Protein AF-A0A8B7DKH8-F1 (afdb_monomer)

Mean predicted aligned error: 10.96 Å

pLDDT: mean 82.47, std 17.84, range [33.12, 98.62]

Solvent-accessible surface area (backbone atoms only — not comparable to full-atom values): 22336 Å² total; per-residue (Å²): 85,36,22,34,34,44,44,51,44,24,50,45,28,54,52,29,49,51,50,41,30,75,72,65,30,41,78,65,30,38,37,34,67,36,66,72,84,50,64,70,62,98,53,95,80,53,60,32,61,57,49,80,58,47,68,54,47,25,70,17,57,70,38,55,70,46,76,39,62,50,79,37,42,85,69,67,77,55,78,66,79,62,95,45,96,58,17,42,65,49,45,52,42,51,46,53,52,54,45,54,76,75,46,85,61,46,28,38,32,34,39,41,40,81,53,57,62,51,46,46,47,52,40,51,44,23,55,76,69,73,31,43,66,43,48,83,44,47,75,56,59,47,67,61,46,48,51,47,40,48,75,63,46,49,45,19,24,30,36,31,28,49,24,67,87,40,50,44,95,80,44,54,69,40,36,55,70,79,40,44,70,57,37,54,50,34,26,73,76,68,66,43,59,67,69,19,82,87,54,38,35,43,41,38,50,35,37,39,58,59,38,49,26,33,53,44,81,77,38,72,43,83,46,74,81,37,86,45,96,63,43,23,24,19,33,52,47,78,76,39,65,51,76,43,78,68,83,59,69,86,84,58,50,62,54,66,52,40,69,91,55,82,85,80,47,74,58,67,58,55,58,73,69,37,64,65,69,85,60,75,81,68,99,62,94,73,89,78,73,92,69,84,60,86,58,77,55,87,61,86,97,59,74,78,52,71,43,42,53,70,48,70,52,75,56,100,90,48,78,47,78,40,66,72,42,52,61,91,84,65,56,65,42,55,37,44,44,52,39,52,50,51,51,49,49,59,32,46,79,70,81,40,55,76,84,75,46,66,68,48,87,83,88,68,97,51,75,82,54,41,66,52,42,48,64,43,50,46,73,74,39,78,69,83,61,40,53,108

Foldseek 3Di:
DEEEQEDQLFLLSVVLVLVCLQQVYADAEYEYEEADPDLDDPALAHNSHPNVVVVCVCQFLVHYYFYDYQQAGCPPPDLADDDDPRHSLVSVLVRVVVVCVVDPGAAYGDRQADDSVNQNSRCVSCVVVNHHYRHPNYPPDQLVVLVLSVVQPQFKAWFKAFAFQDDQVPGGGDTSVRCNVSLVVCCVVPVHRSSCSVVRTTIGGQDGLSTQWGKAQDDWDKDWPAPDPGTTIIGIDGDDIDIGGPPDDPPDGSSNSCVVPCSPDVCVVVVVVPPVVVPPDDPDPPPDDDDFDQDFDDDDPDDTWGWTWRDWDDDPLDIDTDDTFTPPPDDPLVRLLVSVVVVQVVQVVVVHGQVSAQDDDDDDPRVVCVSSNVVNVCVRPVDDHHHD

Sequence (388 aa):
MRVVALISGGKDSCFNMMHCVAHGHEIVALAHLKSSLVDEMDSYMYQTVGHNVVELYSEALGVPLFQQSILGSAVCQSSIYKIDKHDEVEDMYQLLNMIQNSIDYDGVSSGAILSNYQRVRVENVCSRLNKQSLTFLWQKDQVELLQDMINNSVNAIIIKVAALGLEPKKHLGKNLFEMQDHLLKMKEAYQLNVCGEGGEYETMTLDCPLFLKRIVIDETKIIIHSDDAFAPVGYLSFKKMHLEDKGMDSNLSLFSRLKSIDLISQKDFKSKFCLKKLFKSSHKNDGNTFLHKRQNVLVNDLVAYDARCLEWKKNDNTFCISGLTCKNDGSLELNTHTTLSKFKMLLQENGLSLQDVFLIYLYVSDMGEFAKINSVYKTFFVSEPPAS

Nearest PDB structures (foldseek):
  2d13-assembly1_A  TM=9.316E-01  e=9.621E-19  Pyrococcus horikoshii
  2d13-assembly2_D  TM=9.332E-01  e=9.524E-18  Pyrococcus horikoshii
  2d13-assembly1_C  TM=9.433E-01  e=2.169E-17  Pyrococcus horikoshii
  3rjz-assembly1_A-2  TM=9.361E-01  e=1.205E-17  Pyrococcus furiosus DSM 3638
  2d13-assembly2_B  TM=9.311E-01  e=4.938E-17  Pyrococcus horikoshii

Structure (mmCIF, N/CA/C/O backbone):
data_AF-A0A8B7DKH8-F1
#
_entry.id   AF-A0A8B7DKH8-F1
#
loop_
_atom_site.group_PDB
_atom_site.id
_atom_site.type_symbol
_atom_site.label_atom_id
_atom_site.label_alt_id
_atom_site.label_comp_id
_atom_site.label_asym_id
_atom_site.label_entity_id
_atom_site.label_seq_id
_atom_site.pdbx_PDB_ins_code
_atom_site.Cartn_x
_atom_site.Cartn_y
_atom_site.Cartn_z
_atom_site.occupancy
_atom_site.B_iso_or_equiv
_atom_site.auth_seq_id
_atom_site.auth_comp_id
_atom_site.auth_asym_id
_atom_site.auth_atom_id
_atom_site.pdbx_PDB_model_num
ATOM 1 N N . MET A 1 1 ? -12.442 -10.728 9.924 1.00 88.88 1 MET A N 1
ATOM 2 C CA . MET A 1 1 ? -13.002 -9.633 9.108 1.00 88.88 1 MET A CA 1
ATOM 3 C C . MET A 1 1 ? -12.761 -9.935 7.646 1.00 88.88 1 MET A C 1
ATOM 5 O O . MET A 1 1 ? -11.676 -10.406 7.306 1.00 88.88 1 MET A O 1
ATOM 9 N N . ARG A 1 2 ? -13.761 -9.650 6.818 1.00 95.44 2 ARG A N 1
ATOM 10 C CA . ARG A 1 2 ? -13.683 -9.632 5.356 1.00 95.44 2 ARG A CA 1
ATOM 11 C C . ARG A 1 2 ? -13.149 -8.271 4.924 1.00 95.44 2 ARG A C 1
ATOM 13 O O . ARG A 1 2 ? -13.620 -7.246 5.408 1.00 95.44 2 ARG A O 1
ATOM 20 N N . VAL A 1 3 ? -12.138 -8.240 4.070 1.00 97.81 3 VAL A N 1
ATOM 21 C CA . VAL A 1 3 ? -11.367 -7.029 3.778 1.00 97.81 3 VAL A CA 1
ATOM 22 C C . VAL A 1 3 ? -11.275 -6.803 2.278 1.00 97.81 3 VAL A C 1
ATOM 24 O O . VAL A 1 3 ? -10.938 -7.708 1.517 1.00 97.81 3 VAL A O 1
ATOM 27 N N . VAL A 1 4 ? -11.548 -5.574 1.858 1.00 98.62 4 VAL A N 1
ATOM 28 C CA . VAL A 1 4 ? -11.243 -5.098 0.507 1.00 98.62 4 VAL A CA 1
ATOM 29 C C . VAL A 1 4 ? -9.831 -4.526 0.520 1.00 98.62 4 VAL A C 1
ATOM 31 O O . VAL A 1 4 ? -9.510 -3.687 1.357 1.00 98.62 4 VAL A O 1
ATOM 34 N N . ALA A 1 5 ? -8.962 -4.970 -0.381 1.00 98.19 5 ALA A N 1
ATOM 35 C CA . ALA A 1 5 ? -7.616 -4.422 -0.482 1.00 98.19 5 ALA A CA 1
ATOM 36 C C . ALA A 1 5 ? -7.573 -3.267 -1.481 1.00 98.19 5 ALA A C 1
ATOM 38 O O . ALA A 1 5 ? -7.781 -3.477 -2.674 1.00 98.19 5 ALA A O 1
ATOM 39 N N . LEU A 1 6 ? -7.270 -2.061 -0.999 1.00 97.31 6 LEU A N 1
ATOM 40 C CA . LEU A 1 6 ? -6.904 -0.939 -1.852 1.00 97.31 6 LEU A CA 1
ATOM 41 C C . LEU A 1 6 ? -5.485 -1.188 -2.379 1.00 97.31 6 LEU A C 1
ATOM 43 O O . LEU A 1 6 ? -4.528 -1.230 -1.598 1.00 97.31 6 LEU A O 1
ATOM 47 N N . ILE A 1 7 ? -5.351 -1.394 -3.686 1.00 95.25 7 ILE A N 1
ATOM 48 C CA . ILE A 1 7 ? -4.080 -1.760 -4.315 1.00 95.25 7 ILE A CA 1
ATOM 49 C C . ILE A 1 7 ? -3.639 -0.729 -5.344 1.00 95.25 7 ILE A C 1
ATOM 51 O O . ILE A 1 7 ? -4.463 -0.103 -6.001 1.00 95.25 7 ILE A O 1
ATOM 55 N N . SER A 1 8 ? -2.322 -0.603 -5.499 1.00 89.88 8 SER A N 1
ATOM 56 C CA . SER A 1 8 ? -1.674 0.200 -6.544 1.00 89.88 8 SER A CA 1
ATOM 57 C C . SER A 1 8 ? -0.804 -0.639 -7.491 1.00 89.88 8 SER A C 1
ATOM 59 O O . SER A 1 8 ? -0.262 -0.121 -8.458 1.00 89.88 8 SER A O 1
ATOM 61 N N . GLY A 1 9 ? -0.617 -1.928 -7.183 1.00 88.38 9 GLY A N 1
ATOM 62 C CA . GLY A 1 9 ? 0.409 -2.785 -7.790 1.00 88.38 9 GLY A CA 1
ATOM 63 C C . GLY A 1 9 ? 1.772 -2.711 -7.083 1.00 88.38 9 GLY A C 1
ATOM 64 O O . GLY A 1 9 ? 2.625 -3.576 -7.258 1.00 88.38 9 GLY A O 1
ATOM 65 N N . GLY A 1 10 ? 1.990 -1.722 -6.216 1.00 93.69 10 GLY A N 1
ATOM 66 C CA . GLY A 1 10 ? 3.249 -1.562 -5.490 1.00 93.69 10 GLY A CA 1
ATOM 67 C C . GLY A 1 10 ? 3.472 -2.571 -4.360 1.00 93.69 10 GLY A C 1
ATOM 68 O O . GLY A 1 10 ? 2.539 -3.224 -3.871 1.00 93.69 10 GLY A O 1
ATOM 69 N N . LYS A 1 11 ? 4.729 -2.642 -3.906 1.00 95.62 11 LYS A N 1
ATOM 70 C CA . LYS A 1 11 ? 5.200 -3.487 -2.795 1.00 95.62 11 LYS A CA 1
ATOM 71 C C . LYS A 1 11 ? 4.401 -3.276 -1.502 1.00 95.62 11 LYS A C 1
ATOM 73 O O . LYS A 1 11 ? 4.090 -4.243 -0.814 1.00 95.62 11 LYS A O 1
ATOM 78 N N . ASP A 1 12 ? 4.013 -2.036 -1.200 1.00 95.62 12 ASP A N 1
ATOM 79 C CA . ASP A 1 12 ? 3.422 -1.674 0.095 1.00 95.62 12 ASP A CA 1
ATOM 80 C C . ASP A 1 12 ? 1.989 -2.189 0.217 1.00 95.62 12 ASP A C 1
ATOM 82 O O . ASP A 1 12 ? 1.622 -2.814 1.212 1.00 95.62 12 ASP A O 1
ATOM 86 N N . SER A 1 13 ? 1.188 -2.015 -0.840 1.00 95.12 13 SER A N 1
ATOM 87 C CA . SER A 1 13 ? -0.171 -2.563 -0.888 1.00 95.12 13 SER A CA 1
ATOM 88 C C . SER A 1 13 ? -0.169 -4.094 -0.795 1.00 95.12 13 SER A C 1
ATOM 90 O O . SER A 1 13 ? -0.951 -4.666 -0.034 1.00 95.12 13 SER A O 1
ATOM 92 N N . CYS A 1 14 ? 0.770 -4.761 -1.478 1.00 95.88 14 CYS A N 1
ATOM 93 C CA . CYS A 1 14 ? 0.926 -6.215 -1.418 1.00 95.88 14 CYS A CA 1
ATOM 94 C C . CYS A 1 14 ? 1.352 -6.703 -0.034 1.00 95.88 14 CYS A C 1
ATOM 96 O O . CYS A 1 14 ? 0.779 -7.657 0.493 1.00 95.88 14 CYS A O 1
ATOM 98 N N . PHE A 1 15 ? 2.322 -6.035 0.584 1.00 96.75 15 PHE A N 1
ATOM 99 C CA . PHE A 1 15 ? 2.807 -6.429 1.898 1.00 96.75 15 PHE A CA 1
ATOM 100 C C . PHE A 1 15 ? 1.774 -6.159 3.003 1.00 96.75 15 PHE A C 1
ATOM 102 O O . PHE A 1 15 ? 1.618 -6.970 3.918 1.00 96.75 15 PHE A O 1
ATOM 109 N N . ASN A 1 16 ? 0.975 -5.092 2.890 1.00 96.44 16 ASN A N 1
ATOM 110 C CA . ASN A 1 16 ? -0.135 -4.862 3.815 1.00 96.44 16 ASN A CA 1
ATOM 111 C C . ASN A 1 16 ? -1.241 -5.924 3.678 1.00 96.44 16 ASN A C 1
ATOM 113 O O . ASN A 1 16 ? -1.793 -6.354 4.692 1.00 96.44 16 ASN A O 1
ATOM 117 N N . MET A 1 17 ? -1.528 -6.411 2.461 1.00 96.50 17 MET A N 1
ATOM 118 C CA . MET A 1 17 ? -2.421 -7.567 2.277 1.00 96.50 17 MET A CA 1
ATOM 119 C C . MET A 1 17 ? -1.876 -8.813 2.980 1.00 96.50 17 MET A C 1
ATOM 121 O O . MET A 1 17 ? -2.635 -9.517 3.645 1.00 96.50 17 MET A O 1
ATOM 125 N N . MET A 1 18 ? -0.567 -9.072 2.878 1.00 95.75 18 MET A N 1
ATOM 126 C CA . MET A 1 18 ? 0.067 -10.192 3.581 1.00 95.75 18 MET A CA 1
ATOM 127 C C . MET A 1 18 ? -0.111 -10.074 5.096 1.00 95.75 18 MET A C 1
ATOM 129 O O . MET A 1 18 ? -0.493 -11.049 5.739 1.00 95.75 18 MET A O 1
ATOM 133 N N . HIS A 1 19 ? 0.070 -8.877 5.661 1.00 93.00 19 HIS A N 1
ATOM 134 C CA . HIS A 1 19 ? -0.219 -8.623 7.072 1.00 93.00 19 HIS A CA 1
ATOM 135 C C . HIS A 1 19 ? -1.695 -8.840 7.420 1.00 93.00 19 HIS A C 1
ATOM 137 O O . HIS A 1 19 ? -1.982 -9.499 8.417 1.00 93.00 19 HIS A O 1
ATOM 143 N N . CYS A 1 20 ? -2.633 -8.357 6.600 1.00 93.25 20 CYS A N 1
ATOM 144 C CA . CYS A 1 20 ? -4.060 -8.586 6.833 1.00 93.25 20 CYS A CA 1
ATOM 145 C C . CYS A 1 20 ? -4.368 -10.083 6.944 1.00 93.25 20 CYS A C 1
ATOM 147 O O . CYS A 1 20 ? -4.996 -10.519 7.908 1.00 93.25 20 CYS A O 1
ATOM 149 N N . VAL A 1 21 ? -3.872 -10.876 5.992 1.00 93.12 21 VAL A N 1
ATOM 150 C CA . VAL A 1 21 ? -4.073 -12.327 5.980 1.00 93.12 21 VAL A CA 1
ATOM 151 C C . VAL A 1 21 ? -3.383 -12.997 7.168 1.00 93.12 21 VAL A C 1
ATOM 153 O O . VAL A 1 21 ? -3.997 -13.828 7.832 1.00 93.12 21 VAL A O 1
ATOM 156 N N . ALA A 1 22 ? -2.148 -12.610 7.499 1.00 87.50 22 ALA A N 1
ATOM 157 C CA . ALA A 1 22 ? -1.433 -13.140 8.662 1.00 87.50 22 ALA A CA 1
ATOM 158 C C . ALA A 1 22 ? -2.174 -12.865 9.985 1.00 87.50 22 ALA A C 1
ATOM 160 O O . ALA A 1 22 ? -2.179 -13.710 10.877 1.00 87.50 22 ALA A O 1
ATOM 161 N N . HIS A 1 23 ? -2.861 -11.723 10.091 1.00 83.62 23 HIS A N 1
ATOM 162 C CA . HIS A 1 23 ? -3.720 -11.363 11.224 1.00 83.62 23 HIS A CA 1
ATOM 163 C C . HIS A 1 23 ? -5.124 -12.003 11.176 1.00 83.62 23 HIS A C 1
ATOM 165 O O . HIS A 1 23 ? -6.006 -11.630 11.950 1.00 83.62 23 HIS A O 1
ATOM 171 N N . GLY A 1 24 ? -5.345 -12.986 10.297 1.00 83.88 24 GLY A N 1
ATOM 172 C CA . GLY A 1 24 ? -6.595 -13.742 10.213 1.00 83.88 24 GLY A CA 1
ATOM 173 C C . GLY A 1 24 ? -7.724 -13.007 9.488 1.00 83.88 24 GLY A C 1
ATOM 174 O O . GLY A 1 24 ? -8.893 -13.368 9.639 1.00 83.88 24 GLY A O 1
ATOM 175 N N . HIS A 1 25 ? -7.416 -11.957 8.726 1.00 89.25 25 HIS A N 1
ATOM 176 C CA . HIS A 1 25 ? -8.385 -11.322 7.838 1.00 89.25 25 HIS A CA 1
ATOM 177 C C . HIS A 1 25 ? -8.446 -12.035 6.486 1.00 89.25 25 HIS A C 1
ATOM 179 O O . HIS A 1 25 ? -7.469 -12.610 6.011 1.00 89.25 25 HIS A O 1
ATOM 185 N N . GLU A 1 26 ? -9.605 -11.977 5.844 1.00 94.38 26 GLU A N 1
ATOM 186 C CA . GLU A 1 26 ? -9.823 -12.559 4.524 1.00 94.38 26 GLU A CA 1
ATOM 187 C C . GLU A 1 26 ? -9.900 -11.439 3.489 1.00 94.38 26 GLU A C 1
ATOM 189 O O . GLU A 1 26 ? -10.764 -10.571 3.597 1.00 94.38 26 GLU A O 1
ATOM 194 N N . ILE A 1 27 ? -9.019 -11.446 2.485 1.00 97.81 27 ILE A N 1
ATOM 195 C CA . ILE A 1 27 ? -9.140 -10.518 1.355 1.00 97.81 27 ILE A CA 1
ATOM 196 C C . ILE A 1 27 ? -10.231 -11.041 0.421 1.00 97.81 27 ILE A C 1
ATOM 198 O O . ILE A 1 27 ? -10.081 -12.117 -0.152 1.00 97.81 27 ILE A O 1
ATOM 202 N N . VAL A 1 28 ? -11.319 -10.285 0.273 1.00 97.75 28 VAL A N 1
ATOM 203 C CA . VAL A 1 28 ? -12.503 -10.702 -0.502 1.00 97.75 28 VAL A CA 1
ATOM 204 C C . VAL A 1 28 ? -12.614 -10.018 -1.860 1.00 97.75 28 VAL A C 1
ATOM 206 O O . VAL A 1 28 ? -13.314 -10.518 -2.735 1.00 97.75 28 VAL A O 1
ATOM 209 N N . ALA A 1 29 ? -11.938 -8.884 -2.040 1.00 98.25 29 ALA A N 1
ATOM 210 C CA . ALA A 1 29 ? -11.871 -8.160 -3.303 1.00 98.25 29 ALA A CA 1
ATOM 211 C C . ALA A 1 29 ? -10.670 -7.208 -3.328 1.00 98.25 29 ALA A C 1
ATOM 213 O O . ALA A 1 29 ? -10.162 -6.792 -2.283 1.00 98.25 29 ALA A O 1
ATOM 214 N N . LEU A 1 30 ? -10.258 -6.833 -4.534 1.00 98.31 30 LEU A N 1
ATOM 215 C CA . LEU A 1 30 ? -9.281 -5.786 -4.805 1.00 98.31 30 LEU A CA 1
ATOM 216 C C . LEU A 1 30 ? -10.016 -4.535 -5.287 1.00 98.31 30 LEU A C 1
ATOM 218 O O . LEU A 1 30 ? -10.940 -4.626 -6.093 1.00 98.31 30 LEU A O 1
ATOM 222 N N . ALA A 1 31 ? -9.582 -3.375 -4.818 1.00 97.75 31 ALA A N 1
ATOM 223 C CA . ALA A 1 31 ? -10.058 -2.069 -5.240 1.00 97.75 31 ALA A CA 1
ATOM 224 C C . ALA A 1 31 ? -8.878 -1.280 -5.806 1.00 97.75 31 ALA A C 1
ATOM 226 O O . ALA A 1 31 ? -7.859 -1.119 -5.135 1.00 97.75 31 ALA A O 1
ATOM 227 N N . HIS A 1 32 ? -9.014 -0.787 -7.031 1.00 95.62 32 HIS A N 1
ATOM 228 C CA . HIS A 1 32 ? -7.970 -0.015 -7.694 1.00 95.62 32 HIS A CA 1
ATOM 229 C C . HIS A 1 32 ? -8.554 1.218 -8.382 1.00 95.62 32 HIS A C 1
ATOM 231 O O . HIS A 1 32 ? -9.525 1.134 -9.137 1.00 95.62 32 HIS A O 1
ATOM 237 N N . LEU A 1 33 ? -7.935 2.366 -8.128 1.00 91.75 33 LEU A N 1
ATOM 238 C CA . LEU A 1 33 ? -8.248 3.622 -8.793 1.00 91.75 33 LEU A CA 1
ATOM 239 C C . LEU A 1 33 ? -7.237 3.843 -9.909 1.00 91.75 33 LEU A C 1
ATOM 241 O O . LEU A 1 33 ? -6.041 3.926 -9.649 1.00 91.75 33 LEU A O 1
ATOM 245 N N . LYS A 1 34 ? -7.719 3.908 -11.151 1.00 86.44 34 LYS A N 1
ATOM 246 C CA . LYS A 1 34 ? -6.868 4.055 -12.334 1.00 86.44 34 LYS A CA 1
ATOM 247 C C . LYS A 1 34 ? -6.883 5.482 -12.863 1.00 86.44 34 LYS A C 1
ATOM 249 O O . LYS A 1 34 ? -7.932 6.123 -12.903 1.00 86.44 34 LYS A O 1
ATOM 254 N N . SER A 1 35 ? -5.737 5.956 -13.338 1.00 78.25 35 SER A N 1
ATOM 255 C CA . SER A 1 35 ? -5.672 7.190 -14.127 1.00 78.25 35 SER A CA 1
ATOM 256 C C . SER A 1 35 ? -6.447 7.005 -15.436 1.00 78.25 35 SER A C 1
ATOM 258 O O . SER A 1 35 ? -6.312 5.981 -16.105 1.00 78.25 35 SER A O 1
ATOM 260 N N . SER A 1 36 ? -7.296 7.969 -15.794 1.00 65.50 36 SER A N 1
ATOM 261 C CA . SER A 1 36 ? -8.184 7.880 -16.962 1.00 65.50 36 SER A CA 1
ATOM 262 C C . SER A 1 36 ? -7.567 8.384 -18.270 1.00 65.50 36 SER A C 1
ATOM 264 O O . SER A 1 36 ? -8.129 8.117 -19.332 1.00 65.50 36 SER A O 1
ATOM 266 N N . LEU A 1 37 ? -6.451 9.123 -18.213 1.00 55.56 37 LEU A N 1
ATOM 267 C CA . LEU A 1 37 ? -6.012 9.969 -19.333 1.00 55.56 37 LEU A CA 1
ATOM 268 C C . LEU A 1 37 ? -4.521 9.860 -19.695 1.00 55.56 37 LEU A C 1
ATOM 270 O O . LEU A 1 37 ? -4.176 10.117 -20.847 1.00 55.56 37 LEU A O 1
ATOM 274 N N . VAL A 1 38 ? -3.635 9.495 -18.759 1.00 58.97 38 VAL A N 1
ATOM 275 C CA . VAL A 1 38 ? -2.174 9.473 -18.978 1.00 58.97 38 VAL A CA 1
ATOM 276 C C . VAL A 1 38 ? -1.510 8.435 -18.060 1.00 58.97 38 VAL A C 1
ATOM 278 O O . VAL A 1 38 ? -1.955 8.264 -16.922 1.00 58.97 38 VAL A O 1
ATOM 281 N N . ASP A 1 39 ? -0.436 7.782 -18.532 1.00 54.94 39 ASP A N 1
ATOM 282 C CA . ASP A 1 39 ? 0.402 6.844 -17.750 1.00 54.94 39 ASP A CA 1
ATOM 283 C C . ASP A 1 39 ? 1.035 7.499 -16.506 1.00 54.94 39 ASP A C 1
ATOM 285 O O . ASP A 1 39 ? 1.414 6.803 -15.567 1.00 54.94 39 ASP A O 1
ATOM 289 N N . GLU A 1 40 ? 1.146 8.829 -16.490 1.00 59.22 40 GLU A N 1
ATOM 290 C CA . GLU A 1 40 ? 1.727 9.601 -15.397 1.00 59.22 40 GLU A CA 1
ATOM 291 C C . GLU A 1 40 ? 0.888 10.855 -15.137 1.00 59.22 40 GLU A C 1
ATOM 293 O O . GLU A 1 40 ? 0.658 11.668 -16.034 1.00 59.22 40 GLU A O 1
ATOM 298 N N . MET A 1 41 ? 0.416 10.989 -13.902 1.00 63.03 41 MET A N 1
ATOM 299 C CA . MET A 1 41 ? -0.320 12.147 -13.404 1.00 63.03 41 MET A CA 1
ATOM 300 C C . MET A 1 41 ? 0.202 12.479 -12.006 1.00 63.03 41 MET A C 1
ATOM 302 O O . MET A 1 41 ? 0.518 11.571 -11.234 1.00 63.03 41 MET A O 1
ATOM 306 N N . ASP A 1 42 ? 0.260 13.769 -11.681 1.00 61.75 42 ASP A N 1
ATOM 307 C CA . ASP A 1 42 ? 0.618 14.248 -10.347 1.00 61.75 42 ASP A CA 1
ATOM 308 C C . ASP A 1 42 ? -0.536 13.974 -9.366 1.00 61.75 42 ASP A C 1
ATOM 310 O O . ASP A 1 42 ? -1.429 14.801 -9.178 1.00 61.75 42 ASP A O 1
ATOM 314 N N . SER A 1 43 ? -0.541 12.784 -8.759 1.00 63.81 43 SER A N 1
ATOM 315 C CA . SER A 1 43 ? -1.423 12.426 -7.641 1.00 63.81 43 SER A CA 1
ATOM 316 C C . SER A 1 43 ? -0.594 12.215 -6.379 1.00 63.81 43 SER A C 1
ATOM 318 O O . SER A 1 43 ? 0.425 11.527 -6.395 1.00 63.81 43 SER A O 1
ATOM 320 N N . TYR A 1 44 ? -1.053 12.782 -5.261 1.00 67.62 44 TYR A N 1
ATOM 321 C CA . TYR A 1 44 ? -0.458 12.529 -3.945 1.00 67.62 44 TYR A CA 1
ATOM 322 C C . TYR A 1 44 ? -0.929 11.192 -3.344 1.00 67.62 44 TYR A C 1
ATOM 324 O O . TYR A 1 44 ? -0.318 10.679 -2.399 1.00 67.62 44 TYR A O 1
ATOM 332 N N . MET A 1 45 ? -2.030 10.635 -3.861 1.00 68.56 45 MET A N 1
ATOM 333 C CA . MET A 1 45 ? -2.660 9.422 -3.340 1.00 68.56 45 MET A CA 1
ATOM 334 C C . MET A 1 45 ? -2.291 8.162 -4.113 1.00 68.56 45 MET A C 1
ATOM 336 O O . MET A 1 45 ? -2.114 7.113 -3.492 1.00 68.56 45 MET A O 1
ATOM 340 N N . TYR A 1 46 ? -2.225 8.235 -5.443 1.00 76.56 46 TYR A N 1
ATOM 341 C CA . TYR A 1 46 ? -2.276 7.042 -6.284 1.00 76.56 46 TYR A CA 1
ATOM 342 C C . TYR A 1 46 ? -1.047 6.891 -7.172 1.00 76.56 46 TYR A C 1
ATOM 344 O O . TYR A 1 46 ? -0.590 7.832 -7.816 1.00 76.56 46 TYR A O 1
ATOM 352 N N . GLN A 1 47 ? -0.563 5.653 -7.253 1.00 79.69 47 GLN A N 1
ATOM 353 C CA . GLN A 1 47 ? 0.426 5.250 -8.242 1.00 79.69 47 GLN A CA 1
ATOM 354 C C . GLN A 1 47 ? -0.217 5.277 -9.630 1.00 79.69 47 GLN A C 1
ATOM 356 O O . GLN A 1 47 ? -1.255 4.653 -9.846 1.00 79.69 47 GLN A O 1
ATOM 361 N N . THR A 1 48 ? 0.394 5.984 -10.574 1.00 74.56 48 THR A N 1
ATOM 362 C CA . THR A 1 48 ? -0.156 6.131 -11.932 1.00 74.56 48 THR A CA 1
ATOM 363 C C . THR A 1 48 ? 0.579 5.250 -12.942 1.00 74.56 48 THR A C 1
ATOM 365 O O . THR A 1 48 ? -0.041 4.696 -13.859 1.00 74.56 48 THR A O 1
ATOM 368 N N . VAL A 1 49 ? 1.870 4.998 -12.705 1.00 80.38 49 VAL A N 1
ATOM 369 C CA . VAL A 1 49 ? 2.700 4.130 -13.541 1.00 80.38 49 VAL A CA 1
ATOM 370 C C . VAL A 1 49 ? 2.400 2.657 -13.258 1.00 80.38 49 VAL A C 1
ATOM 372 O O . VAL A 1 49 ? 2.327 2.207 -12.114 1.00 80.38 49 VAL A O 1
ATOM 375 N N . GLY A 1 50 ? 2.275 1.868 -14.32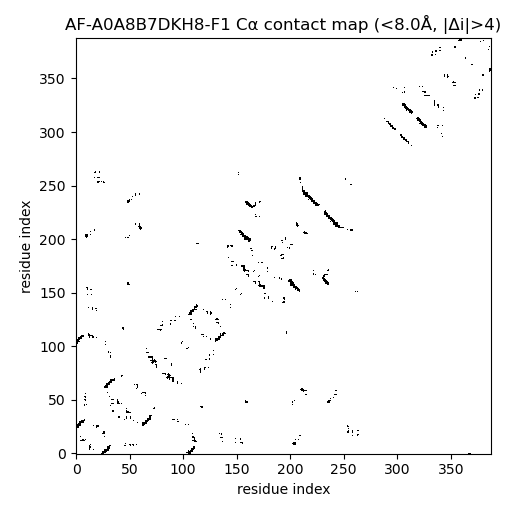9 1.00 75.75 50 GLY A N 1
ATOM 376 C CA . GLY A 1 50 ? 2.086 0.419 -14.234 1.00 75.75 50 GLY A CA 1
ATOM 377 C C . GLY A 1 50 ? 0.652 -0.019 -13.919 1.00 75.75 50 GLY A C 1
ATOM 378 O O . GLY A 1 50 ? 0.428 -1.198 -13.662 1.00 75.75 50 GLY A O 1
ATOM 379 N N . HIS A 1 51 ? -0.334 0.878 -13.995 1.00 75.69 51 HIS A N 1
ATOM 380 C CA . HIS A 1 51 ? -1.741 0.567 -13.710 1.00 75.69 51 HIS A CA 1
ATOM 381 C C . HIS A 1 51 ? -2.302 -0.604 -14.545 1.00 75.69 51 HIS A C 1
ATOM 383 O O . HIS A 1 51 ? -3.132 -1.365 -14.052 1.00 75.69 51 HIS A O 1
ATOM 389 N N . ASN A 1 52 ? -1.803 -0.809 -15.772 1.00 77.31 52 ASN A N 1
ATOM 390 C CA . ASN A 1 52 ? -2.199 -1.922 -16.649 1.00 77.31 52 ASN A CA 1
ATOM 391 C C . ASN A 1 52 ? -1.864 -3.307 -16.069 1.00 77.31 52 ASN A C 1
ATOM 393 O O . ASN A 1 52 ? -2.512 -4.294 -16.401 1.00 77.31 52 ASN A O 1
ATOM 397 N N . VAL A 1 53 ? -0.857 -3.402 -15.196 1.00 83.88 53 VAL A N 1
ATOM 398 C CA . VAL A 1 53 ? -0.452 -4.677 -14.582 1.00 83.88 53 VAL A CA 1
ATOM 399 C C . VAL A 1 53 ? -1.466 -5.137 -13.532 1.00 83.88 53 VAL A C 1
ATOM 401 O O . VAL A 1 53 ? -1.625 -6.334 -13.301 1.00 83.88 53 VAL A O 1
ATOM 404 N N . VAL A 1 54 ? -2.184 -4.196 -12.912 1.00 87.88 54 VAL A N 1
ATOM 405 C CA . VAL A 1 54 ? -3.109 -4.474 -11.806 1.00 87.88 54 VAL A CA 1
ATOM 406 C C . VAL A 1 54 ? -4.269 -5.373 -12.243 1.00 87.88 54 VAL A C 1
ATOM 408 O O . VAL A 1 54 ? -4.796 -6.129 -11.432 1.00 87.88 54 VAL A O 1
ATOM 411 N N . GLU A 1 55 ? -4.635 -5.372 -13.525 1.00 90.31 55 GLU A N 1
ATOM 412 C CA . GLU A 1 55 ? -5.658 -6.279 -14.062 1.00 90.31 55 GLU A CA 1
ATOM 413 C C . GLU A 1 55 ? -5.280 -7.759 -13.876 1.00 90.31 55 GLU A C 1
ATOM 415 O O . GLU A 1 55 ? -6.136 -8.584 -13.556 1.00 90.31 55 GLU A O 1
ATOM 420 N N . LEU A 1 56 ? -3.984 -8.085 -13.954 1.00 95.31 56 LEU A N 1
ATOM 421 C CA . LEU A 1 56 ? -3.479 -9.445 -13.749 1.00 95.31 56 LEU A CA 1
ATOM 422 C C . LEU A 1 56 ? -3.534 -9.886 -12.279 1.00 95.31 56 LEU A C 1
ATOM 424 O O . LEU A 1 56 ? -3.496 -11.084 -11.999 1.00 95.31 56 LEU A O 1
ATOM 428 N N . TYR A 1 57 ? -3.658 -8.955 -11.324 1.00 95.75 57 TYR A N 1
ATOM 429 C CA . TYR A 1 57 ? -3.664 -9.288 -9.895 1.00 95.75 57 TYR A CA 1
ATOM 430 C C . TYR A 1 57 ? -4.910 -10.074 -9.495 1.00 95.75 57 TYR A C 1
ATOM 432 O O . TYR A 1 57 ? -4.835 -10.923 -8.610 1.00 95.75 57 TYR A O 1
ATOM 440 N N . SER A 1 58 ? -6.050 -9.818 -10.147 1.00 95.00 58 SER A N 1
ATOM 441 C CA . SER A 1 58 ? -7.292 -10.542 -9.863 1.00 95.00 58 SER A CA 1
ATOM 442 C C . SER A 1 58 ? -7.109 -12.043 -10.071 1.00 95.00 58 SER A C 1
ATOM 444 O O . SER A 1 58 ? -7.422 -12.840 -9.186 1.00 95.00 58 SER A O 1
ATOM 446 N N . GLU A 1 59 ? -6.528 -12.420 -11.211 1.00 94.94 59 GLU A N 1
ATOM 447 C CA . GLU A 1 59 ? -6.249 -13.811 -11.553 1.00 94.94 59 GLU A CA 1
ATOM 448 C C . GLU A 1 59 ? -5.054 -14.364 -10.761 1.00 94.94 59 GLU A C 1
ATOM 450 O O . GLU A 1 59 ? -5.105 -15.501 -10.294 1.00 94.94 59 GLU A O 1
ATOM 455 N N . ALA A 1 60 ? -4.012 -13.556 -10.537 1.00 96.19 60 ALA A N 1
ATOM 456 C CA . ALA A 1 60 ? -2.853 -13.960 -9.746 1.00 96.19 60 ALA A CA 1
ATOM 457 C C . ALA A 1 60 ? -3.224 -14.302 -8.296 1.00 96.19 60 ALA A C 1
ATOM 459 O O . ALA A 1 60 ? -2.757 -15.313 -7.774 1.00 96.19 60 ALA A O 1
ATOM 460 N N . LEU A 1 61 ? -4.069 -13.505 -7.632 1.00 95.06 61 LEU A N 1
ATOM 461 C CA . LEU A 1 61 ? -4.536 -13.796 -6.272 1.00 95.06 61 LEU A CA 1
ATOM 462 C C . LEU A 1 61 ? -5.730 -14.763 -6.239 1.00 95.06 61 LEU A C 1
ATOM 464 O O . LEU A 1 61 ? -5.871 -15.510 -5.267 1.00 95.06 61 LEU A O 1
ATOM 468 N N . GLY A 1 62 ? -6.584 -14.759 -7.262 1.00 94.25 62 GLY A N 1
ATOM 469 C CA . GLY A 1 62 ? -7.857 -15.482 -7.263 1.00 94.25 62 GLY A CA 1
ATOM 470 C C . GLY A 1 62 ? -8.965 -14.764 -6.485 1.00 94.25 62 GLY A C 1
ATOM 471 O O . GLY A 1 62 ? -9.768 -15.417 -5.823 1.00 94.25 62 GLY A O 1
ATOM 472 N N . VAL A 1 63 ? -9.000 -13.428 -6.533 1.00 95.50 63 VAL A N 1
ATOM 473 C CA . VAL A 1 63 ? -10.047 -12.587 -5.917 1.00 95.50 63 VAL A CA 1
ATOM 474 C C . VAL A 1 63 ? -10.558 -11.551 -6.927 1.00 95.50 63 VAL A C 1
ATOM 476 O O . VAL A 1 63 ? -9.784 -11.116 -7.784 1.00 95.50 63 VAL A O 1
ATOM 479 N N . PRO A 1 64 ? -11.836 -11.134 -6.867 1.00 97.00 64 PRO A N 1
ATOM 480 C CA . PRO A 1 64 ? -12.391 -10.180 -7.825 1.00 97.00 64 PRO A CA 1
ATOM 481 C C . PRO A 1 64 ? -11.722 -8.807 -7.712 1.00 97.00 64 PRO A C 1
ATOM 483 O O . PRO A 1 64 ? -11.434 -8.333 -6.612 1.00 97.00 64 PRO A O 1
ATOM 486 N N . LEU A 1 65 ? -11.517 -8.155 -8.854 1.00 97.19 65 LEU A N 1
ATOM 487 C CA . LEU A 1 65 ? -10.998 -6.794 -8.954 1.00 97.19 65 LEU A CA 1
ATOM 488 C C . LEU A 1 65 ? -12.108 -5.824 -9.360 1.00 97.19 65 LEU A C 1
ATOM 490 O O . LEU A 1 65 ? -12.790 -6.023 -10.362 1.00 97.19 65 LEU A O 1
ATOM 494 N N . PHE A 1 66 ? -12.231 -4.740 -8.602 1.00 97.38 66 PHE A N 1
ATOM 495 C CA . PHE A 1 66 ? -13.087 -3.602 -8.897 1.00 97.38 66 PHE A CA 1
ATOM 496 C C . PHE A 1 66 ? -12.212 -2.400 -9.218 1.00 97.38 66 PHE A C 1
ATOM 498 O O . PHE A 1 66 ? -11.264 -2.085 -8.491 1.00 97.38 66 PHE A O 1
ATOM 505 N N . GLN A 1 67 ? -12.541 -1.724 -10.313 1.00 94.12 67 GLN A N 1
ATOM 506 C CA . GLN A 1 67 ? -11.792 -0.573 -10.783 1.00 94.12 67 GLN A CA 1
ATOM 507 C C . GLN A 1 67 ? -12.700 0.617 -11.028 1.00 94.12 67 GLN A C 1
ATOM 509 O O . GLN A 1 67 ? -13.787 0.482 -11.588 1.00 94.12 67 GLN A O 1
ATOM 514 N N . GLN A 1 68 ? -12.195 1.791 -10.673 1.00 92.56 68 GLN A N 1
ATOM 515 C CA . GLN A 1 68 ? -12.812 3.065 -10.999 1.00 92.56 68 GLN A CA 1
ATOM 516 C C . GLN A 1 68 ? -11.748 4.029 -11.516 1.00 92.56 68 GLN A C 1
ATOM 518 O O . GLN A 1 68 ? -10.603 4.011 -11.072 1.00 92.56 68 GLN A O 1
ATOM 523 N N . SER A 1 69 ? -12.115 4.842 -12.500 1.00 90.94 69 SER A N 1
ATOM 524 C CA . SER A 1 69 ? -11.254 5.914 -12.986 1.00 90.94 69 SER A CA 1
ATOM 525 C C . SER A 1 69 ? -11.205 7.062 -11.981 1.00 90.94 69 SER A C 1
ATOM 527 O O . SER A 1 69 ? -12.245 7.441 -11.447 1.00 90.94 69 SER A O 1
ATOM 529 N N . ILE A 1 70 ? -10.025 7.643 -11.786 1.00 89.12 70 ILE A N 1
ATOM 530 C CA . ILE A 1 70 ? -9.855 8.908 -11.070 1.00 89.12 70 ILE A CA 1
ATOM 531 C C . ILE A 1 70 ? -10.362 10.026 -11.988 1.00 89.12 70 ILE A C 1
ATOM 533 O O . ILE A 1 70 ? -9.934 10.134 -13.145 1.00 89.12 70 ILE A O 1
ATOM 537 N N . LEU A 1 71 ? -11.317 10.804 -11.484 1.00 89.56 71 LEU A N 1
ATOM 538 C CA . LEU A 1 71 ? -11.943 11.943 -12.157 1.00 89.56 71 LEU A CA 1
ATOM 539 C C . LEU A 1 71 ? -11.680 13.249 -11.401 1.00 89.56 71 LEU A C 1
ATOM 541 O O . LEU A 1 71 ? -11.602 14.309 -12.024 1.00 89.56 71 LEU A O 1
ATOM 545 N N . GLY A 1 72 ? -11.576 13.175 -10.074 1.00 86.69 72 GLY A N 1
ATOM 546 C CA . GLY A 1 72 ? -11.190 14.286 -9.218 1.00 86.69 72 GLY A CA 1
ATOM 547 C C . GLY A 1 72 ? -9.692 14.589 -9.268 1.00 86.69 72 GLY A C 1
ATOM 548 O O . GLY A 1 72 ? -8.904 13.894 -9.909 1.00 86.69 72 GLY A O 1
ATOM 549 N N . SER A 1 73 ? -9.293 15.646 -8.569 1.00 85.94 73 SER A N 1
ATOM 550 C CA . SER A 1 73 ? -7.891 16.028 -8.366 1.00 85.94 73 SER A CA 1
ATOM 551 C C . SER A 1 73 ? -7.586 16.208 -6.877 1.00 85.94 73 SER A C 1
ATOM 553 O O . SER A 1 73 ? -8.483 16.141 -6.041 1.00 85.94 73 SER A O 1
ATOM 555 N N . ALA A 1 74 ? -6.324 16.421 -6.502 1.00 86.50 74 ALA A N 1
ATOM 556 C CA . ALA A 1 74 ? -5.948 16.656 -5.106 1.00 86.50 74 ALA A CA 1
ATOM 557 C C . ALA A 1 74 ? -6.326 18.082 -4.642 1.00 86.50 74 ALA A C 1
ATOM 559 O O . ALA A 1 74 ? -5.461 18.955 -4.503 1.00 86.50 74 ALA A O 1
ATOM 560 N N . VAL A 1 75 ? -7.624 18.323 -4.424 1.00 88.00 75 VAL A N 1
ATOM 561 C CA . VAL A 1 75 ? -8.208 19.625 -4.049 1.00 88.00 75 VAL A CA 1
ATOM 562 C C . VAL A 1 75 ? -7.953 19.929 -2.573 1.00 88.00 75 VAL A C 1
ATOM 564 O O . VAL A 1 75 ? -7.399 20.970 -2.214 1.00 88.00 75 VAL A O 1
ATOM 567 N N . CYS A 1 76 ? -8.334 19.015 -1.687 1.00 87.56 76 CYS A N 1
ATOM 568 C CA . CYS A 1 76 ? -8.080 19.113 -0.266 1.00 87.56 76 CYS A CA 1
ATOM 569 C C . CYS A 1 76 ? -6.648 18.658 0.005 1.00 87.56 76 CYS A C 1
ATOM 571 O O . CYS A 1 76 ? -6.350 17.464 -0.002 1.00 87.56 76 CYS A O 1
ATOM 573 N N . GLN A 1 77 ? -5.753 19.605 0.292 1.00 86.06 77 GLN A N 1
ATOM 574 C CA . GLN A 1 77 ? -4.354 19.303 0.613 1.00 86.06 77 GLN A CA 1
ATOM 575 C C . GLN A 1 77 ? -4.017 19.394 2.109 1.00 86.06 77 GLN A C 1
ATOM 57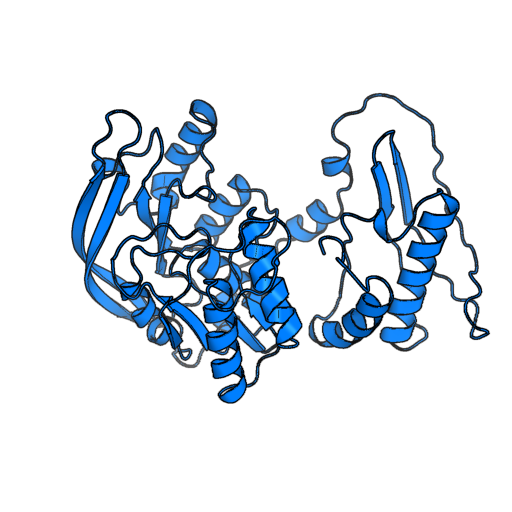7 O O . GLN A 1 77 ? -2.890 19.126 2.521 1.00 86.06 77 GLN A O 1
ATOM 582 N N . SER A 1 78 ? -4.995 19.745 2.949 1.00 85.88 78 SER A N 1
ATOM 583 C CA . SER A 1 78 ? -4.798 19.841 4.394 1.00 85.88 78 SER A CA 1
ATOM 584 C C . SER A 1 78 ? -4.550 18.478 5.048 1.00 85.88 78 SER A C 1
ATOM 586 O O . SER A 1 78 ? -4.897 17.421 4.508 1.00 85.88 78 SER A O 1
ATOM 588 N N . SER A 1 79 ? -3.966 18.520 6.250 1.00 78.44 79 SER A N 1
ATOM 589 C CA . SER A 1 79 ? -3.749 17.350 7.113 1.00 78.44 79 SER A CA 1
ATOM 590 C C . SER A 1 7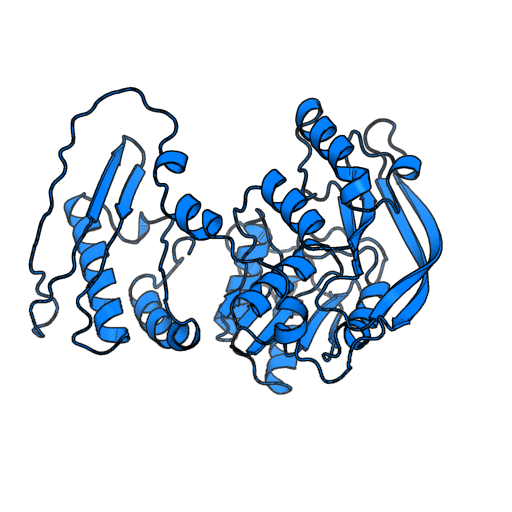9 ? -5.052 16.633 7.466 1.00 78.44 79 SER A C 1
ATOM 592 O O . SER A 1 79 ? -5.080 15.410 7.552 1.00 78.44 79 SER A O 1
ATOM 594 N N . ILE A 1 80 ? -6.130 17.398 7.632 1.00 82.12 80 ILE A N 1
ATOM 595 C CA . ILE A 1 80 ? -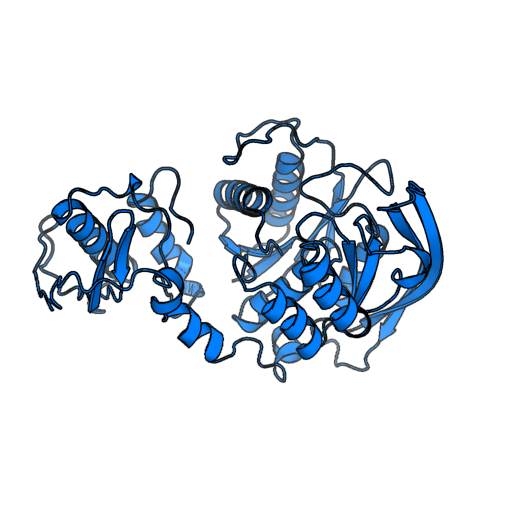7.485 16.898 7.846 1.00 82.12 80 ILE A CA 1
ATOM 596 C C . ILE A 1 80 ? -8.213 16.938 6.511 1.00 82.12 80 ILE A C 1
ATOM 598 O O . ILE A 1 80 ? -8.244 17.981 5.851 1.00 82.12 80 ILE A O 1
ATOM 602 N N . TYR A 1 81 ? -8.807 15.814 6.124 1.00 88.19 81 TYR A N 1
ATOM 603 C CA . TYR A 1 81 ? -9.601 15.749 4.909 1.00 88.19 81 TYR A CA 1
ATOM 604 C C . TYR A 1 81 ? -10.960 16.433 5.101 1.00 88.19 81 TYR A C 1
ATOM 606 O O . TYR A 1 81 ? -11.665 16.182 6.081 1.00 88.19 81 TYR A O 1
ATOM 614 N N . LYS A 1 82 ? -11.334 17.284 4.144 1.00 89.75 82 LYS A N 1
ATOM 615 C CA . LYS A 1 82 ? -12.663 17.888 4.032 1.00 89.75 82 LYS A CA 1
ATOM 616 C C . LYS A 1 82 ? -13.278 17.427 2.722 1.00 89.75 82 LYS A C 1
ATOM 618 O O . LYS A 1 82 ? -12.621 17.499 1.691 1.00 89.75 82 LYS A O 1
ATOM 623 N N . ILE A 1 83 ? -14.529 16.983 2.798 1.00 93.06 83 ILE A N 1
ATOM 624 C CA . ILE A 1 83 ? -15.267 16.466 1.646 1.00 93.06 83 ILE A CA 1
ATOM 625 C C . ILE A 1 83 ? -15.365 17.557 0.583 1.00 93.06 83 ILE A C 1
ATOM 627 O O . ILE A 1 83 ? -15.899 18.637 0.848 1.00 93.06 83 ILE A O 1
ATOM 631 N N . ASP A 1 84 ? -14.901 17.235 -0.619 1.00 92.81 84 ASP A N 1
ATOM 632 C CA . ASP A 1 84 ? -15.098 18.035 -1.818 1.00 92.81 84 ASP A CA 1
ATOM 633 C C . ASP A 1 84 ? -15.403 17.097 -2.987 1.00 92.81 84 ASP A C 1
ATOM 635 O O . ASP A 1 84 ? -14.659 16.165 -3.267 1.00 92.81 84 ASP A O 1
ATOM 639 N N . LYS A 1 85 ? -16.518 17.342 -3.679 1.00 91.56 85 LYS A N 1
ATOM 640 C CA . LYS A 1 85 ? -17.006 16.504 -4.786 1.00 91.56 85 LYS A CA 1
ATOM 641 C C . LYS A 1 85 ? -16.063 16.445 -5.994 1.00 91.56 85 LYS A C 1
ATOM 643 O O . LYS A 1 85 ? -16.285 15.627 -6.880 1.00 91.56 85 LYS A O 1
ATOM 648 N N . HIS A 1 86 ? -15.097 17.355 -6.076 1.00 91.44 86 HIS A N 1
ATOM 649 C CA . HIS A 1 86 ? -14.088 17.399 -7.129 1.00 91.44 86 HIS A CA 1
ATOM 650 C C . HIS A 1 86 ? -12.766 16.754 -6.703 1.00 91.44 86 HIS A C 1
ATOM 652 O O . HIS A 1 86 ? -11.819 16.752 -7.487 1.00 91.44 86 HIS A O 1
ATOM 658 N N . ASP A 1 87 ? -12.686 16.234 -5.477 1.00 92.75 87 ASP A N 1
ATOM 659 C CA . ASP A 1 87 ? -11.472 15.648 -4.934 1.00 92.75 87 ASP A CA 1
ATOM 660 C C . ASP A 1 87 ? -11.341 14.154 -5.265 1.00 92.75 87 ASP A C 1
ATOM 662 O O . ASP A 1 87 ? -12.317 13.402 -5.214 1.00 92.75 87 ASP A O 1
ATOM 666 N N . GLU A 1 88 ? -10.119 13.712 -5.560 1.00 91.19 88 GLU A N 1
ATOM 667 C CA . GLU A 1 88 ? -9.784 12.320 -5.904 1.00 91.19 88 GLU A CA 1
ATOM 668 C C . GLU A 1 88 ? -10.114 11.298 -4.790 1.00 91.19 88 GLU A C 1
ATOM 670 O O . GLU A 1 88 ? -10.189 10.088 -5.024 1.00 91.19 88 GLU A O 1
ATOM 675 N N . VAL A 1 89 ? -10.332 11.757 -3.555 1.00 94.50 89 VAL A N 1
ATOM 676 C CA . VAL A 1 89 ? -10.784 10.923 -2.431 1.00 94.50 89 VAL A CA 1
ATOM 677 C C . VAL A 1 89 ? -12.260 10.532 -2.561 1.00 94.50 89 VAL A C 1
ATOM 679 O O . VAL A 1 89 ? -12.654 9.462 -2.090 1.00 94.50 89 VAL A O 1
ATOM 682 N N . GLU A 1 90 ? -13.091 11.331 -3.234 1.00 95.75 90 GLU A N 1
ATOM 683 C CA . GLU A 1 90 ? -14.495 10.964 -3.454 1.00 95.75 90 GLU A CA 1
ATOM 684 C C . GLU A 1 90 ? -14.644 9.868 -4.517 1.00 95.75 90 GLU A C 1
ATOM 686 O O . GLU A 1 90 ? -15.572 9.063 -4.428 1.00 95.75 90 GLU A O 1
ATOM 691 N N . ASP A 1 91 ? -13.699 9.748 -5.453 1.00 95.19 91 ASP A N 1
ATOM 692 C CA . ASP A 1 91 ? -13.642 8.603 -6.373 1.00 95.19 91 ASP A CA 1
ATOM 693 C C . ASP A 1 91 ? -13.373 7.295 -5.607 1.00 95.19 91 ASP A C 1
ATOM 695 O O . ASP A 1 91 ? -13.991 6.264 -5.882 1.00 95.19 91 ASP A O 1
ATOM 699 N N . MET A 1 92 ? -12.523 7.340 -4.571 1.00 96.69 92 MET A N 1
ATOM 700 C CA . MET A 1 92 ? -12.316 6.212 -3.654 1.00 96.69 92 MET A CA 1
ATOM 701 C C . MET A 1 92 ? -13.576 5.872 -2.863 1.00 96.69 92 MET A C 1
ATOM 703 O O . MET A 1 92 ? -13.908 4.693 -2.719 1.00 96.69 92 MET A O 1
ATOM 707 N N . TYR A 1 93 ? -14.293 6.882 -2.363 1.00 97.56 93 TYR A N 1
ATOM 708 C CA . TYR A 1 93 ? -15.569 6.666 -1.683 1.00 97.56 93 TYR A CA 1
ATOM 709 C C . TYR A 1 93 ? -16.573 5.961 -2.599 1.00 97.56 93 TYR A C 1
ATOM 711 O O . TYR A 1 93 ? -17.200 4.985 -2.186 1.00 97.56 93 TYR A O 1
ATOM 719 N N . GLN A 1 94 ? -16.699 6.412 -3.848 1.00 97.50 94 GLN A N 1
ATOM 720 C CA . GLN A 1 94 ? -17.600 5.809 -4.828 1.00 97.50 94 GLN A CA 1
ATOM 721 C C . GLN A 1 94 ? -17.230 4.355 -5.139 1.00 97.50 94 GLN A C 1
ATOM 723 O O . GLN A 1 94 ? -18.115 3.497 -5.111 1.00 97.50 94 GLN A O 1
ATOM 728 N N . LEU A 1 95 ? -15.943 4.066 -5.352 1.00 97.88 95 LEU A N 1
ATOM 729 C CA . LEU A 1 95 ? -15.460 2.712 -5.625 1.00 97.88 95 LEU A CA 1
ATOM 730 C C . LEU A 1 95 ? -15.770 1.768 -4.460 1.00 97.88 95 LEU A C 1
ATOM 732 O O . LEU A 1 95 ? -16.358 0.705 -4.652 1.00 97.88 95 LEU A O 1
ATOM 736 N N . LEU A 1 96 ? -15.422 2.163 -3.236 1.00 98.38 96 LEU A N 1
ATOM 737 C CA . LEU A 1 96 ? -15.660 1.342 -2.050 1.00 98.38 96 LEU A CA 1
ATOM 738 C C . LEU A 1 96 ? -17.161 1.165 -1.769 1.00 98.38 96 LEU A C 1
ATOM 740 O O . LEU A 1 96 ? -17.596 0.062 -1.439 1.00 98.38 96 LEU A O 1
ATOM 744 N N . ASN A 1 97 ? -17.977 2.199 -1.987 1.00 97.94 97 ASN A N 1
ATOM 745 C CA . ASN A 1 97 ? -19.433 2.099 -1.880 1.00 97.94 97 ASN A CA 1
ATOM 746 C C . ASN A 1 97 ? -20.030 1.147 -2.934 1.00 97.94 97 ASN A C 1
ATOM 748 O O . ASN A 1 97 ? -20.929 0.365 -2.634 1.00 97.94 97 ASN A O 1
ATOM 752 N N . MET A 1 98 ? -19.521 1.168 -4.170 1.00 97.81 98 MET A N 1
ATOM 753 C CA . MET A 1 98 ? -19.925 0.230 -5.224 1.00 97.81 98 MET A CA 1
ATOM 754 C C . MET A 1 98 ? -19.609 -1.219 -4.834 1.00 97.81 98 MET A C 1
ATOM 756 O O . MET A 1 98 ? -20.459 -2.101 -4.986 1.00 97.81 98 MET A O 1
ATOM 760 N N . ILE A 1 99 ? -18.414 -1.455 -4.287 1.00 98.06 99 ILE A N 1
ATOM 761 C CA . ILE A 1 99 ? -18.012 -2.774 -3.791 1.00 98.06 99 ILE A CA 1
ATOM 762 C C . ILE A 1 99 ? -18.930 -3.204 -2.651 1.00 98.06 99 ILE A C 1
ATOM 764 O O . ILE A 1 99 ? -19.405 -4.332 -2.672 1.00 98.06 99 ILE A O 1
ATOM 768 N N . GLN A 1 100 ? -19.258 -2.308 -1.717 1.00 96.31 100 GLN A N 1
ATOM 769 C CA . GLN A 1 100 ? -20.149 -2.599 -0.588 1.00 96.31 100 GLN A CA 1
ATOM 770 C C . GLN A 1 100 ? -21.545 -3.049 -1.034 1.00 96.31 100 GLN A C 1
ATOM 772 O O . GLN A 1 100 ? -22.149 -3.906 -0.394 1.00 96.31 100 GLN A O 1
ATOM 777 N N . ASN A 1 101 ? -22.048 -2.502 -2.143 1.00 95.88 101 ASN A N 1
ATOM 778 C CA . ASN A 1 101 ? -23.326 -2.914 -2.727 1.00 95.88 101 ASN A CA 1
ATOM 779 C C . ASN A 1 101 ? -23.255 -4.274 -3.448 1.00 95.88 101 ASN A C 1
ATOM 781 O O . ASN A 1 101 ? -24.295 -4.845 -3.767 1.00 95.88 101 ASN A O 1
ATOM 785 N N . SER A 1 102 ? -22.050 -4.785 -3.712 1.00 96.12 102 SER A N 1
ATOM 786 C CA . SER A 1 102 ? -21.810 -6.029 -4.456 1.00 96.12 102 SER A CA 1
ATOM 787 C C . SER A 1 102 ? -21.338 -7.177 -3.557 1.00 96.12 102 SER A C 1
ATOM 789 O O . SER A 1 102 ? -21.708 -8.330 -3.769 1.00 96.12 102 SER A O 1
ATOM 791 N N . ILE A 1 103 ? -20.497 -6.878 -2.565 1.00 96.06 103 ILE A N 1
ATOM 792 C CA . ILE A 1 103 ? -19.847 -7.831 -1.667 1.00 96.06 103 ILE A CA 1
ATOM 793 C C . ILE A 1 103 ? -19.817 -7.219 -0.269 1.00 96.06 103 ILE A C 1
ATOM 795 O O . ILE A 1 103 ? -19.380 -6.086 -0.079 1.00 96.06 103 ILE A O 1
ATOM 799 N N . ASP A 1 104 ? -20.239 -7.993 0.726 1.00 95.12 104 ASP A N 1
ATOM 800 C CA . ASP A 1 104 ? -20.123 -7.585 2.122 1.00 95.12 104 ASP A CA 1
ATOM 801 C C . ASP A 1 104 ? -18.668 -7.678 2.623 1.00 95.12 104 ASP A C 1
ATOM 803 O O . ASP A 1 104 ? -17.960 -8.656 2.362 1.00 95.12 104 ASP A O 1
ATOM 807 N N . TYR A 1 105 ? -18.221 -6.641 3.328 1.00 97.69 105 TYR A N 1
ATOM 808 C CA . TYR A 1 105 ? -16.872 -6.530 3.879 1.00 97.69 105 TYR A CA 1
ATOM 809 C C . TYR A 1 105 ? -16.854 -5.624 5.113 1.00 97.69 105 TYR A C 1
ATOM 811 O O . TYR A 1 105 ? -17.669 -4.714 5.235 1.00 97.69 105 TYR A O 1
ATOM 819 N N . ASP A 1 106 ? -15.896 -5.825 6.009 1.00 93.25 106 ASP A N 1
ATOM 820 C CA . ASP A 1 106 ? -15.796 -5.121 7.293 1.00 93.25 106 ASP A CA 1
ATOM 821 C C . ASP A 1 106 ? -14.715 -4.032 7.286 1.00 93.25 106 ASP A C 1
ATOM 823 O O . ASP A 1 106 ? -14.793 -3.062 8.042 1.00 93.25 106 ASP A O 1
ATOM 827 N N . GLY A 1 107 ? -13.689 -4.180 6.442 1.00 95.75 107 GLY A N 1
ATOM 828 C CA . GLY A 1 107 ? -12.538 -3.280 6.440 1.00 95.75 107 GLY A CA 1
ATOM 829 C C . GLY A 1 107 ? -11.851 -3.104 5.093 1.00 95.75 107 GLY A C 1
ATOM 830 O O . GLY A 1 107 ? -12.099 -3.835 4.137 1.00 95.75 107 GLY A O 1
ATOM 831 N N . VAL A 1 108 ? -10.970 -2.113 5.034 1.00 98.19 108 VAL A N 1
ATOM 832 C CA . VAL A 1 108 ? -10.183 -1.742 3.862 1.00 98.19 108 VAL A CA 1
ATOM 833 C C . VAL A 1 108 ? -8.706 -1.806 4.224 1.00 98.19 108 VAL A C 1
ATOM 835 O O . VAL A 1 108 ? -8.262 -1.146 5.159 1.00 98.19 108 VAL A O 1
ATOM 838 N N . SER A 1 109 ? -7.943 -2.600 3.482 1.00 97.62 109 SER A N 1
ATOM 839 C CA . SER A 1 109 ? -6.485 -2.670 3.588 1.00 97.62 109 SER A CA 1
ATOM 840 C C . SER A 1 109 ? -5.848 -1.581 2.733 1.00 97.62 109 SER A C 1
ATOM 842 O O . SER A 1 109 ? -6.168 -1.496 1.550 1.00 97.62 109 SER A O 1
ATOM 844 N N . SER A 1 110 ? -4.907 -0.810 3.281 1.00 95.88 110 SER A N 1
ATOM 845 C CA . SER A 1 110 ? -4.104 0.150 2.510 1.00 95.88 110 SER A CA 1
ATOM 846 C C . SER A 1 110 ? -2.632 0.144 2.936 1.00 95.88 110 SER A C 1
ATOM 848 O O . SER A 1 110 ? -2.290 -0.071 4.097 1.00 95.88 110 SER A O 1
ATOM 850 N N . GLY A 1 111 ? -1.741 0.346 1.964 1.00 92.81 111 GLY A N 1
ATOM 851 C CA . GLY A 1 111 ? -0.289 0.225 2.132 1.00 92.81 111 GLY A CA 1
ATOM 852 C C . GLY A 1 111 ? 0.429 1.479 2.639 1.00 92.81 111 GLY A C 1
ATOM 853 O O . GLY A 1 111 ? 1.617 1.604 2.383 1.00 92.81 111 GLY A O 1
ATOM 854 N N . ALA A 1 112 ? -0.252 2.420 3.301 1.00 89.00 112 ALA A N 1
ATOM 855 C CA . ALA A 1 112 ? 0.382 3.661 3.761 1.00 89.00 112 ALA A CA 1
ATOM 856 C C . ALA A 1 112 ? 1.436 3.388 4.856 1.00 89.00 112 ALA A C 1
ATOM 858 O O . ALA A 1 112 ? 1.135 2.694 5.834 1.00 89.00 112 ALA A O 1
ATOM 859 N N . ILE A 1 113 ? 2.643 3.962 4.727 1.00 84.88 113 ILE A N 1
ATOM 860 C CA . ILE A 1 113 ? 3.748 3.752 5.684 1.00 84.88 113 ILE A CA 1
ATOM 861 C C . ILE A 1 113 ? 3.970 4.975 6.585 1.00 84.88 113 ILE A C 1
ATOM 863 O O . ILE A 1 113 ? 3.899 4.833 7.804 1.00 84.88 113 ILE A O 1
ATOM 867 N N . LEU A 1 114 ? 4.242 6.168 6.035 1.00 83.50 114 LEU A N 1
ATOM 868 C CA . LEU A 1 114 ? 4.478 7.397 6.829 1.00 83.50 114 LEU A CA 1
ATOM 869 C C . LEU A 1 114 ? 3.618 8.599 6.413 1.00 83.50 114 LEU A C 1
ATOM 871 O O . LEU A 1 114 ? 3.524 9.576 7.159 1.00 83.50 114 LEU A O 1
ATOM 875 N N . SER A 1 115 ? 2.959 8.547 5.260 1.00 85.19 115 SER A N 1
ATOM 876 C CA . SER A 1 115 ? 2.076 9.589 4.757 1.00 85.19 115 SER A CA 1
ATOM 877 C C . SER A 1 115 ? 0.768 9.673 5.548 1.00 85.19 115 SER A C 1
ATOM 879 O O . SER A 1 115 ? -0.194 8.931 5.325 1.00 85.19 115 SER A O 1
ATOM 881 N N . ASN A 1 116 ? 0.701 10.643 6.466 1.00 84.56 116 ASN A N 1
ATOM 882 C CA . ASN A 1 116 ? -0.542 10.962 7.178 1.00 84.56 116 ASN A CA 1
ATOM 883 C C . ASN A 1 116 ? -1.627 11.395 6.191 1.00 84.56 116 ASN A C 1
ATOM 885 O O . ASN A 1 116 ? -2.804 11.123 6.410 1.00 84.56 116 ASN A O 1
ATOM 889 N N . TYR A 1 117 ? -1.216 12.039 5.096 1.00 85.94 117 TYR A N 1
ATOM 890 C CA . TYR A 1 117 ? -2.094 12.469 4.022 1.00 85.94 117 TYR A CA 1
ATOM 891 C C . TYR A 1 117 ? -2.916 11.296 3.472 1.00 85.94 117 TYR A C 1
ATOM 893 O O . TYR A 1 117 ? -4.146 11.380 3.440 1.00 85.94 117 TYR A O 1
ATOM 901 N N . GLN A 1 118 ? -2.245 10.198 3.113 1.00 88.56 118 GLN A N 1
ATOM 902 C CA . GLN A 1 118 ? -2.884 9.002 2.565 1.00 88.56 118 GLN A CA 1
ATOM 903 C C . GLN A 1 118 ? -3.735 8.286 3.614 1.00 88.56 118 GLN A C 1
ATOM 905 O O . GLN A 1 118 ? -4.911 8.005 3.373 1.00 88.56 118 GLN A O 1
ATOM 910 N N . ARG A 1 119 ? -3.174 8.053 4.808 1.00 89.38 119 ARG A N 1
ATOM 911 C CA . ARG A 1 119 ? -3.868 7.342 5.889 1.00 89.38 119 ARG A CA 1
ATOM 912 C C . ARG A 1 119 ? -5.182 8.025 6.279 1.00 89.38 119 ARG A C 1
ATOM 914 O O . ARG A 1 119 ? -6.220 7.370 6.296 1.00 89.38 119 ARG A O 1
ATOM 921 N N . VAL A 1 120 ? -5.155 9.336 6.536 1.00 88.12 120 VAL A N 1
ATOM 922 C CA . VAL A 1 120 ? -6.335 10.093 6.995 1.00 88.12 120 VAL A CA 1
ATOM 923 C C . VAL A 1 120 ? -7.454 10.090 5.950 1.00 88.12 120 VAL A C 1
ATOM 925 O O . VAL A 1 120 ? -8.629 10.039 6.308 1.00 88.12 120 VAL A O 1
ATOM 928 N N . ARG A 1 121 ? -7.121 10.109 4.654 1.00 93.81 121 ARG A N 1
ATOM 929 C CA . ARG A 1 121 ? -8.114 10.057 3.565 1.00 93.81 121 ARG A CA 1
ATOM 930 C C . ARG A 1 121 ? -8.793 8.697 3.474 1.00 93.81 121 ARG A C 1
ATOM 932 O O . ARG A 1 121 ? -10.019 8.636 3.388 1.00 93.81 121 ARG A O 1
ATOM 939 N N . VAL A 1 122 ? -8.018 7.615 3.573 1.00 94.94 122 VAL A N 1
ATOM 940 C CA . VAL A 1 122 ? -8.573 6.253 3.631 1.00 94.94 122 VAL A CA 1
ATOM 941 C C . VAL A 1 122 ? -9.443 6.081 4.877 1.00 94.94 122 VAL A C 1
ATOM 943 O O . VAL A 1 122 ? -10.569 5.598 4.771 1.00 94.94 122 VAL A O 1
ATOM 946 N N . GLU A 1 123 ? -8.979 6.531 6.045 1.00 92.06 123 GLU A N 1
ATOM 947 C CA . GLU A 1 123 ? -9.745 6.487 7.298 1.00 92.06 123 GLU A CA 1
ATOM 948 C C . GLU A 1 123 ? -11.047 7.290 7.222 1.00 92.06 123 GLU A C 1
ATOM 950 O O . GLU A 1 123 ? -12.083 6.818 7.691 1.00 92.06 123 GLU A O 1
ATOM 955 N N . ASN A 1 124 ? -11.025 8.473 6.599 1.00 93.81 124 ASN A N 1
ATOM 956 C CA . ASN A 1 124 ? -12.219 9.294 6.416 1.00 93.81 124 ASN A CA 1
ATOM 957 C C . ASN A 1 124 ? -13.287 8.558 5.596 1.00 93.81 124 ASN A C 1
ATOM 959 O O . ASN A 1 124 ? -14.440 8.458 6.025 1.00 93.81 124 ASN A O 1
ATOM 963 N N . VAL A 1 125 ? -12.896 7.998 4.450 1.00 96.38 125 VAL A N 1
ATOM 964 C CA . VAL A 1 125 ? -13.802 7.233 3.586 1.00 96.38 125 VAL A CA 1
ATOM 965 C C . VAL A 1 125 ? -14.314 5.980 4.295 1.00 96.38 125 VAL A C 1
ATOM 967 O O . VAL A 1 125 ? -15.520 5.731 4.296 1.00 96.38 125 VAL A O 1
ATOM 970 N N . CYS A 1 126 ? -13.433 5.233 4.967 1.00 95.19 126 CYS A N 1
ATOM 971 C CA . CYS A 1 126 ? -13.817 4.058 5.749 1.00 95.19 126 CYS A CA 1
ATOM 972 C C . CYS A 1 126 ? -14.837 4.413 6.836 1.00 95.19 126 CYS A C 1
ATOM 974 O O . CYS A 1 126 ? -15.864 3.750 6.951 1.00 95.19 126 CYS A O 1
ATOM 976 N N . SER A 1 127 ? -14.609 5.497 7.582 1.00 90.56 127 SER A N 1
ATOM 977 C CA . SER A 1 127 ? -15.521 5.964 8.629 1.00 90.56 127 SER A CA 1
ATOM 978 C C . SER A 1 127 ? -16.920 6.263 8.079 1.00 90.56 127 SER A C 1
ATOM 980 O O . SER A 1 127 ? -17.915 5.797 8.635 1.00 90.56 127 SER A O 1
ATOM 982 N N . ARG A 1 128 ? -17.004 6.955 6.933 1.00 94.06 128 ARG A N 1
ATOM 983 C CA . ARG A 1 128 ? -18.276 7.271 6.255 1.00 94.06 128 ARG A CA 1
ATOM 984 C C . ARG A 1 128 ? -19.016 6.034 5.744 1.00 94.06 128 ARG A C 1
ATOM 986 O O . ARG A 1 128 ? -20.241 6.049 5.692 1.00 94.06 128 ARG A O 1
ATOM 993 N N . LEU A 1 129 ? -18.289 4.983 5.368 1.00 95.31 129 LEU A N 1
ATOM 994 C CA . LEU A 1 129 ? -18.847 3.700 4.922 1.00 95.31 129 LEU A CA 1
ATOM 995 C C . LEU A 1 129 ? -19.049 2.699 6.072 1.00 95.31 129 LEU A C 1
ATOM 997 O O . LEU A 1 129 ? -19.462 1.563 5.840 1.00 95.31 129 LEU A O 1
ATOM 1001 N N . ASN A 1 130 ? -18.774 3.110 7.315 1.00 91.31 130 ASN A N 1
ATOM 1002 C CA . ASN A 1 130 ? -18.775 2.247 8.494 1.00 91.31 130 ASN A CA 1
ATOM 1003 C C . ASN A 1 130 ? -17.890 0.994 8.319 1.00 91.31 130 ASN A C 1
ATOM 1005 O O . ASN A 1 130 ? -18.291 -0.124 8.641 1.00 91.31 130 ASN A O 1
ATOM 1009 N N . LYS A 1 131 ? -16.685 1.195 7.781 1.00 93.62 131 LYS A N 1
ATOM 1010 C CA . LYS A 1 131 ? -15.642 0.183 7.579 1.00 93.62 131 LYS A CA 1
ATOM 1011 C C . LYS A 1 131 ? -14.423 0.499 8.432 1.00 93.62 131 LYS A C 1
ATOM 1013 O O . LYS A 1 131 ? -14.200 1.648 8.815 1.00 93.62 131 LYS A O 1
ATOM 1018 N N . GLN A 1 132 ? -13.613 -0.517 8.703 1.00 89.06 132 GLN A N 1
ATOM 1019 C CA . GLN A 1 132 ? -12.346 -0.358 9.406 1.00 89.06 132 GLN A CA 1
ATOM 1020 C C . GLN A 1 132 ? -11.187 -0.113 8.433 1.00 89.06 132 GLN A C 1
ATOM 1022 O O . GLN A 1 132 ? -11.011 -0.879 7.494 1.00 89.06 132 GLN A O 1
ATOM 1027 N N . SER A 1 133 ? -10.356 0.900 8.680 1.00 92.88 133 SER A N 1
ATOM 1028 C CA . SER A 1 133 ? -9.086 1.072 7.957 1.00 92.88 133 SER A CA 1
ATOM 1029 C C . SER A 1 133 ? -8.008 0.164 8.561 1.00 92.88 133 SER A C 1
ATOM 1031 O O . SER A 1 133 ? -7.853 0.124 9.785 1.00 92.88 133 SER A O 1
ATOM 1033 N N . LEU A 1 134 ? -7.283 -0.578 7.722 1.00 90.88 134 LEU A N 1
ATOM 1034 C CA . LEU A 1 134 ? -6.227 -1.518 8.109 1.00 90.88 134 LEU A CA 1
ATOM 1035 C C . LEU A 1 134 ? -4.900 -1.140 7.433 1.00 90.88 134 LEU A C 1
ATOM 1037 O O . LEU A 1 134 ? -4.628 -1.538 6.299 1.00 90.88 134 LEU A O 1
ATOM 1041 N N . THR A 1 135 ? -4.060 -0.403 8.160 1.00 90.75 135 THR A N 1
ATOM 1042 C CA . THR A 1 135 ? -2.731 0.076 7.732 1.00 90.75 135 THR A CA 1
ATOM 1043 C C . THR A 1 135 ? -1.633 -0.488 8.636 1.00 90.75 135 THR A C 1
ATOM 1045 O O . THR A 1 135 ? -1.087 0.209 9.490 1.00 90.75 135 THR A O 1
ATOM 1048 N N . PHE A 1 136 ? -1.305 -1.772 8.490 1.00 89.81 136 PHE A N 1
ATOM 1049 C CA . PHE A 1 136 ? -0.337 -2.469 9.350 1.00 89.81 136 PHE A CA 1
ATOM 1050 C C . PHE A 1 136 ? 1.107 -1.983 9.185 1.00 89.81 136 PHE A C 1
ATOM 1052 O O . PHE A 1 136 ? 1.934 -2.209 10.072 1.00 89.81 136 PHE A O 1
ATOM 1059 N N . LEU A 1 137 ? 1.417 -1.336 8.058 1.00 91.38 137 LEU A N 1
ATOM 1060 C CA . LEU A 1 137 ? 2.754 -0.807 7.773 1.00 91.38 137 LEU A CA 1
ATOM 1061 C C . LEU A 1 137 ? 2.992 0.575 8.392 1.00 91.38 137 LEU A C 1
ATOM 1063 O O . LEU A 1 137 ? 4.130 1.043 8.429 1.00 91.38 137 LEU A O 1
ATOM 1067 N N . TRP A 1 138 ? 1.933 1.213 8.894 1.00 88.19 138 TRP A N 1
ATOM 1068 C CA . TRP A 1 138 ? 1.978 2.573 9.403 1.00 88.19 138 TRP A CA 1
ATOM 1069 C C . TRP A 1 138 ? 3.000 2.733 10.536 1.00 88.19 138 TRP A C 1
ATOM 1071 O O . TRP A 1 138 ? 2.984 1.984 11.515 1.00 88.19 138 TRP A O 1
ATOM 1081 N N . GLN A 1 139 ? 3.886 3.722 10.401 1.00 84.12 139 GLN A N 1
ATOM 1082 C CA . GLN A 1 139 ? 4.975 4.038 11.336 1.00 84.12 139 GLN A CA 1
ATOM 1083 C C . GLN A 1 139 ? 5.969 2.895 11.602 1.00 84.12 139 GLN A C 1
ATOM 1085 O O . GLN A 1 139 ? 6.744 2.969 12.562 1.00 84.12 139 GLN A O 1
ATOM 1090 N N . LYS A 1 140 ? 6.006 1.851 10.761 1.00 84.38 140 LYS A N 1
ATOM 1091 C CA . LYS A 1 140 ? 7.098 0.872 10.808 1.00 84.38 140 LYS A CA 1
ATOM 1092 C C . LYS A 1 140 ? 8.417 1.529 10.388 1.00 84.38 140 LYS A C 1
ATOM 1094 O O . LYS A 1 140 ? 8.443 2.449 9.569 1.00 84.38 140 LYS A O 1
ATOM 1099 N N . ASP A 1 141 ? 9.523 1.054 10.964 1.00 88.69 141 ASP A N 1
ATOM 1100 C CA . ASP A 1 141 ? 10.851 1.485 10.530 1.00 88.69 141 ASP A CA 1
ATOM 1101 C C . ASP A 1 141 ? 11.063 1.050 9.079 1.00 88.69 141 ASP A C 1
ATOM 1103 O O . ASP A 1 141 ? 10.896 -0.116 8.745 1.00 88.69 141 ASP A O 1
ATOM 1107 N N . GLN A 1 142 ? 11.405 1.993 8.211 1.00 90.56 142 GLN A N 1
ATOM 1108 C CA . GLN A 1 142 ? 11.436 1.753 6.770 1.00 90.56 142 GLN A CA 1
ATOM 1109 C C . GLN A 1 142 ? 12.599 0.858 6.325 1.00 90.56 142 GLN A C 1
ATOM 1111 O O . GLN A 1 142 ? 12.493 0.169 5.315 1.00 90.56 142 GLN A O 1
ATOM 1116 N N . VAL A 1 143 ? 13.712 0.844 7.066 1.00 92.88 143 VAL A N 1
ATOM 1117 C CA . VAL A 1 143 ? 14.838 -0.049 6.754 1.00 92.88 143 VAL A CA 1
ATOM 1118 C C . VAL A 1 143 ? 14.471 -1.476 7.139 1.00 92.88 143 VAL A C 1
ATOM 1120 O O . VAL A 1 143 ? 14.652 -2.389 6.334 1.00 92.88 143 VAL A O 1
ATOM 1123 N N . GLU A 1 144 ? 13.914 -1.655 8.339 1.00 91.75 144 GLU A N 1
ATOM 1124 C CA . GLU A 1 144 ? 13.373 -2.945 8.780 1.00 91.75 144 GLU A CA 1
ATOM 1125 C C . GLU A 1 144 ? 12.263 -3.415 7.828 1.00 91.75 144 GLU A C 1
ATOM 1127 O O . GLU A 1 144 ? 12.278 -4.560 7.393 1.00 91.75 144 GLU A O 1
ATOM 1132 N N . LEU A 1 145 ? 11.368 -2.518 7.407 1.00 92.50 145 LEU A N 1
ATOM 1133 C CA . LEU A 1 145 ? 10.255 -2.837 6.519 1.00 92.50 145 LEU A CA 1
ATOM 1134 C C . LEU A 1 145 ? 10.714 -3.290 5.126 1.00 92.50 145 LEU A C 1
ATOM 1136 O O . LEU A 1 145 ? 10.214 -4.294 4.624 1.00 92.50 145 LEU A O 1
ATOM 1140 N N . LEU A 1 146 ? 11.674 -2.594 4.505 1.00 95.38 146 LEU A N 1
ATOM 1141 C CA . LEU A 1 146 ? 12.244 -3.019 3.221 1.00 95.38 146 LEU A CA 1
ATOM 1142 C C . LEU A 1 146 ? 12.888 -4.408 3.342 1.00 95.38 146 LEU A C 1
ATOM 1144 O O . LEU A 1 146 ? 12.678 -5.272 2.489 1.00 95.38 146 LEU A O 1
ATOM 1148 N N . GLN A 1 147 ? 13.642 -4.637 4.420 1.00 94.38 147 GLN A N 1
ATOM 1149 C CA . GLN A 1 147 ? 14.255 -5.933 4.701 1.00 94.38 147 GLN A CA 1
ATOM 1150 C C . GLN A 1 147 ? 13.201 -7.028 4.920 1.00 94.38 147 GLN A C 1
ATOM 1152 O O . GLN A 1 147 ? 13.374 -8.146 4.431 1.00 94.38 147 GLN A O 1
ATOM 1157 N N . ASP A 1 148 ? 12.112 -6.723 5.623 1.00 93.19 148 ASP A N 1
ATOM 1158 C CA . ASP A 1 148 ? 11.013 -7.654 5.860 1.00 93.19 148 ASP A CA 1
ATOM 1159 C C . ASP A 1 148 ? 10.305 -8.013 4.551 1.00 93.19 148 ASP A C 1
ATOM 1161 O O . ASP A 1 148 ? 10.050 -9.191 4.312 1.00 93.19 148 ASP A O 1
ATOM 1165 N N . MET A 1 149 ? 10.045 -7.050 3.664 1.00 95.12 149 MET A N 1
ATOM 1166 C CA . MET A 1 149 ? 9.470 -7.326 2.341 1.00 95.12 149 MET A CA 1
ATOM 1167 C C . MET A 1 149 ? 10.339 -8.305 1.541 1.00 95.12 149 MET A C 1
ATOM 1169 O O . MET A 1 149 ? 9.826 -9.282 0.992 1.00 95.12 149 MET A O 1
ATOM 1173 N N . ILE A 1 150 ? 11.659 -8.085 1.532 1.00 94.62 150 ILE A N 1
ATOM 1174 C CA . ILE A 1 150 ? 12.633 -8.966 0.872 1.00 94.62 150 ILE A CA 1
ATOM 1175 C C . ILE A 1 150 ? 12.600 -10.370 1.494 1.00 94.62 150 ILE A C 1
ATOM 1177 O O . ILE A 1 150 ? 12.441 -11.363 0.784 1.00 94.62 150 ILE A O 1
ATOM 1181 N N . ASN A 1 151 ? 12.694 -10.462 2.823 1.00 93.62 151 ASN A N 1
ATOM 1182 C CA . ASN A 1 151 ? 12.733 -11.738 3.543 1.00 93.62 151 ASN A CA 1
ATOM 1183 C C . ASN A 1 151 ? 11.443 -12.549 3.387 1.00 93.62 151 ASN A C 1
ATOM 1185 O O . ASN A 1 151 ? 11.476 -13.778 3.393 1.00 93.62 151 ASN A O 1
ATOM 1189 N N . ASN A 1 152 ? 10.309 -11.868 3.224 1.00 93.38 152 ASN A N 1
ATOM 1190 C CA . ASN A 1 152 ? 8.996 -12.483 3.065 1.00 93.38 152 ASN A CA 1
ATOM 1191 C C . ASN A 1 152 ? 8.594 -12.650 1.589 1.00 93.38 152 ASN A C 1
ATOM 1193 O O . ASN A 1 152 ? 7.419 -12.845 1.287 1.00 93.38 152 ASN A O 1
ATOM 1197 N N . SER A 1 153 ? 9.564 -12.631 0.666 1.00 94.00 153 SER A N 1
ATOM 1198 C CA . SER A 1 153 ? 9.362 -12.938 -0.757 1.00 94.00 153 SER A CA 1
ATOM 1199 C C . SER A 1 153 ? 8.373 -12.010 -1.476 1.00 94.00 153 SER A C 1
ATOM 1201 O O . SER A 1 153 ? 7.658 -12.443 -2.379 1.00 94.00 153 SER A O 1
ATOM 1203 N N . VAL A 1 154 ? 8.333 -10.725 -1.111 1.00 96.44 154 VAL A N 1
ATOM 1204 C CA . VAL A 1 154 ? 7.687 -9.699 -1.941 1.00 96.44 154 VAL A CA 1
ATOM 1205 C C . VAL A 1 154 ? 8.612 -9.405 -3.120 1.00 96.44 154 VAL A C 1
ATOM 1207 O O . VAL A 1 154 ? 9.524 -8.582 -3.030 1.00 96.44 154 VAL A O 1
ATOM 1210 N N . ASN A 1 155 ? 8.401 -10.102 -4.236 1.00 96.69 155 ASN A N 1
ATOM 1211 C CA . ASN A 1 155 ? 9.174 -9.897 -5.453 1.00 96.69 155 ASN A CA 1
ATOM 1212 C C . ASN A 1 155 ? 8.616 -8.695 -6.219 1.00 96.69 155 ASN A C 1
ATOM 1214 O O . ASN A 1 155 ? 7.800 -8.841 -7.132 1.00 96.69 155 ASN A O 1
ATOM 1218 N N . ALA A 1 156 ? 9.038 -7.501 -5.811 1.00 97.75 156 ALA A N 1
ATOM 1219 C CA . ALA A 1 156 ? 8.702 -6.256 -6.480 1.00 97.75 156 ALA A CA 1
ATOM 1220 C C . ALA A 1 156 ? 9.912 -5.664 -7.202 1.00 97.75 156 ALA A C 1
ATOM 1222 O O . ALA A 1 156 ? 11.029 -5.694 -6.684 1.00 97.75 156 ALA A O 1
ATOM 1223 N N . ILE A 1 157 ? 9.669 -5.104 -8.385 1.00 98.00 157 ILE A N 1
ATOM 1224 C CA . ILE A 1 157 ? 10.673 -4.410 -9.194 1.00 98.00 157 ILE A CA 1
ATOM 1225 C C . ILE A 1 157 ? 10.467 -2.901 -9.159 1.00 98.00 157 ILE A C 1
ATOM 1227 O O . ILE A 1 157 ? 9.338 -2.433 -9.010 1.00 98.00 157 ILE A O 1
ATOM 1231 N N . ILE A 1 158 ? 11.545 -2.139 -9.337 1.00 97.94 158 ILE A N 1
ATOM 1232 C CA . ILE A 1 158 ? 11.482 -0.686 -9.512 1.00 97.94 158 ILE A CA 1
ATOM 1233 C C . ILE A 1 158 ? 10.937 -0.370 -10.905 1.00 97.94 158 ILE A C 1
ATOM 1235 O O . ILE A 1 158 ? 11.517 -0.784 -11.911 1.00 97.94 158 ILE A O 1
ATOM 1239 N N . ILE A 1 159 ? 9.842 0.385 -10.973 1.00 95.94 159 ILE A N 1
ATOM 1240 C CA . ILE A 1 159 ? 9.179 0.742 -12.239 1.00 95.94 159 ILE A CA 1
ATOM 1241 C C . ILE A 1 159 ? 9.202 2.231 -12.543 1.00 95.94 159 ILE A C 1
ATOM 1243 O O . ILE A 1 159 ? 8.942 2.605 -13.681 1.00 95.94 159 ILE A O 1
ATOM 1247 N N . LYS A 1 160 ? 9.525 3.067 -11.559 1.00 95.06 160 LYS A N 1
ATOM 1248 C CA . LYS A 1 160 ? 9.737 4.505 -11.710 1.00 95.06 160 LYS A CA 1
ATOM 1249 C C . LYS A 1 160 ? 10.867 4.918 -10.788 1.00 95.06 160 LYS A C 1
ATOM 1251 O O . LYS A 1 160 ? 10.971 4.380 -9.690 1.00 95.06 160 LYS A O 1
ATOM 1256 N N . VAL A 1 161 ? 11.676 5.873 -11.216 1.00 95.38 161 VAL A N 1
ATOM 1257 C CA . VAL A 1 161 ? 12.615 6.596 -10.354 1.00 95.38 161 VAL A CA 1
ATOM 1258 C C . VAL A 1 161 ? 12.458 8.090 -10.600 1.00 95.38 161 VAL A C 1
ATOM 1260 O O . VAL A 1 161 ? 12.210 8.492 -11.737 1.00 95.38 161 VAL A O 1
ATOM 1263 N N . ALA A 1 162 ? 12.575 8.890 -9.544 1.00 93.19 162 ALA A N 1
ATOM 1264 C CA . ALA A 1 162 ? 12.409 10.342 -9.587 1.00 93.19 162 ALA A CA 1
ATOM 1265 C C . ALA A 1 162 ? 13.223 11.054 -8.487 1.00 93.19 162 ALA A C 1
ATOM 1267 O O . ALA A 1 162 ? 12.796 12.069 -7.941 1.00 93.19 162 ALA A O 1
ATOM 1268 N N . ALA A 1 163 ? 14.386 10.510 -8.117 1.00 92.38 163 ALA A N 1
ATOM 1269 C CA . ALA A 1 163 ? 15.199 11.048 -7.030 1.00 92.38 163 ALA A CA 1
ATOM 1270 C C . ALA A 1 163 ? 16.694 11.052 -7.343 1.00 92.38 163 ALA A C 1
ATOM 1272 O O . ALA A 1 163 ? 17.207 10.207 -8.081 1.00 92.38 163 ALA A O 1
ATOM 1273 N N . LEU A 1 164 ? 17.398 11.988 -6.705 1.00 91.81 164 LEU A N 1
ATOM 1274 C CA . LEU A 1 164 ? 18.853 12.076 -6.737 1.00 91.81 164 LEU A CA 1
ATOM 1275 C C . LEU A 1 164 ? 19.488 10.741 -6.328 1.00 91.81 164 LEU A C 1
ATOM 1277 O O . LEU A 1 164 ? 19.127 10.138 -5.316 1.00 91.81 164 LEU A O 1
ATOM 1281 N N . GLY A 1 165 ? 20.453 10.289 -7.128 1.00 92.19 165 GLY A N 1
ATOM 1282 C CA . GLY A 1 165 ? 21.139 9.017 -6.912 1.00 92.19 165 GLY A CA 1
ATOM 1283 C C . GLY A 1 165 ? 20.404 7.796 -7.474 1.00 92.19 165 GLY A C 1
ATOM 1284 O O . GLY A 1 165 ? 20.944 6.687 -7.423 1.00 92.19 165 GLY A O 1
ATOM 1285 N N . LEU A 1 166 ? 19.215 7.969 -8.061 1.00 95.25 166 LEU A N 1
ATOM 1286 C CA . LEU A 1 166 ? 18.536 6.929 -8.826 1.00 95.25 166 LEU A CA 1
ATOM 1287 C C . LEU A 1 166 ? 18.595 7.224 -10.330 1.00 95.25 166 LEU A C 1
ATOM 1289 O O . LEU A 1 166 ? 18.080 8.222 -10.809 1.00 95.25 166 LEU A O 1
ATOM 1293 N N . GLU A 1 167 ? 19.195 6.313 -11.095 1.00 94.62 167 GLU A N 1
ATOM 1294 C CA . GLU A 1 167 ? 19.332 6.424 -12.546 1.00 94.62 167 GLU A CA 1
ATOM 1295 C C . GLU A 1 167 ? 18.408 5.429 -13.277 1.00 94.62 167 GLU A C 1
ATOM 1297 O O . GLU A 1 167 ? 18.554 4.214 -13.077 1.00 94.62 167 GLU A O 1
ATOM 1302 N N . PRO A 1 168 ? 17.520 5.890 -14.185 1.00 95.31 168 PRO A N 1
ATOM 1303 C CA . PRO A 1 168 ? 16.566 5.032 -14.887 1.00 95.31 168 PRO A CA 1
ATOM 1304 C C . PRO A 1 168 ? 17.205 3.810 -15.557 1.00 95.31 168 PRO A C 1
ATOM 1306 O O . PRO A 1 168 ? 16.772 2.682 -15.346 1.00 95.31 168 PRO A O 1
ATOM 1309 N N . LYS A 1 169 ? 18.297 4.012 -16.305 1.00 94.12 169 LYS A N 1
ATOM 1310 C CA . LYS A 1 169 ? 18.988 2.941 -17.047 1.00 94.12 169 LYS A CA 1
ATOM 1311 C C . LYS A 1 169 ? 19.674 1.904 -16.151 1.00 94.12 169 LYS A C 1
ATOM 1313 O O . LYS A 1 169 ? 19.984 0.818 -16.629 1.00 94.12 169 LYS A O 1
ATOM 1318 N N . LYS A 1 170 ? 19.961 2.239 -14.888 1.00 95.94 170 LYS A N 1
ATOM 1319 C CA . LYS A 1 170 ? 20.670 1.354 -13.949 1.00 95.94 170 LYS A CA 1
ATOM 1320 C C . LYS A 1 170 ? 19.743 0.654 -12.965 1.00 95.94 170 LYS A C 1
ATOM 1322 O O . LYS A 1 170 ? 20.134 -0.393 -12.444 1.00 95.94 170 LYS A O 1
ATOM 1327 N N . HIS A 1 171 ? 18.595 1.250 -12.648 1.00 97.75 171 HIS A N 1
ATOM 1328 C CA . HIS A 1 171 ? 17.751 0.808 -11.536 1.00 97.75 171 HIS A CA 1
ATOM 1329 C C . HIS A 1 171 ? 16.374 0.302 -11.957 1.00 97.75 171 HIS A C 1
ATOM 1331 O O . HIS A 1 171 ? 15.846 -0.578 -11.283 1.00 97.75 171 HIS A O 1
ATOM 1337 N N . LEU A 1 172 ? 15.795 0.800 -13.056 1.00 97.75 172 LEU A N 1
ATOM 1338 C CA . LEU A 1 172 ? 14.504 0.292 -13.521 1.00 97.75 172 LEU A CA 1
ATOM 1339 C C . LEU A 1 172 ? 14.603 -1.200 -13.859 1.00 97.75 172 LEU A C 1
ATOM 1341 O O . LEU A 1 172 ? 15.538 -1.637 -14.527 1.00 97.75 172 LEU A O 1
ATOM 1345 N N . GLY A 1 173 ? 13.625 -1.973 -13.389 1.00 97.31 173 GLY A N 1
ATOM 1346 C CA . GLY A 1 173 ? 13.536 -3.420 -13.582 1.00 97.31 173 GLY A CA 1
ATOM 1347 C C . GLY A 1 173 ? 14.265 -4.255 -12.530 1.00 97.31 173 GLY A C 1
ATOM 1348 O O . GLY A 1 173 ? 13.999 -5.450 -12.443 1.00 97.31 173 GLY A O 1
ATOM 1349 N N . LYS A 1 174 ? 15.129 -3.654 -11.700 1.00 98.38 174 LYS A N 1
ATOM 1350 C CA . LYS A 1 174 ? 15.758 -4.365 -10.579 1.00 98.38 174 LYS A CA 1
ATOM 1351 C C . LYS A 1 174 ? 14.753 -4.637 -9.474 1.00 98.38 174 LYS A C 1
ATOM 1353 O O . LYS A 1 174 ? 13.887 -3.802 -9.205 1.00 98.38 174 LYS A O 1
ATOM 1358 N N . ASN A 1 175 ? 14.889 -5.782 -8.818 1.00 98.00 175 ASN A N 1
ATOM 1359 C CA . ASN A 1 175 ? 14.057 -6.130 -7.673 1.00 98.00 175 ASN A CA 1
ATOM 1360 C C . ASN A 1 175 ? 14.547 -5.470 -6.368 1.00 98.00 175 ASN A C 1
ATOM 1362 O O . ASN A 1 175 ? 15.641 -4.904 -6.302 1.00 98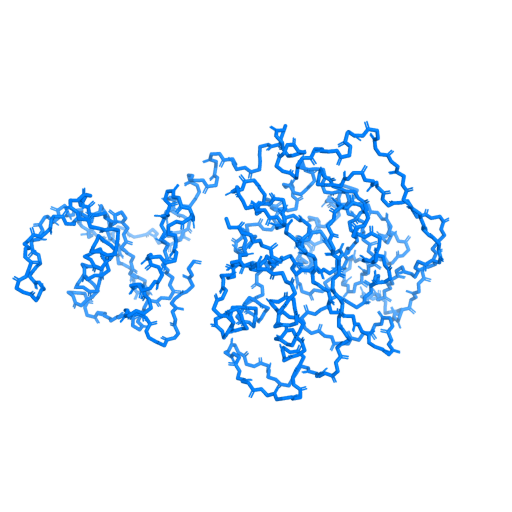.00 175 ASN A O 1
ATOM 1366 N N . LEU A 1 176 ? 13.726 -5.541 -5.315 1.00 97.25 176 LEU A N 1
ATOM 1367 C CA . LEU A 1 176 ? 14.043 -4.945 -4.010 1.00 97.25 176 LEU A CA 1
ATOM 1368 C C . LEU A 1 176 ? 15.362 -5.455 -3.411 1.00 97.25 176 LEU A C 1
ATOM 1370 O O . LEU A 1 176 ? 16.104 -4.661 -2.837 1.00 97.25 176 LEU A O 1
ATOM 1374 N N . PHE A 1 177 ? 15.670 -6.747 -3.562 1.00 97.06 177 PHE A N 1
ATOM 1375 C CA . PHE A 1 177 ? 16.914 -7.333 -3.059 1.00 97.06 177 PHE A CA 1
ATOM 1376 C C . PHE A 1 177 ? 18.135 -6.747 -3.780 1.00 97.06 177 PHE A C 1
ATOM 1378 O O . PHE A 1 177 ? 19.079 -6.302 -3.136 1.00 97.06 177 PHE A O 1
ATOM 1385 N N . GLU A 1 178 ? 18.088 -6.656 -5.110 1.00 98.25 178 GLU A N 1
ATOM 1386 C CA . GLU A 1 178 ? 19.159 -6.055 -5.917 1.00 98.25 178 GLU A CA 1
ATOM 1387 C C . GLU A 1 178 ? 19.363 -4.560 -5.627 1.00 98.25 178 GLU A C 1
ATOM 1389 O O . GLU A 1 178 ? 20.465 -4.035 -5.797 1.00 98.25 178 GLU A O 1
ATOM 1394 N N . MET A 1 179 ? 18.302 -3.863 -5.217 1.00 98.06 179 MET A N 1
ATOM 1395 C CA . MET A 1 179 ? 18.329 -2.429 -4.929 1.00 98.06 179 MET A CA 1
ATOM 1396 C C . MET A 1 179 ? 18.688 -2.094 -3.481 1.00 98.06 179 MET A C 1
ATOM 1398 O O . MET A 1 179 ? 19.059 -0.951 -3.215 1.00 98.06 179 MET A O 1
ATOM 1402 N N . GLN A 1 180 ? 18.608 -3.051 -2.555 1.00 96.94 180 GLN A N 1
ATOM 1403 C CA . GLN A 1 180 ? 18.703 -2.807 -1.116 1.00 96.94 180 GLN A CA 1
ATOM 1404 C C . GLN A 1 180 ? 19.959 -2.017 -0.721 1.00 96.94 180 GLN A C 1
ATOM 1406 O O . GLN A 1 180 ? 19.855 -0.936 -0.136 1.00 96.94 180 GLN A O 1
ATOM 1411 N N . ASP A 1 181 ? 21.140 -2.521 -1.081 1.00 97.75 181 ASP A N 1
ATOM 1412 C CA . ASP A 1 181 ? 22.417 -1.884 -0.743 1.00 97.75 181 ASP A CA 1
ATOM 1413 C C . ASP A 1 181 ? 22.541 -0.483 -1.347 1.00 97.75 181 ASP A C 1
ATOM 1415 O O . ASP A 1 181 ? 23.123 0.419 -0.741 1.00 97.75 181 ASP A O 1
ATOM 1419 N N . HIS A 1 182 ? 22.003 -0.289 -2.554 1.00 98.12 182 HIS A N 1
ATOM 1420 C CA . HIS A 1 182 ? 22.014 1.011 -3.216 1.00 98.12 182 HIS A CA 1
ATOM 1421 C C . HIS A 1 182 ? 21.118 2.005 -2.480 1.00 98.12 182 HIS A C 1
ATOM 1423 O O . HIS A 1 182 ? 21.561 3.103 -2.159 1.00 98.12 182 HIS A O 1
ATOM 1429 N N . LEU A 1 183 ? 19.888 1.609 -2.143 1.00 97.69 183 LEU A N 1
ATOM 1430 C CA . LEU A 1 183 ? 18.936 2.456 -1.423 1.00 97.69 183 LEU A CA 1
ATOM 1431 C C . LEU A 1 183 ? 19.462 2.860 -0.039 1.00 97.69 183 LEU A C 1
ATOM 1433 O O . LEU A 1 183 ? 19.320 4.019 0.345 1.00 97.69 183 LEU A O 1
ATOM 1437 N N . LEU A 1 184 ? 20.127 1.952 0.684 1.00 97.38 184 LEU A N 1
ATOM 1438 C CA . LEU A 1 184 ? 20.766 2.269 1.968 1.00 97.38 184 LEU A CA 1
ATOM 1439 C C . LEU A 1 184 ? 21.888 3.302 1.813 1.00 97.38 184 LEU A C 1
ATOM 1441 O O . LEU A 1 184 ? 21.943 4.267 2.573 1.00 97.38 184 LEU A O 1
ATOM 1445 N N . LYS A 1 185 ? 22.729 3.167 0.782 1.00 97.50 185 LYS A N 1
ATOM 1446 C CA . LYS A 1 185 ? 23.757 4.172 0.470 1.00 97.50 185 LYS A CA 1
ATOM 1447 C C . LYS A 1 185 ? 23.140 5.522 0.104 1.00 97.50 185 LYS A C 1
ATOM 1449 O O . LYS A 1 185 ? 23.637 6.555 0.542 1.00 97.50 185 LYS A O 1
ATOM 1454 N N . MET A 1 186 ? 22.056 5.535 -0.676 1.00 96.38 186 MET A N 1
ATOM 1455 C CA . MET A 1 186 ? 21.370 6.779 -1.053 1.00 96.38 186 MET A CA 1
ATOM 1456 C C . MET A 1 186 ? 20.668 7.435 0.140 1.00 96.38 186 MET A C 1
ATOM 1458 O O . MET A 1 186 ? 20.630 8.661 0.223 1.00 96.38 186 MET A O 1
ATOM 1462 N N . LYS A 1 187 ? 20.169 6.650 1.101 1.00 95.00 187 LYS A N 1
ATOM 1463 C CA . LYS A 1 187 ? 19.680 7.171 2.382 1.00 95.00 187 LYS A CA 1
ATOM 1464 C C . LYS A 1 187 ? 20.781 7.916 3.132 1.00 95.00 187 LYS A C 1
ATOM 1466 O O . LYS A 1 187 ? 20.555 9.028 3.594 1.00 95.00 187 LYS A O 1
ATOM 1471 N N . GLU A 1 188 ? 21.969 7.329 3.245 1.00 96.00 188 GLU A N 1
ATOM 1472 C CA . GLU A 1 188 ? 23.095 7.962 3.942 1.00 96.00 188 GLU A CA 1
ATOM 1473 C C . GLU A 1 188 ? 23.594 9.217 3.214 1.00 96.00 188 GLU A C 1
ATOM 1475 O O . GLU A 1 188 ? 23.815 10.249 3.847 1.00 96.00 188 GLU A O 1
ATOM 1480 N N . ALA A 1 189 ? 23.728 9.146 1.887 1.00 95.25 189 ALA A N 1
ATOM 1481 C CA . ALA A 1 189 ? 24.280 10.228 1.076 1.00 95.25 189 ALA A CA 1
ATOM 1482 C C . ALA A 1 189 ? 23.300 11.391 0.852 1.00 95.25 189 ALA A C 1
ATOM 1484 O O . ALA A 1 189 ? 23.707 12.552 0.889 1.00 95.25 189 ALA A O 1
ATOM 1485 N N . TYR A 1 190 ? 22.022 11.087 0.612 1.00 93.31 190 TYR A N 1
ATOM 1486 C CA . TYR A 1 190 ? 21.029 12.045 0.111 1.00 93.31 190 TYR A CA 1
ATOM 1487 C C . TYR A 1 190 ? 19.734 12.082 0.929 1.00 93.31 190 TYR A C 1
ATOM 1489 O O . TYR A 1 190 ? 18.795 12.764 0.531 1.00 93.31 190 TYR A O 1
ATOM 1497 N N . GLN A 1 191 ? 19.666 11.372 2.062 1.00 92.38 191 GLN A N 1
ATOM 1498 C CA . GLN A 1 191 ? 18.449 11.252 2.881 1.00 92.38 191 GLN A CA 1
ATOM 1499 C C . GLN A 1 191 ? 17.254 10.663 2.114 1.00 92.38 191 GLN A C 1
ATOM 1501 O O . GLN A 1 191 ? 16.103 10.901 2.471 1.00 92.38 191 GLN A O 1
ATOM 1506 N N . LEU A 1 192 ? 17.531 9.860 1.079 1.00 93.94 192 LEU A N 1
ATOM 1507 C CA . LEU A 1 192 ? 16.515 9.156 0.304 1.00 93.94 192 LEU A CA 1
ATOM 1508 C C . LEU A 1 192 ? 15.673 8.243 1.206 1.00 93.94 192 LEU A C 1
ATOM 1510 O O . LEU A 1 192 ? 16.207 7.498 2.039 1.00 93.94 192 LEU A O 1
ATOM 1514 N N . ASN A 1 193 ? 14.353 8.258 1.013 1.00 93.88 193 ASN A N 1
ATOM 1515 C CA . ASN A 1 193 ? 13.478 7.321 1.691 1.00 93.88 193 ASN A CA 1
ATOM 1516 C C . ASN A 1 193 ? 13.649 5.907 1.120 1.00 93.88 193 ASN A C 1
ATOM 1518 O O . ASN A 1 193 ? 13.318 5.640 -0.033 1.00 93.88 193 ASN A O 1
ATOM 1522 N N . VAL A 1 194 ? 14.137 4.965 1.930 1.00 95.00 194 VAL A N 1
ATOM 1523 C CA . VAL A 1 194 ? 14.415 3.589 1.467 1.00 95.00 194 VAL A CA 1
ATOM 1524 C C . VAL A 1 194 ? 13.169 2.834 1.020 1.00 95.00 194 VAL A C 1
ATOM 1526 O O . VAL A 1 194 ? 13.297 1.904 0.232 1.00 95.00 194 VAL A O 1
ATOM 1529 N N . CYS A 1 195 ? 11.979 3.236 1.471 1.00 94.69 195 CYS A N 1
ATOM 1530 C CA . CYS A 1 195 ? 10.704 2.685 1.018 1.00 94.69 195 CYS A CA 1
ATOM 1531 C C . CYS A 1 195 ? 10.071 3.493 -0.126 1.00 94.69 195 CYS A C 1
ATOM 1533 O O . CYS A 1 195 ? 9.003 3.104 -0.581 1.00 94.69 195 CYS A O 1
ATOM 1535 N N . GLY A 1 196 ? 10.685 4.579 -0.603 1.00 93.06 196 GLY A N 1
ATOM 1536 C CA . GLY A 1 196 ? 10.141 5.389 -1.702 1.00 93.06 196 GLY A CA 1
ATOM 1537 C C . GLY A 1 196 ? 8.872 6.173 -1.344 1.00 93.06 196 GLY A C 1
ATOM 1538 O O . GLY A 1 196 ? 8.104 6.528 -2.232 1.00 93.06 196 GLY A O 1
ATOM 1539 N N . GLU A 1 197 ? 8.620 6.415 -0.051 1.00 87.38 197 GLU A N 1
ATOM 1540 C CA . GLU A 1 197 ? 7.398 7.074 0.442 1.00 87.38 197 GLU A CA 1
ATOM 1541 C C . GLU A 1 197 ? 7.187 8.485 -0.134 1.00 87.38 197 GLU A C 1
ATOM 1543 O O . GLU A 1 197 ? 6.053 8.927 -0.298 1.00 87.38 197 GLU A O 1
ATOM 1548 N N . GLY A 1 198 ? 8.272 9.205 -0.426 1.00 82.75 198 GLY A N 1
ATOM 1549 C CA . GLY A 1 198 ? 8.234 10.551 -0.994 1.00 82.75 198 GLY A CA 1
ATOM 1550 C C . GLY A 1 198 ? 8.053 10.568 -2.511 1.00 82.75 198 GLY A C 1
ATOM 1551 O O . GLY A 1 198 ? 8.158 11.634 -3.113 1.00 82.75 198 GLY A O 1
ATOM 1552 N N . GLY A 1 199 ? 7.817 9.409 -3.135 1.00 88.69 199 GLY A N 1
ATOM 1553 C CA . GLY A 1 199 ? 7.774 9.264 -4.588 1.00 88.69 199 GLY A CA 1
ATOM 1554 C C . GLY A 1 199 ? 9.160 9.138 -5.223 1.00 88.69 199 GLY A C 1
ATOM 1555 O O . GLY A 1 199 ? 9.290 9.305 -6.433 1.00 88.69 199 GLY A O 1
ATOM 1556 N N . GLU A 1 200 ? 10.205 8.833 -4.441 1.00 93.19 200 GLU A N 1
ATOM 1557 C CA . GLU A 1 200 ? 11.568 8.677 -4.966 1.00 93.19 200 GLU A CA 1
ATOM 1558 C C . GLU A 1 200 ? 11.660 7.560 -6.005 1.00 93.19 200 GLU A C 1
ATOM 1560 O O . GLU A 1 200 ? 12.425 7.649 -6.971 1.00 93.19 200 GLU A O 1
ATOM 1565 N N . TYR A 1 201 ? 10.874 6.506 -5.802 1.00 95.06 201 TYR A N 1
ATOM 1566 C CA . TYR A 1 201 ? 10.681 5.430 -6.753 1.00 95.06 201 TYR A CA 1
ATOM 1567 C C . TYR A 1 201 ? 9.313 4.777 -6.552 1.00 95.06 201 TYR A C 1
ATOM 1569 O O . TYR A 1 201 ? 8.763 4.774 -5.453 1.00 95.06 201 TYR A O 1
ATOM 1577 N N . GLU A 1 202 ? 8.797 4.153 -7.605 1.00 95.31 202 GLU A N 1
ATOM 1578 C CA . GLU A 1 202 ? 7.591 3.323 -7.536 1.00 95.31 202 GLU A CA 1
ATOM 1579 C C . GLU A 1 202 ? 7.940 1.876 -7.871 1.00 95.31 202 GLU A C 1
ATOM 1581 O O . GLU A 1 202 ? 8.955 1.591 -8.519 1.00 95.31 202 GLU A O 1
ATOM 1586 N N . THR A 1 203 ? 7.086 0.947 -7.440 1.00 96.56 203 THR A N 1
ATOM 1587 C CA . THR A 1 203 ? 7.314 -0.487 -7.643 1.00 96.56 203 THR A CA 1
ATOM 1588 C C . THR A 1 203 ? 6.125 -1.193 -8.265 1.00 96.56 203 THR A C 1
ATOM 1590 O O . THR A 1 203 ? 4.998 -0.708 -8.211 1.00 96.56 203 THR A O 1
ATOM 1593 N N . MET A 1 204 ? 6.387 -2.366 -8.832 1.00 96.25 204 MET A N 1
ATOM 1594 C CA . MET A 1 204 ? 5.367 -3.330 -9.228 1.00 96.25 204 MET A CA 1
ATOM 1595 C C . MET A 1 204 ? 5.709 -4.686 -8.633 1.00 96.25 204 MET A C 1
ATOM 1597 O O . MET A 1 204 ? 6.812 -5.187 -8.853 1.00 96.25 204 MET A O 1
ATOM 1601 N N . THR A 1 205 ? 4.773 -5.289 -7.905 1.00 97.56 205 THR A N 1
ATOM 1602 C CA . THR A 1 205 ? 4.934 -6.643 -7.368 1.00 97.56 205 THR A CA 1
ATOM 1603 C C . THR A 1 205 ? 4.610 -7.657 -8.460 1.00 97.56 205 THR A C 1
ATOM 1605 O O . THR A 1 205 ? 3.515 -7.660 -9.017 1.00 97.56 205 THR A O 1
ATOM 1608 N N . LEU A 1 206 ? 5.575 -8.502 -8.804 1.00 97.62 206 LEU A N 1
ATOM 1609 C CA . LEU A 1 206 ? 5.422 -9.534 -9.831 1.00 97.62 206 LEU A CA 1
ATOM 1610 C C . LEU A 1 206 ? 5.028 -10.878 -9.228 1.00 97.62 206 LEU A C 1
ATOM 1612 O O . LEU A 1 206 ? 4.314 -11.661 -9.848 1.00 97.62 206 LEU A O 1
ATOM 1616 N N . ASP A 1 207 ? 5.482 -11.142 -8.009 1.00 97.50 207 ASP A N 1
ATOM 1617 C CA . ASP A 1 207 ? 5.081 -12.312 -7.246 1.00 97.50 207 ASP A CA 1
ATOM 1618 C C . ASP A 1 207 ? 5.129 -12.001 -5.754 1.00 97.50 207 ASP A C 1
ATOM 1620 O O . ASP A 1 207 ? 5.967 -11.232 -5.276 1.00 97.50 207 ASP A O 1
ATOM 1624 N N . CYS A 1 208 ? 4.232 -12.629 -5.011 1.00 95.81 208 CYS A N 1
ATOM 1625 C CA . CYS A 1 208 ? 4.330 -12.716 -3.570 1.00 95.81 208 CYS A CA 1
ATOM 1626 C C . CYS A 1 208 ? 3.671 -14.018 -3.094 1.00 95.81 208 CYS A C 1
ATOM 1628 O O . CYS A 1 208 ? 2.976 -14.699 -3.855 1.00 95.81 208 CYS A O 1
ATOM 1630 N N . PRO A 1 209 ? 3.847 -14.393 -1.824 1.00 95.25 209 PRO A N 1
ATOM 1631 C CA . PRO A 1 209 ? 3.267 -15.613 -1.273 1.00 95.25 209 PRO A CA 1
ATOM 1632 C C . PRO A 1 209 ? 1.746 -15.743 -1.430 1.00 95.25 209 PRO A C 1
ATOM 1634 O O . PRO A 1 209 ? 1.238 -16.855 -1.507 1.00 95.25 209 PRO A O 1
ATOM 1637 N N . LEU A 1 210 ? 1.008 -14.630 -1.518 1.00 95.75 210 LEU A N 1
ATOM 1638 C CA . LEU A 1 210 ? -0.441 -14.664 -1.737 1.00 95.75 210 LEU A CA 1
ATOM 1639 C C . LEU A 1 210 ? -0.831 -15.098 -3.155 1.00 95.75 210 LEU A C 1
ATOM 1641 O O . LEU A 1 210 ? -1.964 -15.534 -3.353 1.00 95.75 210 LEU A O 1
ATOM 1645 N N . PHE A 1 211 ? 0.064 -14.982 -4.134 1.00 96.31 211 PHE A N 1
ATOM 1646 C CA . PHE A 1 211 ? -0.255 -15.211 -5.539 1.00 96.31 211 PHE A CA 1
ATOM 1647 C C . PHE A 1 211 ? -0.203 -16.712 -5.872 1.00 96.31 211 PHE A C 1
ATOM 1649 O O . PHE A 1 211 ? 0.765 -17.393 -5.530 1.00 96.31 211 PHE A O 1
ATOM 1656 N N . LEU A 1 212 ? -1.224 -17.214 -6.574 1.00 95.62 212 LEU A N 1
ATOM 1657 C CA . LEU A 1 212 ? -1.247 -18.523 -7.247 1.00 95.62 212 LEU A CA 1
ATOM 1658 C C . LEU A 1 212 ? -0.412 -18.523 -8.525 1.00 95.62 212 LEU A C 1
ATOM 1660 O O . LEU A 1 212 ? 0.191 -19.539 -8.875 1.00 95.62 212 LEU A O 1
ATOM 1664 N N . LYS A 1 213 ? -0.390 -17.381 -9.216 1.00 96.69 213 LYS A N 1
ATOM 1665 C CA . LYS A 1 213 ? 0.342 -17.182 -10.464 1.00 96.69 213 LYS A CA 1
ATOM 1666 C C . LYS A 1 213 ? 1.271 -15.990 -10.331 1.00 96.69 213 LYS A C 1
ATOM 1668 O O . LYS A 1 213 ? 0.870 -14.963 -9.794 1.00 96.69 213 LYS A O 1
ATOM 1673 N N . ARG A 1 214 ? 2.492 -16.109 -10.835 1.00 97.31 214 ARG A N 1
ATOM 1674 C CA . ARG A 1 214 ? 3.412 -14.969 -10.927 1.00 97.31 214 ARG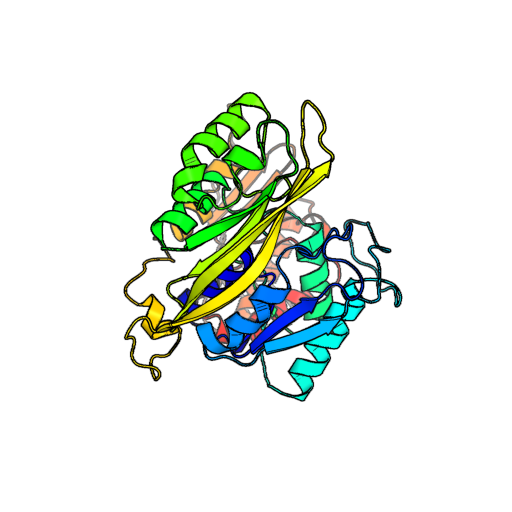 A CA 1
ATOM 1675 C C . ARG A 1 214 ? 3.198 -14.229 -12.237 1.00 97.31 214 ARG A C 1
ATOM 1677 O O . ARG A 1 214 ? 2.837 -14.832 -13.244 1.00 97.31 214 ARG A O 1
ATOM 1684 N N . ILE A 1 215 ? 3.463 -12.934 -12.221 1.00 97.81 215 ILE A N 1
ATOM 1685 C CA . ILE A 1 215 ? 3.432 -12.083 -13.404 1.00 97.81 215 ILE A CA 1
ATOM 1686 C C . ILE A 1 215 ? 4.816 -12.118 -14.042 1.00 97.81 215 ILE A C 1
ATOM 1688 O O . ILE A 1 215 ? 5.818 -11.795 -13.403 1.00 97.81 215 ILE A O 1
ATOM 1692 N N . VAL A 1 216 ? 4.863 -12.501 -15.310 1.0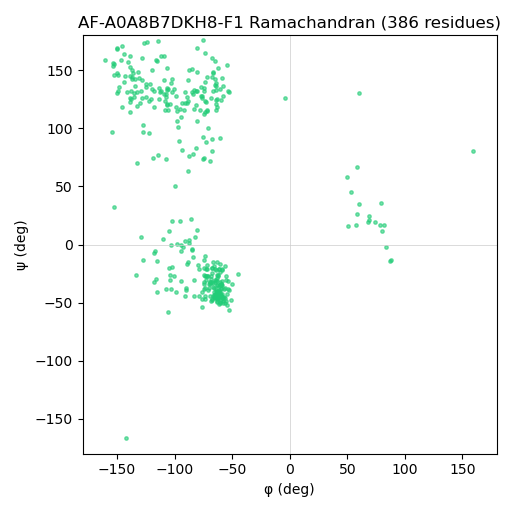0 97.56 216 VAL A N 1
ATOM 1693 C CA . VAL A 1 216 ? 6.075 -12.494 -16.122 1.00 97.56 216 VAL A CA 1
ATOM 1694 C C . VAL A 1 216 ? 5.990 -11.358 -17.119 1.00 97.56 216 VAL A C 1
ATOM 1696 O O . VAL A 1 216 ? 4.971 -11.139 -17.775 1.00 97.56 216 VAL A O 1
ATOM 1699 N N . ILE A 1 217 ? 7.081 -10.610 -17.202 1.00 96.12 217 ILE A N 1
ATOM 1700 C CA . ILE A 1 217 ? 7.207 -9.487 -18.111 1.00 96.12 217 ILE A CA 1
ATOM 1701 C C . ILE A 1 217 ? 7.892 -9.970 -19.385 1.00 96.12 217 ILE A C 1
ATOM 1703 O O . ILE A 1 217 ? 9.058 -10.355 -19.353 1.00 96.12 217 ILE A O 1
ATOM 1707 N N . ASP A 1 218 ? 7.175 -9.902 -20.504 1.00 95.44 218 ASP A N 1
ATOM 1708 C CA . ASP A 1 218 ? 7.681 -10.337 -21.808 1.00 95.44 218 ASP A CA 1
ATOM 1709 C C . ASP A 1 218 ? 8.382 -9.201 -22.554 1.00 95.44 218 ASP A C 1
ATOM 1711 O O . ASP A 1 218 ? 9.387 -9.411 -23.230 1.00 95.44 218 ASP A O 1
ATOM 1715 N N . GLU A 1 219 ? 7.838 -7.986 -22.456 1.00 95.06 219 GLU A N 1
ATOM 1716 C CA . GLU A 1 219 ? 8.340 -6.833 -23.196 1.00 95.06 219 GLU A CA 1
ATOM 1717 C C . GLU A 1 219 ? 8.095 -5.525 -22.438 1.00 95.06 219 GLU A C 1
ATOM 1719 O O . GLU A 1 219 ? 6.972 -5.222 -22.016 1.00 95.06 219 GLU A O 1
ATOM 1724 N N . THR A 1 220 ? 9.146 -4.711 -22.310 1.00 94.50 220 THR A N 1
ATOM 1725 C CA . THR A 1 220 ? 9.093 -3.378 -21.697 1.00 94.50 220 THR A CA 1
ATOM 1726 C C . THR A 1 220 ? 9.928 -2.371 -22.463 1.00 94.50 220 THR A C 1
ATOM 1728 O O . THR A 1 220 ? 10.828 -2.711 -23.230 1.00 94.50 220 THR A O 1
ATOM 1731 N N . LYS A 1 221 ? 9.644 -1.094 -22.210 1.00 94.38 221 LYS A N 1
ATOM 1732 C CA . LYS A 1 221 ? 10.443 0.028 -22.684 1.00 94.38 221 LYS A CA 1
ATOM 1733 C C . LYS A 1 221 ? 10.659 1.025 -21.553 1.00 94.38 221 LYS A C 1
ATOM 1735 O O . LYS A 1 221 ? 9.709 1.380 -20.863 1.00 94.38 221 LYS A O 1
ATOM 1740 N N . ILE A 1 222 ? 11.885 1.524 -21.411 1.00 94.81 222 ILE A N 1
ATOM 1741 C CA . ILE A 1 222 ? 12.173 2.668 -20.539 1.00 94.81 222 ILE A CA 1
ATOM 1742 C C . ILE A 1 222 ? 11.725 3.950 -21.246 1.00 94.81 222 ILE A C 1
ATOM 1744 O O . ILE A 1 222 ? 12.123 4.209 -22.385 1.00 94.81 222 ILE A O 1
ATOM 1748 N N . ILE A 1 223 ? 10.919 4.751 -20.558 1.00 92.69 223 ILE A N 1
ATOM 1749 C CA . ILE A 1 223 ? 10.542 6.104 -20.957 1.00 92.69 223 ILE A CA 1
ATOM 1750 C C . ILE A 1 223 ? 11.238 7.078 -20.010 1.00 92.69 223 ILE A C 1
ATOM 1752 O O . ILE A 1 223 ? 11.175 6.915 -18.793 1.00 92.69 223 ILE A O 1
ATOM 1756 N N . ILE A 1 224 ? 11.924 8.072 -20.570 1.00 92.31 224 ILE A N 1
ATOM 1757 C CA . ILE A 1 224 ? 12.528 9.159 -19.799 1.00 92.31 224 ILE A CA 1
ATOM 1758 C C . ILE A 1 224 ? 11.570 10.341 -19.871 1.00 92.31 224 ILE A C 1
ATOM 1760 O O . ILE A 1 224 ? 11.311 10.851 -20.960 1.00 92.31 224 ILE A O 1
ATOM 1764 N N . HIS A 1 225 ? 11.016 10.719 -18.723 1.00 85.75 225 HIS A N 1
ATOM 1765 C CA . HIS A 1 225 ? 10.123 11.867 -18.595 1.00 85.75 225 HIS A CA 1
ATOM 1766 C C . HIS A 1 225 ? 10.929 13.162 -18.453 1.00 85.75 225 HIS A C 1
ATOM 1768 O O . HIS A 1 225 ? 10.643 14.156 -19.114 1.00 85.75 225 HIS A O 1
ATOM 1774 N N . SER A 1 226 ? 11.974 13.130 -17.622 1.00 85.06 226 SER A N 1
ATOM 1775 C CA . SER A 1 226 ? 12.907 14.237 -17.422 1.00 85.06 226 SER A CA 1
ATOM 1776 C C . SER A 1 226 ? 14.326 13.689 -17.364 1.00 85.06 226 SER A C 1
ATOM 1778 O O . SER A 1 226 ? 14.614 12.807 -16.560 1.00 85.06 226 SER A O 1
ATOM 1780 N N . ASP A 1 227 ? 15.215 14.199 -18.211 1.00 80.44 227 ASP A N 1
ATOM 1781 C CA . ASP A 1 227 ? 16.634 13.820 -18.229 1.00 80.44 227 ASP A CA 1
ATOM 1782 C C . ASP A 1 227 ? 17.471 14.874 -17.486 1.00 80.44 227 ASP A C 1
ATOM 1784 O O . ASP A 1 227 ? 18.422 15.444 -18.021 1.00 80.44 227 ASP A O 1
ATOM 1788 N N . ASP A 1 228 ? 17.045 15.208 -16.263 1.00 81.19 228 ASP A N 1
ATOM 1789 C CA . ASP A 1 228 ? 17.787 16.111 -15.385 1.00 81.19 228 ASP A CA 1
ATOM 1790 C C . ASP A 1 228 ? 19.141 15.494 -15.004 1.00 81.19 228 ASP A C 1
ATOM 1792 O O . ASP A 1 228 ? 19.247 14.299 -14.719 1.00 81.19 228 ASP A O 1
ATOM 1796 N N . ALA A 1 229 ? 20.188 16.320 -14.983 1.00 76.75 229 ALA A N 1
ATOM 1797 C CA . ALA A 1 229 ? 21.553 15.859 -14.737 1.00 76.75 229 ALA A CA 1
ATOM 1798 C C . ALA A 1 229 ? 21.766 15.299 -13.317 1.00 76.75 229 ALA A C 1
ATOM 1800 O O . ALA A 1 229 ? 22.745 14.589 -13.081 1.00 76.75 229 ALA A O 1
ATOM 1801 N N . PHE A 1 230 ? 20.878 15.624 -12.375 1.00 76.38 230 PHE A N 1
ATOM 1802 C CA . PHE A 1 230 ? 20.984 15.262 -10.966 1.00 76.38 230 PHE A CA 1
ATOM 1803 C C . PHE A 1 230 ? 19.856 14.321 -10.524 1.00 76.38 230 PHE A C 1
ATOM 1805 O O . PHE A 1 230 ? 20.120 13.366 -9.795 1.00 76.38 230 PHE A O 1
ATOM 1812 N N . ALA A 1 231 ? 18.621 14.544 -10.972 1.00 82.25 231 ALA A N 1
ATOM 1813 C CA . ALA A 1 231 ? 17.450 13.748 -10.601 1.00 82.25 231 ALA A CA 1
ATOM 1814 C C . ALA A 1 231 ? 16.620 13.350 -11.837 1.00 82.25 231 ALA A C 1
ATOM 1816 O O . ALA A 1 231 ? 15.513 13.860 -12.034 1.00 82.25 231 ALA A O 1
ATOM 1817 N N . PRO A 1 232 ? 17.139 12.450 -12.692 1.00 88.56 232 PRO A N 1
ATOM 1818 C CA . PRO A 1 232 ? 16.409 12.003 -13.866 1.00 88.56 232 PRO A CA 1
ATOM 1819 C C . PRO A 1 232 ? 15.134 11.255 -13.461 1.00 88.56 232 PRO A C 1
ATOM 1821 O O . PRO A 1 232 ? 15.145 10.387 -12.584 1.00 88.56 232 PRO A O 1
ATOM 1824 N N . VAL A 1 233 ? 14.040 11.562 -14.151 1.00 91.50 233 VAL A N 1
ATOM 1825 C CA . VAL A 1 233 ? 12.745 10.903 -13.993 1.00 91.50 233 VAL A CA 1
ATOM 1826 C C . VAL A 1 233 ? 12.536 9.951 -15.157 1.00 91.50 233 VAL A C 1
ATOM 1828 O O . VAL A 1 233 ? 12.510 10.354 -16.323 1.00 91.50 233 VAL A O 1
ATOM 1831 N N . GLY A 1 234 ? 12.355 8.673 -14.849 1.00 93.50 234 GLY A N 1
ATOM 1832 C CA . GLY A 1 234 ? 12.068 7.666 -15.859 1.00 93.50 234 GLY A CA 1
ATOM 1833 C C . GLY A 1 234 ? 11.273 6.503 -15.301 1.00 93.50 234 GLY A C 1
ATOM 1834 O O . GLY A 1 234 ? 11.335 6.209 -14.107 1.00 93.50 234 GLY A O 1
ATOM 1835 N N . TYR A 1 235 ? 10.542 5.829 -16.183 1.00 94.19 235 TYR A N 1
ATOM 1836 C CA . TYR A 1 235 ? 9.668 4.724 -15.820 1.00 94.19 235 TYR A CA 1
ATOM 1837 C C . TYR A 1 235 ? 9.622 3.613 -16.872 1.00 94.19 235 TYR A C 1
ATOM 1839 O O . TYR A 1 235 ? 10.030 3.789 -18.023 1.00 94.19 235 TYR A O 1
ATOM 1847 N N . LEU A 1 236 ? 9.127 2.445 -16.464 1.00 93.50 236 LEU A N 1
ATOM 1848 C CA . LEU A 1 236 ? 8.881 1.299 -17.330 1.00 93.50 236 LEU A CA 1
ATOM 1849 C C . LEU A 1 236 ? 7.470 1.354 -17.921 1.00 93.50 236 LEU A C 1
ATOM 1851 O O . LEU A 1 236 ? 6.474 1.324 -17.205 1.00 93.50 236 LEU A O 1
ATOM 1855 N N . SER A 1 237 ? 7.395 1.363 -19.250 1.00 91.19 237 SER A N 1
ATOM 1856 C CA . SER A 1 237 ? 6.170 1.119 -20.009 1.00 91.19 237 SER A CA 1
ATOM 1857 C C . SER A 1 237 ? 6.116 -0.360 -20.395 1.00 91.19 237 SER A C 1
ATOM 1859 O O . SER A 1 237 ? 6.902 -0.824 -21.227 1.00 91.19 237 SER A O 1
ATOM 1861 N N . PHE A 1 238 ? 5.202 -1.106 -19.777 1.00 91.19 238 PHE A N 1
ATOM 1862 C CA . PHE A 1 238 ? 4.972 -2.523 -20.066 1.00 91.19 238 PHE A CA 1
ATOM 1863 C C . PHE A 1 238 ? 4.198 -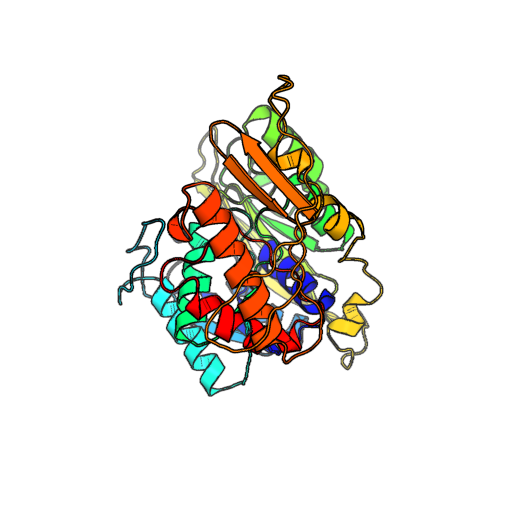2.675 -21.379 1.00 91.19 238 PHE A C 1
ATOM 1865 O O . PHE A 1 238 ? 3.157 -2.046 -21.564 1.00 91.19 238 PHE A O 1
ATOM 1872 N N . LYS A 1 239 ? 4.714 -3.490 -22.305 1.00 90.56 239 LYS A N 1
ATOM 1873 C CA . LYS A 1 239 ? 4.073 -3.766 -23.603 1.00 90.56 239 LYS A CA 1
ATOM 1874 C C . LYS A 1 239 ? 3.394 -5.119 -23.626 1.00 90.56 239 LYS A C 1
ATOM 1876 O O . LYS A 1 239 ? 2.307 -5.240 -24.184 1.00 90.56 239 LYS A O 1
ATOM 1881 N N . LYS A 1 240 ? 4.013 -6.115 -22.994 1.00 93.50 240 LYS A N 1
ATOM 1882 C CA . LYS A 1 240 ? 3.474 -7.466 -22.929 1.00 93.50 240 LYS A CA 1
ATOM 1883 C C . LYS A 1 240 ? 3.877 -8.146 -21.627 1.00 93.50 240 LYS A C 1
ATOM 1885 O O . LYS A 1 240 ? 5.025 -8.041 -21.193 1.00 93.50 240 LYS A O 1
ATOM 1890 N N . MET A 1 241 ? 2.908 -8.812 -21.014 1.00 95.19 241 MET A N 1
ATOM 1891 C CA . MET A 1 241 ? 3.059 -9.601 -19.798 1.00 95.19 241 MET A CA 1
ATOM 1892 C C . MET A 1 241 ? 2.097 -10.782 -19.854 1.00 95.19 241 MET A C 1
ATOM 1894 O O . MET A 1 241 ? 1.078 -10.722 -20.550 1.00 95.19 241 MET A O 1
ATOM 1898 N N . HIS A 1 242 ? 2.383 -11.814 -19.074 1.00 96.38 242 HIS A N 1
ATOM 1899 C CA . HIS A 1 242 ? 1.483 -12.942 -18.878 1.00 96.38 242 HIS A CA 1
ATOM 1900 C C . HIS A 1 242 ? 1.586 -13.493 -17.454 1.00 96.38 242 HIS A C 1
ATOM 1902 O O . HIS A 1 242 ? 2.449 -13.094 -16.671 1.00 96.38 242 HIS A O 1
ATOM 1908 N N . LEU A 1 243 ? 0.674 -14.402 -17.116 1.00 97.81 243 LEU A N 1
ATOM 1909 C CA . LEU A 1 243 ? 0.672 -15.115 -15.846 1.00 97.81 243 LEU A CA 1
ATOM 1910 C C . LEU A 1 243 ? 1.248 -16.519 -16.023 1.00 97.81 243 LEU A C 1
ATOM 1912 O O . LEU A 1 243 ? 0.845 -17.246 -16.930 1.00 97.81 243 LEU A O 1
ATOM 1916 N N . GLU A 1 244 ? 2.139 -16.910 -15.118 1.00 97.94 244 GLU A N 1
ATOM 1917 C CA . GLU A 1 244 ? 2.641 -18.279 -14.997 1.00 97.94 244 GLU A CA 1
ATOM 1918 C C . GLU A 1 244 ? 2.162 -18.919 -13.694 1.00 97.94 244 GLU A C 1
ATOM 1920 O O . GLU A 1 244 ? 2.333 -18.355 -12.609 1.00 97.94 244 GLU A O 1
ATOM 1925 N N . ASP A 1 245 ? 1.618 -20.132 -13.785 1.00 95.81 245 ASP A N 1
ATOM 1926 C CA . ASP A 1 245 ? 1.232 -20.922 -12.618 1.00 95.81 245 ASP A CA 1
ATOM 1927 C C . ASP A 1 245 ? 2.443 -21.315 -11.763 1.00 95.81 245 ASP A C 1
ATOM 1929 O O . ASP A 1 245 ? 3.469 -21.783 -12.259 1.00 95.81 245 ASP A O 1
ATOM 1933 N N . LYS A 1 246 ? 2.295 -21.204 -10.438 1.00 94.12 246 LYS A N 1
ATOM 1934 C CA . LYS A 1 246 ? 3.327 -21.615 -9.468 1.00 94.12 246 LYS A CA 1
ATOM 1935 C C . LYS A 1 246 ? 3.231 -23.094 -9.077 1.00 94.12 246 LYS A C 1
ATOM 1937 O O . LYS A 1 246 ? 3.952 -23.541 -8.189 1.00 94.12 246 LYS A O 1
ATOM 1942 N N . GLY A 1 247 ? 2.315 -23.847 -9.693 1.00 89.25 247 GLY A N 1
ATOM 1943 C CA . GLY A 1 247 ? 2.029 -25.242 -9.338 1.00 89.25 247 GLY A CA 1
ATOM 1944 C C . GLY A 1 247 ? 1.378 -25.409 -7.958 1.00 89.25 247 GLY A C 1
ATOM 1945 O O . GLY A 1 247 ? 1.434 -26.492 -7.379 1.00 89.25 247 GLY A O 1
ATOM 1946 N N . MET A 1 248 ? 0.792 -24.340 -7.411 1.00 86.25 248 MET A N 1
ATOM 1947 C CA . MET A 1 248 ? 0.052 -24.371 -6.149 1.00 86.25 248 MET A CA 1
ATOM 1948 C C . MET A 1 248 ? -1.363 -24.914 -6.377 1.00 86.25 248 MET A C 1
ATOM 1950 O O . MET A 1 248 ? -1.952 -24.687 -7.432 1.00 86.25 248 MET A O 1
ATOM 1954 N N . ASP A 1 249 ? -1.932 -25.594 -5.379 1.00 85.81 249 ASP A N 1
ATOM 1955 C CA . ASP A 1 249 ? -3.344 -25.983 -5.422 1.00 85.81 249 ASP A CA 1
ATOM 1956 C C . ASP A 1 249 ? -4.225 -24.723 -5.434 1.00 85.81 249 ASP A C 1
ATOM 1958 O O . ASP A 1 249 ? -4.169 -23.889 -4.523 1.00 85.81 249 ASP A O 1
ATOM 1962 N N . SER A 1 250 ? -5.038 -24.586 -6.483 1.00 82.50 250 SER A N 1
ATOM 1963 C CA . SER A 1 250 ? -5.922 -23.441 -6.707 1.00 82.50 250 SER A CA 1
ATOM 1964 C C . SER A 1 250 ? -6.966 -23.264 -5.603 1.00 82.50 250 SER A C 1
ATOM 1966 O O . SER A 1 250 ? -7.481 -22.163 -5.426 1.00 82.50 250 SER A O 1
ATOM 1968 N N . ASN A 1 251 ? -7.259 -24.320 -4.836 1.00 85.75 251 ASN A N 1
ATOM 1969 C CA . ASN A 1 251 ? -8.213 -24.283 -3.727 1.00 85.75 251 ASN A CA 1
ATOM 1970 C C . ASN A 1 251 ? -7.599 -23.793 -2.407 1.00 85.75 251 ASN A C 1
ATOM 1972 O O . ASN A 1 251 ? -8.315 -23.645 -1.414 1.00 85.75 251 ASN A O 1
ATOM 1976 N N . LEU A 1 252 ? -6.285 -23.539 -2.357 1.00 87.38 252 LEU A N 1
ATOM 1977 C CA . LEU A 1 252 ? -5.648 -23.022 -1.149 1.00 87.38 252 LEU A CA 1
ATOM 1978 C C . LEU A 1 252 ? -6.181 -21.630 -0.815 1.00 87.38 252 LEU A C 1
ATOM 1980 O O . LEU A 1 252 ? -6.054 -20.693 -1.610 1.00 87.38 252 LEU A O 1
ATOM 1984 N N . SER A 1 253 ? -6.688 -21.479 0.409 1.00 90.31 253 SER A N 1
ATOM 1985 C CA . SER A 1 253 ? -7.032 -20.171 0.964 1.00 90.31 253 SER A CA 1
ATOM 1986 C C . SER A 1 253 ? -5.793 -19.281 1.078 1.00 90.31 253 SER A C 1
ATOM 1988 O O . SER A 1 253 ? -4.686 -19.777 1.301 1.00 90.31 253 SER A O 1
ATOM 1990 N N . LEU A 1 254 ? -5.975 -17.959 1.000 1.00 91.12 254 LEU A N 1
ATOM 1991 C CA . LEU A 1 254 ? -4.884 -16.987 1.156 1.00 91.12 254 LEU A CA 1
ATOM 1992 C C . LEU A 1 254 ? -4.089 -17.210 2.453 1.00 91.12 254 LEU A C 1
ATOM 1994 O O . LEU A 1 254 ? -2.862 -17.161 2.444 1.00 91.12 254 LEU A O 1
ATOM 1998 N N . PHE A 1 255 ? -4.776 -17.542 3.550 1.00 89.31 255 PHE A N 1
ATOM 1999 C CA . PHE A 1 255 ? -4.141 -17.873 4.828 1.00 89.31 255 PHE A CA 1
ATOM 2000 C C . PHE A 1 255 ? -3.218 -19.092 4.732 1.00 89.31 255 PHE A C 1
ATOM 2002 O O . PHE A 1 255 ? -2.096 -19.072 5.232 1.00 89.31 255 PHE A O 1
ATOM 2009 N N . SER A 1 256 ? -3.658 -20.147 4.039 1.00 88.75 256 SER A N 1
ATOM 2010 C CA . SER A 1 256 ? -2.854 -21.359 3.853 1.00 88.75 256 SER A CA 1
ATOM 2011 C C . SER A 1 256 ? -1.594 -21.084 3.033 1.00 88.75 256 SER A C 1
ATOM 2013 O O . SER A 1 256 ? -0.555 -21.681 3.307 1.00 88.75 256 SER A O 1
ATOM 2015 N N . ARG A 1 257 ? -1.662 -20.141 2.083 1.00 90.50 257 ARG A N 1
ATOM 2016 C CA . ARG A 1 257 ? -0.512 -19.711 1.273 1.00 90.50 257 ARG A CA 1
ATOM 2017 C C . ARG A 1 257 ? 0.554 -18.971 2.094 1.00 90.50 257 ARG A C 1
ATOM 2019 O O . ARG A 1 257 ? 1.722 -19.005 1.727 1.00 90.50 257 ARG A O 1
ATOM 2026 N N . LEU A 1 258 ? 0.181 -18.361 3.225 1.00 88.44 258 LEU A N 1
ATOM 2027 C CA . LEU A 1 258 ? 1.108 -17.683 4.145 1.00 88.44 258 LEU A CA 1
ATOM 2028 C C . LEU A 1 258 ? 1.608 -18.547 5.306 1.00 88.44 258 LEU A C 1
ATOM 2030 O O . LEU A 1 258 ? 2.458 -18.096 6.064 1.00 88.44 258 LEU A O 1
ATOM 2034 N N . LYS A 1 259 ? 1.115 -19.777 5.479 1.00 76.44 259 LYS A N 1
ATOM 2035 C CA . LYS A 1 259 ? 1.345 -20.565 6.704 1.00 76.44 259 LYS A CA 1
ATOM 2036 C C . LYS A 1 259 ? 2.823 -20.859 7.005 1.00 76.44 259 LYS A C 1
ATOM 2038 O O . LYS A 1 259 ? 3.172 -21.115 8.153 1.00 76.44 259 LYS A O 1
ATOM 2043 N N . SER A 1 260 ? 3.684 -20.840 5.990 1.00 71.94 260 SER A N 1
ATOM 2044 C CA . SER A 1 260 ? 5.133 -21.032 6.125 1.00 71.94 260 SER A CA 1
ATOM 2045 C C . SER A 1 260 ? 5.910 -19.744 6.415 1.00 71.94 260 SER A C 1
ATOM 2047 O O . SER A 1 260 ? 7.136 -19.788 6.483 1.00 71.94 260 SER A O 1
ATOM 2049 N N . ILE A 1 261 ? 5.228 -18.604 6.541 1.00 77.56 261 ILE A N 1
ATOM 2050 C CA . ILE A 1 261 ? 5.833 -17.278 6.629 1.00 77.56 261 ILE A CA 1
ATOM 2051 C C . ILE A 1 261 ? 5.483 -16.654 7.974 1.00 77.56 261 ILE A C 1
ATOM 2053 O O . ILE A 1 261 ? 4.317 -16.412 8.283 1.00 77.56 261 ILE A O 1
ATOM 2057 N N . ASP A 1 262 ? 6.509 -16.367 8.770 1.00 71.25 262 ASP A N 1
ATOM 2058 C CA . ASP A 1 262 ? 6.349 -15.721 10.070 1.00 71.25 262 ASP A CA 1
ATOM 2059 C C . ASP A 1 262 ? 6.358 -14.190 9.924 1.00 71.25 262 ASP A C 1
ATOM 2061 O O . ASP A 1 262 ? 7.347 -13.513 10.202 1.00 71.25 262 ASP A O 1
ATOM 2065 N N . LEU A 1 263 ? 5.238 -13.641 9.441 1.00 75.38 263 LEU A N 1
ATOM 2066 C CA . LEU A 1 263 ? 5.029 -12.190 9.301 1.00 75.38 263 LEU A CA 1
ATOM 2067 C C . LEU A 1 263 ? 4.808 -11.482 10.644 1.00 75.38 263 LEU A C 1
ATOM 2069 O O . LEU A 1 263 ? 4.974 -10.266 10.735 1.00 75.38 263 LEU A O 1
ATOM 2073 N N . ILE A 1 264 ? 4.405 -12.220 11.683 1.00 65.00 264 ILE A N 1
ATOM 2074 C CA . ILE A 1 264 ? 4.089 -11.681 13.009 1.00 65.00 264 ILE A CA 1
ATOM 2075 C C . ILE A 1 264 ? 5.214 -12.089 13.956 1.00 65.00 264 ILE A C 1
ATOM 2077 O O . ILE A 1 264 ? 5.063 -12.953 14.819 1.00 65.00 264 ILE A O 1
ATOM 2081 N N . SER A 1 265 ? 6.375 -11.450 13.811 1.00 51.47 265 SER A N 1
ATOM 2082 C CA . SER A 1 265 ? 7.490 -11.767 14.698 1.00 51.47 265 SER A CA 1
ATOM 2083 C C . SER A 1 265 ? 7.186 -11.332 16.142 1.00 51.47 265 SER A C 1
ATOM 2085 O O . SER A 1 265 ? 6.593 -10.281 16.398 1.00 51.47 265 SER A O 1
ATOM 2087 N N . GLN A 1 266 ? 7.697 -12.071 17.133 1.00 42.03 266 GLN A N 1
ATOM 2088 C CA . GLN A 1 266 ? 7.652 -11.654 18.546 1.00 42.03 266 GLN A CA 1
ATOM 2089 C C . GLN A 1 266 ? 8.299 -10.272 18.797 1.00 42.03 266 GLN A C 1
ATOM 2091 O O . GLN A 1 266 ? 8.050 -9.652 19.840 1.00 42.03 266 GLN A O 1
ATOM 2096 N N . LYS A 1 267 ? 9.135 -9.773 17.869 1.00 44.38 267 LYS A N 1
ATOM 2097 C CA . LYS A 1 267 ? 9.700 -8.421 17.948 1.00 44.38 267 LYS A CA 1
ATOM 2098 C C . LYS A 1 267 ? 8.638 -7.346 17.734 1.00 44.38 267 LYS A C 1
ATOM 2100 O O . LYS A 1 267 ? 8.748 -6.335 18.415 1.00 44.38 267 LYS A O 1
ATOM 2105 N N . ASP A 1 268 ? 7.604 -7.571 16.919 1.00 46.88 268 ASP A N 1
ATOM 2106 C CA . ASP A 1 268 ? 6.500 -6.611 16.733 1.00 46.88 268 ASP A CA 1
ATOM 2107 C C . ASP A 1 268 ? 5.722 -6.389 18.038 1.00 46.88 268 ASP A C 1
ATOM 2109 O O . ASP A 1 268 ? 5.270 -5.281 18.321 1.00 46.88 268 ASP A O 1
ATOM 2113 N N . PHE A 1 269 ? 5.642 -7.411 18.896 1.00 40.94 269 PHE A N 1
ATOM 2114 C CA . PHE A 1 269 ? 5.054 -7.282 20.231 1.00 40.94 269 PHE A CA 1
ATOM 2115 C C . PHE A 1 269 ? 6.003 -6.577 21.215 1.00 40.94 269 PHE A C 1
ATOM 2117 O O . PHE A 1 269 ? 5.600 -5.658 21.926 1.00 40.94 269 PHE A O 1
ATOM 2124 N N . LYS A 1 270 ? 7.289 -6.961 21.262 1.00 36.12 270 LYS A N 1
ATOM 2125 C CA . LYS A 1 270 ? 8.264 -6.389 22.218 1.00 36.12 270 LYS A CA 1
ATOM 2126 C C . LYS A 1 270 ? 8.726 -4.969 21.871 1.00 36.12 270 LYS A C 1
ATOM 2128 O O . LYS A 1 270 ? 9.015 -4.202 22.789 1.00 36.12 270 LYS A O 1
ATOM 2133 N N . SER A 1 271 ? 8.814 -4.607 20.591 1.00 43.19 271 SER A N 1
ATOM 2134 C CA . SER A 1 271 ? 9.190 -3.259 20.149 1.00 43.19 271 SER A CA 1
ATOM 2135 C C . SER A 1 271 ? 8.077 -2.249 20.449 1.00 43.19 271 SER A C 1
ATOM 2137 O O . SER A 1 271 ? 8.381 -1.170 20.957 1.00 43.19 271 SER A O 1
ATOM 2139 N N . LYS A 1 272 ? 6.804 -2.642 20.270 1.00 44.78 272 LYS A N 1
ATOM 2140 C CA . LYS A 1 272 ? 5.610 -1.854 20.634 1.00 44.78 272 LYS A CA 1
ATOM 2141 C C . LYS A 1 272 ? 5.415 -1.694 22.146 1.00 44.78 272 LYS A C 1
ATOM 2143 O O . LYS A 1 272 ? 4.943 -0.655 22.592 1.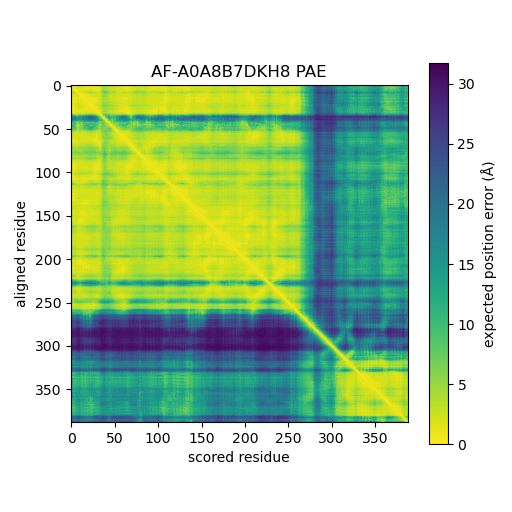00 44.78 272 LYS A O 1
ATOM 2148 N N . PHE A 1 273 ? 5.868 -2.659 22.953 1.00 42.03 273 PHE A N 1
ATOM 2149 C CA . PHE A 1 273 ? 5.931 -2.520 24.417 1.00 42.03 273 PHE A CA 1
ATOM 2150 C C . PHE A 1 273 ? 7.058 -1.592 24.905 1.00 42.03 273 PHE A C 1
ATOM 2152 O O . PHE A 1 273 ? 7.127 -1.261 26.091 1.00 42.03 273 PHE A O 1
ATOM 2159 N N . CYS A 1 274 ? 7.978 -1.173 24.031 1.00 40.47 274 CYS A N 1
ATOM 2160 C CA . CYS A 1 274 ? 9.168 -0.452 24.449 1.00 40.47 274 CYS A CA 1
ATOM 2161 C C . CYS A 1 274 ? 8.968 1.067 24.378 1.00 40.47 274 CYS A C 1
ATOM 2163 O O . CYS A 1 274 ? 9.500 1.743 23.496 1.00 40.47 274 CYS A O 1
ATOM 2165 N N . LEU A 1 275 ? 8.323 1.623 25.413 1.00 45.16 275 LEU A N 1
ATOM 2166 C CA . LEU A 1 275 ? 8.347 3.062 25.730 1.00 45.16 275 LEU A CA 1
ATOM 2167 C C . LEU A 1 275 ? 9.767 3.659 25.640 1.00 45.16 275 LEU A C 1
ATOM 2169 O O . LEU A 1 275 ? 9.934 4.840 25.354 1.00 45.16 275 LEU A O 1
ATOM 2173 N N . LYS A 1 276 ? 10.819 2.845 25.818 1.00 41.59 276 LYS A N 1
ATOM 2174 C CA . LYS A 1 276 ? 12.222 3.265 25.691 1.00 41.59 276 LYS A CA 1
ATOM 2175 C C . LYS A 1 276 ? 12.560 3.957 24.364 1.00 41.59 276 LYS A C 1
ATOM 2177 O O . LYS A 1 276 ? 13.448 4.800 24.393 1.00 41.59 276 LYS A O 1
ATOM 2182 N N . LYS A 1 277 ? 11.920 3.626 23.229 1.00 43.31 277 LYS A N 1
ATOM 2183 C CA . LYS A 1 277 ? 12.210 4.301 21.943 1.00 43.31 277 LYS A CA 1
ATOM 2184 C C . LYS A 1 277 ? 11.640 5.730 21.894 1.00 43.31 277 LYS A C 1
ATOM 2186 O O . LYS A 1 277 ? 12.343 6.611 21.416 1.00 43.31 277 LYS A O 1
ATOM 2191 N N . LEU A 1 278 ? 10.451 5.975 22.458 1.00 42.22 278 LEU A N 1
ATOM 2192 C CA . LEU A 1 278 ? 9.844 7.317 22.549 1.00 42.22 278 LEU A CA 1
ATOM 2193 C C . LEU A 1 278 ? 10.608 8.254 23.505 1.00 42.22 278 LEU A C 1
ATOM 2195 O O . LEU A 1 278 ? 10.603 9.463 23.314 1.00 42.22 278 LEU A O 1
ATOM 2199 N N . PHE A 1 279 ? 11.305 7.699 24.503 1.00 44.91 279 PHE A N 1
ATOM 2200 C CA . PHE A 1 279 ? 12.072 8.455 25.506 1.00 44.91 279 PHE A CA 1
ATOM 2201 C C . PHE A 1 279 ? 13.593 8.471 25.262 1.00 44.91 279 PHE A C 1
ATOM 2203 O O . PHE A 1 279 ? 14.364 8.734 26.190 1.00 44.91 279 PHE A O 1
ATOM 2210 N N . LYS A 1 280 ? 14.073 8.205 24.039 1.00 38.97 280 LYS A N 1
ATOM 2211 C CA . LYS A 1 280 ? 15.499 8.382 23.710 1.00 38.97 280 LYS A CA 1
ATOM 2212 C C . LYS A 1 280 ? 15.851 9.868 23.559 1.00 38.97 280 LYS A C 1
ATOM 2214 O O . LYS A 1 280 ? 16.060 10.321 22.448 1.00 38.97 280 LYS A O 1
ATOM 2219 N N . SER A 1 281 ? 15.942 10.579 24.686 1.00 39.03 281 SER A N 1
ATOM 2220 C CA . SER A 1 281 ? 16.906 11.658 24.978 1.00 39.03 281 SER A CA 1
ATOM 2221 C C . SER A 1 281 ? 16.397 12.556 26.114 1.00 39.03 281 SER A C 1
ATOM 2223 O O . SER A 1 281 ? 15.925 13.665 25.889 1.00 39.03 281 SER A O 1
ATOM 2225 N N . SER A 1 282 ? 16.553 12.121 27.360 1.00 33.44 282 SER A N 1
ATOM 2226 C CA . SER A 1 282 ? 16.911 13.052 28.433 1.00 33.44 282 SER A CA 1
ATOM 2227 C C . SER A 1 282 ? 17.617 12.278 29.539 1.00 33.44 282 SER A C 1
ATOM 2229 O O . SER A 1 282 ? 17.017 11.660 30.413 1.00 33.44 282 SER A O 1
ATOM 2231 N N . HIS A 1 283 ? 18.947 12.304 29.499 1.00 37.44 283 HIS A N 1
ATOM 2232 C CA . HIS A 1 283 ? 19.744 12.090 30.697 1.00 37.44 283 HIS A CA 1
ATOM 2233 C C . HIS A 1 283 ? 19.512 13.275 31.639 1.00 37.44 283 HIS A C 1
ATOM 2235 O O . HIS A 1 283 ? 20.328 14.185 31.692 1.00 37.44 283 HIS A O 1
ATOM 2241 N N . LYS A 1 284 ? 18.398 13.261 32.371 1.00 33.38 284 LYS A N 1
ATOM 2242 C CA . LYS A 1 284 ? 18.275 13.867 33.697 1.00 33.38 284 LYS A CA 1
ATOM 2243 C C . LYS A 1 284 ? 17.319 13.002 34.506 1.00 33.38 284 LYS A C 1
ATOM 2245 O O . LYS A 1 284 ? 16.174 12.789 34.122 1.00 33.38 284 LYS A O 1
ATOM 2250 N N . ASN A 1 285 ? 17.848 12.448 35.592 1.00 38.66 285 ASN A N 1
ATOM 2251 C CA . ASN A 1 285 ? 17.055 11.888 36.673 1.00 38.66 285 ASN A CA 1
ATOM 2252 C C . ASN A 1 285 ? 16.190 13.010 37.254 1.00 38.66 285 ASN A C 1
ATOM 2254 O O . ASN A 1 285 ? 16.633 13.682 38.181 1.00 38.66 285 ASN A O 1
ATOM 2258 N N . ASP A 1 286 ? 14.977 13.185 36.744 1.00 33.12 286 ASP A N 1
ATOM 2259 C CA . ASP A 1 286 ? 13.933 13.870 37.495 1.00 33.12 286 ASP A CA 1
ATOM 2260 C C . ASP A 1 286 ? 13.066 12.789 38.136 1.00 33.12 286 ASP A C 1
ATOM 2262 O O . ASP A 1 286 ? 12.366 12.018 37.477 1.00 33.12 286 ASP A O 1
ATOM 2266 N N . GLY A 1 287 ? 13.248 12.646 39.448 1.00 36.50 287 GLY A N 1
ATOM 2267 C CA . GLY A 1 287 ? 12.711 11.570 40.270 1.00 36.50 287 GLY A CA 1
ATOM 2268 C C . GLY A 1 287 ? 11.198 11.625 40.452 1.00 36.50 287 GLY A C 1
ATOM 2269 O O . GLY A 1 287 ? 10.731 11.857 41.562 1.00 36.50 287 GLY A O 1
ATOM 2270 N N . ASN A 1 288 ? 10.434 11.321 39.403 1.00 38.38 288 ASN A N 1
ATOM 2271 C CA . ASN A 1 288 ? 9.007 11.034 39.520 1.00 38.38 288 ASN A CA 1
ATOM 2272 C C . ASN A 1 288 ? 8.763 9.519 39.598 1.00 38.38 288 ASN A C 1
ATOM 2274 O O . ASN A 1 288 ? 8.636 8.792 38.618 1.00 38.38 288 ASN A O 1
ATOM 2278 N N . THR A 1 289 ? 8.801 9.095 40.857 1.00 37.69 289 THR A N 1
ATOM 2279 C CA . THR A 1 289 ? 8.206 7.945 41.546 1.00 37.69 289 THR A CA 1
ATOM 2280 C C . THR A 1 289 ? 7.267 7.013 40.765 1.00 37.69 289 THR A C 1
ATOM 2282 O O . THR A 1 289 ? 6.199 7.389 40.289 1.00 37.69 289 THR A O 1
ATOM 2285 N N . PHE A 1 290 ? 7.615 5.723 40.809 1.00 39.19 290 PHE A N 1
ATOM 2286 C CA . PHE A 1 290 ? 6.739 4.583 40.541 1.00 39.19 290 PHE A CA 1
ATOM 2287 C C . PHE A 1 290 ? 5.613 4.528 41.585 1.00 39.19 290 PHE A C 1
ATOM 2289 O O . PHE A 1 290 ? 5.872 4.312 42.769 1.00 39.19 290 PHE A O 1
ATOM 2296 N N . LEU A 1 291 ? 4.361 4.697 41.161 1.00 38.44 291 LEU A N 1
ATOM 2297 C CA . LEU A 1 291 ? 3.191 4.569 42.032 1.00 38.44 291 LEU A CA 1
ATOM 2298 C C . LEU A 1 291 ? 2.181 3.598 41.412 1.00 38.44 291 LEU A C 1
ATOM 2300 O O . LEU A 1 291 ? 1.420 3.951 40.515 1.00 38.44 291 LEU A O 1
ATOM 2304 N N . HIS A 1 292 ? 2.136 2.370 41.939 1.00 38.53 292 HIS A N 1
ATOM 2305 C CA . HIS A 1 292 ? 0.993 1.475 41.762 1.00 38.53 292 HIS A CA 1
ATOM 2306 C C . HIS A 1 292 ? -0.204 2.055 42.519 1.00 38.53 292 HIS A C 1
ATOM 2308 O O . HIS A 1 292 ? -0.401 1.781 43.702 1.00 38.53 292 HIS A O 1
ATOM 2314 N N . LYS A 1 293 ? -1.016 2.874 41.850 1.00 41.03 293 LYS A N 1
ATOM 2315 C CA . LYS A 1 293 ? -2.237 3.418 42.447 1.00 41.03 293 LYS A CA 1
ATOM 2316 C C . LYS A 1 293 ? -3.442 2.568 42.034 1.00 41.03 293 LYS A C 1
ATOM 2318 O O . LYS A 1 293 ? -3.971 2.686 40.927 1.00 41.03 293 LYS A O 1
ATOM 2323 N N . ARG A 1 294 ? -3.887 1.692 42.942 1.00 39.62 294 ARG A N 1
ATOM 2324 C CA . ARG A 1 294 ? -5.265 1.179 42.922 1.00 39.62 294 ARG A CA 1
ATOM 2325 C C . ARG A 1 294 ? -6.170 2.318 43.366 1.00 39.62 294 ARG A C 1
ATOM 2327 O O . ARG A 1 294 ? -6.075 2.773 44.500 1.00 39.62 294 ARG A O 1
ATOM 2334 N N . GLN A 1 295 ? -7.018 2.788 42.467 1.00 42.69 295 GLN A N 1
ATOM 2335 C CA . GLN A 1 295 ? -8.055 3.759 42.787 1.00 42.69 295 GLN A CA 1
ATOM 2336 C C . GLN A 1 295 ? -9.343 3.302 42.127 1.00 42.69 295 GLN A C 1
ATOM 2338 O O . GLN A 1 295 ? -9.359 3.028 40.923 1.00 42.69 295 GLN A O 1
ATOM 2343 N N . ASN A 1 296 ? -10.381 3.212 42.953 1.00 38.03 296 ASN A N 1
ATOM 2344 C CA . ASN A 1 296 ? -11.751 2.969 42.537 1.00 38.03 296 ASN A CA 1
ATOM 2345 C C . ASN A 1 296 ? -12.289 4.275 41.949 1.00 38.03 296 ASN A C 1
ATOM 2347 O O . ASN A 1 296 ? -12.220 5.312 42.609 1.00 38.03 296 ASN A O 1
ATOM 2351 N N . VAL A 1 297 ? -12.802 4.223 40.724 1.00 39.34 297 VAL A N 1
ATOM 2352 C CA . VAL A 1 297 ? -13.450 5.363 40.066 1.00 39.34 297 VAL A CA 1
ATOM 2353 C C . VAL A 1 297 ? -14.943 5.076 40.027 1.00 39.34 297 VAL A C 1
ATOM 2355 O O . VAL A 1 297 ? -15.342 4.007 39.573 1.00 39.34 297 VAL A O 1
ATOM 2358 N N . LEU A 1 298 ? -15.756 6.005 40.526 1.00 35.06 298 LEU A N 1
ATOM 2359 C CA . LEU A 1 298 ? -17.213 5.951 40.413 1.00 35.06 298 LEU A CA 1
ATOM 2360 C C . LEU A 1 298 ? -17.629 6.681 39.134 1.00 35.06 298 LEU A C 1
ATOM 2362 O O . LEU A 1 298 ? -17.334 7.865 38.981 1.00 35.06 298 LEU A O 1
ATOM 2366 N N . VAL A 1 299 ? -18.316 5.985 38.227 1.00 37.53 299 VAL A N 1
ATOM 2367 C CA . VAL A 1 299 ? -18.966 6.584 37.053 1.00 37.53 299 VAL A CA 1
ATOM 2368 C C . VAL A 1 299 ? -20.387 6.023 36.965 1.00 37.53 299 VAL A C 1
ATOM 2370 O O . VAL A 1 299 ? -20.556 4.817 36.835 1.00 37.53 299 VAL A O 1
ATOM 2373 N N . ASN A 1 300 ? -21.395 6.900 37.046 1.00 36.53 300 ASN A N 1
ATOM 2374 C CA . ASN A 1 300 ? -22.823 6.619 36.815 1.00 36.53 300 ASN A CA 1
ATOM 2375 C C . ASN A 1 300 ? -23.418 5.403 37.560 1.00 36.53 300 ASN A C 1
ATOM 2377 O O . ASN A 1 300 ? -23.950 4.502 36.918 1.00 36.53 300 ASN A O 1
ATOM 2381 N N . ASP A 1 301 ? -23.353 5.390 38.898 1.00 38.97 301 ASP A N 1
ATOM 2382 C CA . ASP A 1 301 ? -24.121 4.494 39.794 1.00 38.97 301 ASP A CA 1
ATOM 2383 C C . ASP A 1 301 ? -24.089 2.976 39.494 1.00 38.97 301 ASP A C 1
ATOM 2385 O O . ASP A 1 301 ? -24.865 2.203 40.056 1.00 38.97 301 ASP A O 1
ATOM 2389 N N . LEU A 1 302 ? -23.140 2.507 38.681 1.00 33.72 302 LEU A N 1
ATOM 2390 C CA . LEU A 1 302 ? -22.940 1.097 38.362 1.00 33.72 302 LEU A CA 1
ATOM 2391 C C . LEU A 1 302 ? -21.478 0.716 38.615 1.00 33.72 302 LEU A C 1
ATOM 2393 O O . LEU A 1 302 ? -20.615 0.908 37.771 1.00 33.72 302 LEU A O 1
ATOM 2397 N N . VAL A 1 303 ? -21.268 0.149 39.811 1.00 39.12 303 VAL A N 1
ATOM 2398 C CA . VAL A 1 303 ? -20.156 -0.711 40.260 1.00 39.12 303 VAL A CA 1
ATOM 2399 C C . VAL A 1 303 ? -18.734 -0.112 40.209 1.00 39.12 303 VAL A C 1
ATOM 2401 O O . VAL A 1 303 ? -18.245 0.427 39.225 1.00 39.12 303 VAL A O 1
ATOM 2404 N N . ALA A 1 304 ? -18.020 -0.248 41.329 1.00 38.47 304 ALA A N 1
ATOM 2405 C CA . ALA A 1 304 ? -16.606 0.092 41.446 1.00 38.47 304 ALA A CA 1
ATOM 2406 C C . ALA A 1 304 ? -15.737 -0.971 40.746 1.00 38.47 304 ALA A C 1
ATOM 2408 O O . ALA A 1 304 ? -15.641 -2.099 41.230 1.00 38.47 304 ALA A O 1
ATOM 2409 N N . TYR A 1 305 ? -15.075 -0.613 39.643 1.00 45.03 305 TYR A N 1
ATOM 2410 C CA . TYR A 1 305 ? -14.228 -1.534 38.873 1.00 45.03 305 TYR A CA 1
ATOM 2411 C C . TYR A 1 305 ? -12.722 -1.258 39.063 1.00 45.03 305 TYR A C 1
ATOM 2413 O O . TYR A 1 305 ? -12.255 -0.118 39.000 1.00 45.03 305 TYR A O 1
ATOM 2421 N N . ASP A 1 306 ? -11.941 -2.325 39.277 1.00 48.22 306 ASP A N 1
ATOM 2422 C CA . ASP A 1 306 ? -10.479 -2.301 39.474 1.00 48.22 306 ASP A CA 1
ATOM 2423 C C . ASP A 1 306 ? -9.760 -2.283 38.117 1.00 48.22 306 ASP A C 1
ATOM 2425 O O . ASP A 1 306 ? -9.279 -3.310 37.631 1.00 48.22 306 ASP A O 1
ATOM 2429 N N . ALA A 1 307 ? -9.711 -1.115 37.474 1.00 50.31 307 ALA A N 1
ATOM 2430 C CA . ALA A 1 307 ? -8.805 -0.907 36.352 1.00 50.31 307 ALA A CA 1
ATOM 2431 C C . ALA A 1 307 ? -7.391 -0.600 36.879 1.00 50.31 307 ALA A C 1
ATOM 2433 O O . ALA A 1 307 ? -7.220 0.220 37.778 1.00 50.31 307 ALA A O 1
ATOM 2434 N N . ARG A 1 308 ? -6.351 -1.252 36.358 1.00 56.09 308 ARG A N 1
ATOM 2435 C CA . ARG A 1 308 ? -4.957 -1.108 36.814 1.00 56.09 308 ARG A CA 1
ATOM 2436 C C . ARG A 1 308 ? -4.168 -0.284 35.809 1.00 56.09 308 ARG A C 1
ATOM 2438 O O . ARG A 1 308 ? -4.275 -0.547 34.624 1.00 56.09 308 ARG A O 1
ATOM 2445 N N . CYS A 1 309 ? -3.387 0.685 36.281 1.00 56.00 309 CYS A N 1
ATOM 2446 C CA . CYS A 1 309 ? -2.365 1.375 35.490 1.00 56.00 309 CYS A CA 1
ATOM 2447 C C . CYS A 1 309 ? -1.003 0.794 35.887 1.00 56.00 309 CYS A C 1
ATOM 2449 O O . CYS A 1 309 ? -0.741 0.651 37.086 1.00 56.00 309 CYS A O 1
ATOM 2451 N N . LEU A 1 310 ? -0.178 0.413 34.908 1.00 56.75 310 LEU A N 1
ATOM 2452 C CA . LEU A 1 310 ? 1.135 -0.176 35.181 1.00 56.75 310 LEU A CA 1
ATOM 2453 C C . LEU A 1 310 ? 2.218 0.899 35.258 1.00 56.75 310 LEU A C 1
ATOM 2455 O O . LEU A 1 310 ? 3.014 0.865 36.191 1.00 56.75 310 LEU A O 1
ATOM 2459 N N . GLU A 1 311 ? 2.224 1.870 34.339 1.00 62.53 311 GLU A N 1
ATOM 2460 C CA . GLU A 1 311 ? 3.224 2.945 34.326 1.00 62.53 311 GLU A CA 1
ATOM 2461 C C . GLU A 1 311 ? 2.647 4.248 33.764 1.00 62.53 311 GLU A C 1
ATOM 2463 O O . GLU A 1 311 ? 1.862 4.228 32.813 1.00 62.53 311 GLU A O 1
ATOM 2468 N N . TRP A 1 312 ? 3.101 5.387 34.288 1.00 64.31 312 TRP A N 1
ATOM 2469 C CA . TRP A 1 312 ? 2.967 6.677 33.616 1.00 64.31 312 TRP A CA 1
ATOM 2470 C C . TRP A 1 312 ? 4.266 7.483 33.730 1.00 64.31 312 TRP A C 1
ATOM 2472 O O . TRP A 1 312 ? 5.026 7.310 34.683 1.00 64.31 312 TRP A O 1
ATOM 2482 N N . LYS A 1 313 ? 4.549 8.330 32.736 1.00 65.75 313 LYS A N 1
ATOM 2483 C CA . LYS A 1 313 ? 5.740 9.195 32.685 1.00 65.75 313 LYS A CA 1
ATOM 2484 C C . LYS A 1 313 ? 5.365 10.585 32.200 1.00 65.75 313 LYS A C 1
ATOM 2486 O O . LYS A 1 313 ? 4.540 10.711 31.298 1.00 65.75 313 LYS A O 1
ATOM 2491 N N . LYS A 1 314 ? 6.000 11.605 32.776 1.00 65.12 314 LYS A N 1
ATOM 2492 C CA . LYS A 1 314 ? 5.851 13.006 32.382 1.00 65.12 314 LYS A CA 1
ATOM 2493 C C . LYS A 1 314 ? 7.230 13.625 32.187 1.00 65.12 314 LYS A C 1
ATOM 2495 O O . LYS A 1 314 ? 8.009 13.653 33.134 1.00 65.12 314 LYS A O 1
ATOM 2500 N N . ASN A 1 315 ? 7.484 14.130 30.987 1.00 71.88 315 ASN A N 1
ATOM 2501 C CA . ASN A 1 315 ? 8.590 15.038 30.687 1.00 71.88 315 ASN A CA 1
ATOM 2502 C C . ASN A 1 315 ? 7.994 16.397 30.273 1.00 71.88 315 ASN A C 1
ATOM 2504 O O . ASN A 1 315 ? 6.778 16.499 30.110 1.00 71.88 315 ASN A O 1
ATOM 2508 N N . ASP A 1 316 ? 8.833 17.413 30.053 1.00 66.75 316 ASP A N 1
ATOM 2509 C CA . ASP A 1 316 ? 8.394 18.793 29.764 1.00 66.75 316 ASP A CA 1
ATOM 2510 C C . ASP A 1 316 ? 7.337 18.898 28.649 1.00 66.75 316 ASP A C 1
ATOM 2512 O O . ASP A 1 316 ? 6.428 19.718 28.743 1.00 66.75 316 ASP A O 1
ATOM 2516 N N . ASN A 1 317 ? 7.402 18.019 27.641 1.00 73.06 317 ASN A N 1
ATOM 2517 C CA . ASN A 1 317 ? 6.531 18.072 26.462 1.00 73.06 317 ASN A CA 1
ATOM 2518 C C . ASN A 1 317 ? 5.608 16.857 26.281 1.00 73.06 317 ASN A C 1
ATOM 2520 O O . ASN A 1 317 ? 4.829 16.832 25.333 1.00 73.06 317 ASN A O 1
ATOM 2524 N N . THR A 1 318 ? 5.718 15.809 27.104 1.00 72.69 318 THR A N 1
ATOM 2525 C CA . THR A 1 318 ? 4.974 14.558 26.864 1.00 72.69 318 THR A CA 1
ATOM 2526 C C . THR A 1 318 ? 4.506 13.902 28.152 1.00 72.69 318 THR A C 1
ATOM 2528 O O . THR A 1 318 ? 5.235 13.831 29.143 1.00 72.69 318 THR A O 1
ATOM 2531 N N . PHE A 1 319 ? 3.283 13.377 28.110 1.00 78.81 319 PHE A N 1
ATOM 2532 C CA . PHE A 1 319 ? 2.683 12.579 29.168 1.00 78.81 319 PHE A CA 1
ATOM 2533 C C . PHE A 1 319 ? 2.224 11.242 28.588 1.00 78.81 319 PHE A C 1
ATOM 2535 O O . PHE A 1 319 ? 1.516 11.202 27.585 1.00 78.81 319 PHE A O 1
ATOM 2542 N N . CYS A 1 320 ? 2.649 10.142 29.200 1.00 77.94 320 CYS A N 1
ATOM 2543 C CA . CYS A 1 320 ? 2.338 8.795 28.738 1.00 77.94 320 CYS A CA 1
ATOM 2544 C C . CYS A 1 320 ? 1.695 7.992 29.863 1.00 77.94 320 CYS A C 1
ATOM 2546 O O . CYS A 1 320 ? 2.199 8.006 30.983 1.00 77.94 320 CYS A O 1
ATOM 2548 N N . ILE A 1 321 ? 0.626 7.259 29.544 1.00 80.88 321 ILE A N 1
ATOM 2549 C CA . ILE A 1 321 ? -0.009 6.265 30.412 1.00 80.88 321 ILE A CA 1
ATOM 2550 C C . ILE A 1 321 ? 0.068 4.913 29.700 1.00 80.88 321 ILE A C 1
ATOM 2552 O O . ILE A 1 321 ? -0.242 4.824 28.514 1.00 80.88 321 ILE A O 1
ATOM 2556 N N . SER A 1 322 ? 0.456 3.852 30.407 1.00 76.19 322 SER A N 1
ATOM 2557 C CA . SER A 1 322 ? 0.575 2.513 29.827 1.00 76.19 322 SER A CA 1
ATOM 2558 C C . SER A 1 322 ? 0.095 1.399 30.759 1.00 76.19 322 SER A C 1
ATOM 2560 O O . SER A 1 322 ? 0.028 1.537 31.986 1.00 76.19 322 SER A O 1
ATOM 2562 N N . GLY A 1 323 ? -0.261 0.268 30.144 1.00 71.81 323 GLY A N 1
ATOM 2563 C CA . GLY A 1 323 ? -0.700 -0.929 30.856 1.00 71.81 323 GLY A CA 1
ATOM 2564 C C . GLY A 1 323 ? -2.058 -0.791 31.537 1.00 71.81 323 GLY A C 1
ATOM 2565 O O . GLY A 1 323 ? -2.326 -1.494 32.510 1.00 71.81 323 GLY A O 1
ATOM 2566 N N . LEU A 1 324 ? -2.901 0.121 31.046 1.00 79.94 324 LEU A N 1
ATOM 2567 C CA . LEU A 1 324 ? -4.285 0.217 31.480 1.00 79.94 324 LEU A CA 1
ATOM 2568 C C . LEU A 1 324 ? -5.030 -1.069 31.122 1.00 79.94 324 LEU A C 1
ATOM 2570 O O . LEU A 1 324 ? -5.138 -1.435 29.957 1.00 79.94 324 LEU A O 1
ATOM 2574 N N . THR A 1 325 ? -5.520 -1.760 32.144 1.00 76.62 325 THR A N 1
ATOM 2575 C CA . THR A 1 325 ? -6.298 -2.998 32.009 1.00 76.62 325 THR A CA 1
ATOM 2576 C C . THR A 1 325 ? -7.492 -2.944 32.947 1.00 76.62 325 THR A C 1
ATOM 2578 O O . THR A 1 325 ? -7.376 -2.374 34.029 1.00 76.62 325 THR A O 1
ATOM 2581 N N . CYS A 1 326 ? -8.619 -3.551 32.585 1.00 74.94 326 CYS A N 1
ATOM 2582 C CA . CYS A 1 326 ? -9.733 -3.787 33.505 1.00 74.94 326 CYS A CA 1
ATOM 2583 C C . CYS A 1 326 ? -9.849 -5.281 33.836 1.00 74.94 326 CYS A C 1
ATOM 2585 O O . CYS A 1 326 ? -9.280 -6.134 33.149 1.00 74.94 326 CYS A O 1
ATOM 2587 N N . LYS A 1 327 ? -10.559 -5.612 34.920 1.00 71.00 327 LYS A N 1
ATOM 2588 C CA . LYS A 1 327 ? -11.006 -6.992 35.133 1.00 71.00 327 LYS A CA 1
ATOM 2589 C C . LYS A 1 327 ? -12.042 -7.344 34.065 1.00 71.00 327 LYS A C 1
ATOM 2591 O O . LYS A 1 327 ? -12.797 -6.484 33.634 1.00 71.00 327 LYS A O 1
ATOM 2596 N N . ASN A 1 328 ? -12.027 -8.595 33.615 1.00 71.94 328 ASN A N 1
ATOM 2597 C CA . ASN A 1 328 ? -12.965 -9.102 32.617 1.00 71.94 328 ASN A CA 1
ATOM 2598 C C . ASN A 1 328 ? -14.229 -9.634 33.314 1.00 71.94 328 ASN A C 1
ATOM 2600 O O . ASN A 1 328 ? -14.465 -10.839 33.331 1.00 71.94 328 ASN A O 1
ATOM 2604 N N . ASP A 1 329 ? -14.960 -8.754 33.999 1.00 70.62 329 ASP A N 1
ATOM 2605 C CA . ASP A 1 329 ? -16.134 -9.087 34.820 1.00 70.62 329 ASP A CA 1
ATOM 2606 C C . ASP A 1 329 ? -17.465 -8.590 34.226 1.00 70.62 329 ASP A C 1
ATOM 2608 O O . ASP A 1 329 ? -18.523 -8.791 34.823 1.00 70.62 329 ASP A O 1
ATOM 2612 N N . GLY A 1 330 ? -17.431 -8.009 33.024 1.00 76.31 330 GLY A N 1
ATOM 2613 C CA . GLY A 1 330 ? -18.607 -7.567 32.279 1.00 76.31 330 GLY A CA 1
ATOM 2614 C C . GLY A 1 330 ? -18.499 -7.798 30.772 1.00 76.31 330 GLY A C 1
ATOM 2615 O O . GLY A 1 330 ? -17.631 -8.533 30.296 1.00 76.31 330 GLY A O 1
ATOM 2616 N N . SER A 1 331 ? -19.399 -7.163 30.012 1.00 86.62 331 SER A N 1
ATOM 2617 C CA . SER A 1 331 ? -19.316 -7.170 28.548 1.00 86.62 331 SER A CA 1
ATOM 2618 C C . SER A 1 331 ? -18.060 -6.438 28.071 1.00 86.62 331 SER A C 1
ATOM 2620 O O . SER A 1 331 ? -17.503 -5.590 28.776 1.00 86.62 331 SER A O 1
ATOM 2622 N N . LEU A 1 332 ? -17.612 -6.737 26.853 1.00 86.69 332 LEU A N 1
ATOM 2623 C CA . LEU A 1 332 ? -16.438 -6.088 26.277 1.00 86.69 332 LEU A CA 1
ATOM 2624 C C . LEU A 1 332 ? -16.613 -4.567 26.155 1.00 86.69 332 LEU A C 1
ATOM 2626 O O . LEU A 1 332 ? -15.665 -3.813 26.367 1.00 86.69 332 LEU A O 1
ATOM 2630 N N . GLU A 1 333 ? -17.826 -4.108 25.866 1.00 88.38 333 GLU A N 1
ATOM 2631 C CA . GLU A 1 333 ? -18.190 -2.695 25.819 1.00 88.38 333 GLU A CA 1
ATOM 2632 C C . GLU A 1 333 ? -18.037 -2.045 27.196 1.00 88.38 333 GLU A C 1
ATOM 2634 O O . GLU A 1 333 ? -17.408 -0.994 27.318 1.00 88.38 333 GLU A O 1
ATOM 2639 N N . LEU A 1 334 ? -18.540 -2.696 28.252 1.00 86.44 334 LEU A N 1
ATOM 2640 C CA . LEU A 1 334 ? -18.409 -2.201 29.623 1.00 86.44 334 LEU A CA 1
ATOM 2641 C C . LEU A 1 334 ? -16.938 -2.135 30.054 1.00 86.44 334 LEU A C 1
ATOM 2643 O O . LEU A 1 334 ? -16.489 -1.130 30.607 1.00 86.44 334 LEU A O 1
ATOM 2647 N N . ASN A 1 335 ? -16.167 -3.173 29.735 1.00 85.88 335 ASN A N 1
ATOM 2648 C CA . ASN A 1 335 ? -14.730 -3.251 29.987 1.00 85.88 335 ASN A CA 1
ATOM 2649 C C . ASN A 1 335 ? -13.955 -2.137 29.258 1.00 85.88 335 ASN A C 1
ATOM 2651 O O . ASN A 1 335 ? -13.100 -1.461 29.846 1.00 85.88 335 ASN A O 1
ATOM 2655 N N . THR A 1 336 ? -14.295 -1.894 27.989 1.00 88.12 336 THR A N 1
ATOM 2656 C CA . THR A 1 336 ? -13.718 -0.817 27.171 1.00 88.12 336 THR A CA 1
ATOM 2657 C C . THR A 1 336 ? -14.059 0.551 27.760 1.00 88.12 336 THR A C 1
ATOM 2659 O O . THR A 1 336 ? -13.165 1.369 27.983 1.00 88.12 336 THR A O 1
ATOM 2662 N N . HIS A 1 337 ? -15.331 0.783 28.095 1.00 88.62 337 HIS A N 1
ATOM 2663 C CA . HIS A 1 337 ? -15.809 2.041 28.668 1.00 88.62 337 HIS A CA 1
ATOM 2664 C C . HIS A 1 337 ? -15.121 2.339 30.001 1.00 88.62 337 HIS A C 1
ATOM 2666 O O . HIS A 1 337 ? -14.678 3.461 30.252 1.00 88.62 337 HIS A O 1
ATOM 2672 N N . THR A 1 338 ? -14.986 1.321 30.847 1.00 85.12 338 THR A N 1
ATOM 2673 C CA . THR A 1 338 ? -14.319 1.406 32.151 1.00 85.12 338 THR A CA 1
ATOM 2674 C C . THR A 1 338 ? -12.849 1.784 31.993 1.00 85.12 338 THR A C 1
ATOM 2676 O O . THR A 1 338 ? -12.354 2.694 32.664 1.00 85.12 338 THR A O 1
ATOM 2679 N N . THR A 1 339 ? -12.151 1.131 31.062 1.00 86.62 339 THR A N 1
ATOM 2680 C CA . THR A 1 339 ? -10.733 1.396 30.786 1.00 86.62 339 THR A CA 1
ATOM 2681 C C . THR A 1 339 ? -10.519 2.822 30.267 1.00 86.62 339 THR A C 1
ATOM 2683 O O . THR A 1 339 ? -9.659 3.539 30.785 1.00 86.62 339 THR A O 1
ATOM 2686 N N . LEU A 1 340 ? -11.339 3.278 29.311 1.00 89.25 340 LEU A N 1
ATOM 2687 C CA . LEU A 1 340 ? -11.267 4.636 28.756 1.00 89.25 340 LEU A CA 1
ATOM 2688 C C . LEU A 1 340 ? -11.697 5.716 29.761 1.00 89.25 340 LEU A C 1
ATOM 2690 O O . LEU A 1 340 ? -11.105 6.794 29.797 1.00 89.25 340 LEU A O 1
ATOM 2694 N N . SER A 1 341 ? -12.657 5.423 30.641 1.00 88.12 341 SER A N 1
ATOM 2695 C CA . SER A 1 341 ? -13.042 6.327 31.734 1.00 88.12 341 SER A CA 1
ATOM 2696 C C . SER A 1 341 ? -11.887 6.547 32.705 1.00 88.12 341 SER A C 1
ATOM 2698 O O . SER A 1 341 ? -11.601 7.683 33.084 1.00 88.12 341 SER A O 1
ATOM 2700 N N . LYS A 1 342 ? -11.166 5.476 33.065 1.00 83.75 342 LYS A N 1
ATOM 2701 C CA . LYS A 1 342 ? -9.968 5.593 33.900 1.00 83.75 342 LYS A CA 1
ATOM 2702 C C . LYS A 1 342 ? -8.849 6.349 33.189 1.00 83.75 342 LYS A C 1
ATOM 2704 O O . LYS A 1 342 ? -8.194 7.174 33.820 1.00 83.75 342 LYS A O 1
ATOM 2709 N N . PHE A 1 343 ? -8.640 6.098 31.898 1.00 87.62 343 PHE A N 1
ATOM 2710 C CA . PHE A 1 343 ? -7.682 6.860 31.097 1.00 87.62 343 PHE A CA 1
ATOM 2711 C C . PHE A 1 343 ? -7.989 8.364 31.133 1.00 87.62 343 PHE A C 1
ATOM 2713 O O . PHE A 1 343 ? -7.121 9.157 31.495 1.00 87.62 343 PHE A O 1
ATOM 2720 N N . LYS A 1 344 ? -9.246 8.747 30.866 1.00 89.00 344 LYS A N 1
ATOM 2721 C CA . LYS A 1 344 ? -9.723 10.135 30.942 1.00 89.00 344 LYS A CA 1
ATOM 2722 C C . LYS A 1 344 ? -9.476 10.753 32.319 1.00 89.00 344 LYS A C 1
ATOM 2724 O O . LYS A 1 344 ? -8.981 11.871 32.400 1.00 89.00 344 LYS A O 1
ATOM 2729 N N . MET A 1 345 ? -9.787 10.027 33.391 1.00 85.44 345 MET A N 1
ATOM 2730 C CA . MET A 1 345 ? -9.567 10.510 34.754 1.00 85.44 345 MET A CA 1
ATOM 2731 C C . MET A 1 345 ? -8.076 10.750 35.041 1.00 85.44 345 MET A C 1
ATOM 2733 O O . MET A 1 345 ? -7.723 11.793 35.578 1.00 85.44 345 MET A O 1
ATOM 2737 N N . LEU A 1 346 ? -7.191 9.828 34.644 1.00 83.44 346 LEU A N 1
ATOM 2738 C CA . LEU A 1 346 ? -5.743 9.979 34.842 1.00 83.44 346 LEU A CA 1
ATOM 2739 C C . LEU A 1 346 ? -5.163 11.175 34.073 1.00 83.44 346 LEU A C 1
ATOM 2741 O O . LEU A 1 346 ? -4.246 11.830 34.570 1.00 83.44 346 LEU A O 1
ATOM 2745 N N . LEU A 1 347 ? -5.695 11.480 32.884 1.00 83.94 347 LEU A N 1
ATOM 2746 C CA . LEU A 1 347 ? -5.360 12.710 32.161 1.00 83.94 347 LEU A CA 1
ATOM 2747 C C . LEU A 1 347 ? -5.792 13.944 32.962 1.00 83.94 347 LEU A C 1
ATOM 2749 O O . LEU A 1 347 ? -4.975 14.831 33.204 1.00 83.94 347 LEU A O 1
ATOM 2753 N N . GLN A 1 348 ? -7.037 13.963 33.445 1.00 87.38 348 GLN A N 1
ATOM 2754 C CA . GLN A 1 348 ? -7.598 15.083 34.208 1.00 87.38 348 GLN A CA 1
ATOM 2755 C C . GLN A 1 348 ? -6.847 15.344 35.519 1.00 87.38 348 GLN A C 1
ATOM 2757 O O . GLN A 1 348 ? -6.568 16.497 35.840 1.00 87.38 348 GLN A O 1
ATOM 2762 N N . GLU A 1 349 ? -6.440 14.293 36.240 1.00 82.56 349 GLU A N 1
ATOM 2763 C CA . GLU A 1 349 ? -5.589 14.403 37.437 1.00 82.56 349 GLU A CA 1
ATOM 2764 C C . GLU A 1 349 ? -4.234 15.075 37.147 1.00 82.56 349 GLU A C 1
ATOM 2766 O O . GLU A 1 349 ? -3.604 15.619 38.053 1.00 82.56 349 GLU A O 1
ATOM 2771 N N . ASN A 1 350 ? -3.791 15.067 35.887 1.00 80.62 350 ASN A N 1
ATOM 2772 C CA . ASN A 1 350 ? -2.544 15.678 35.431 1.00 80.62 350 ASN A CA 1
ATOM 2773 C C . ASN A 1 350 ? -2.751 16.997 34.667 1.00 80.62 350 ASN A C 1
ATOM 2775 O O . ASN A 1 350 ? -1.795 17.505 34.074 1.00 80.62 350 ASN A O 1
ATOM 2779 N N . GLY A 1 351 ? -3.964 17.562 34.708 1.00 84.31 351 GLY A N 1
ATOM 2780 C CA . GLY A 1 351 ? -4.314 18.815 34.034 1.00 84.31 351 GLY A CA 1
ATOM 2781 C C . GLY A 1 351 ? -4.473 18.687 32.518 1.00 84.31 351 GLY A C 1
ATOM 2782 O O . GLY A 1 351 ? -4.379 19.691 31.822 1.00 84.31 351 GLY A O 1
ATOM 2783 N N . LEU A 1 352 ? -4.682 17.469 32.013 1.00 88.69 352 LEU A N 1
ATOM 2784 C CA . LEU A 1 352 ? -4.856 17.160 30.594 1.00 88.69 352 LEU A CA 1
ATOM 2785 C C . LEU A 1 352 ? -6.291 16.707 30.304 1.00 88.69 352 LEU A C 1
ATOM 2787 O O . LEU A 1 352 ? -7.045 16.289 31.186 1.00 88.69 352 LEU A O 1
ATOM 2791 N N . SER A 1 353 ? -6.662 16.749 29.035 1.00 90.12 353 SER A N 1
ATOM 2792 C CA . SER A 1 353 ? -7.950 16.323 28.503 1.00 90.12 353 SER A CA 1
ATOM 2793 C C . SER A 1 353 ? -7.773 15.267 27.407 1.00 90.12 353 SER A C 1
ATOM 2795 O O . SER A 1 353 ? -6.660 14.958 26.987 1.00 90.12 353 SER A O 1
ATOM 2797 N N . LEU A 1 354 ? -8.883 14.709 26.911 1.00 88.00 354 LEU A N 1
ATOM 2798 C CA . LEU A 1 354 ? -8.842 13.793 25.764 1.00 88.00 354 LEU A CA 1
ATOM 2799 C C . LEU A 1 354 ? -8.362 14.477 24.473 1.00 88.00 354 LEU A C 1
ATOM 2801 O O . LEU A 1 354 ? -7.896 13.778 23.583 1.00 88.00 354 LEU A O 1
ATOM 2805 N N . GLN A 1 355 ? -8.445 15.810 24.381 1.00 86.31 355 GLN A N 1
ATOM 2806 C CA . GLN A 1 355 ? -7.959 16.574 23.224 1.00 86.31 355 GLN A CA 1
ATOM 2807 C C . GLN A 1 355 ? -6.428 16.681 23.194 1.00 86.31 355 GLN A C 1
ATOM 2809 O O . GLN A 1 355 ? -5.848 16.905 22.140 1.00 86.31 355 GLN A O 1
ATOM 2814 N N . ASP A 1 356 ? -5.768 16.482 24.337 1.00 85.12 356 ASP A N 1
ATOM 2815 C CA . ASP A 1 356 ? -4.305 16.510 24.444 1.00 85.12 356 ASP A CA 1
ATOM 2816 C C . ASP A 1 356 ? -3.670 15.154 24.084 1.00 85.12 356 ASP A C 1
ATOM 2818 O O . ASP A 1 356 ? -2.446 14.995 24.076 1.00 85.12 356 ASP A O 1
ATOM 2822 N N . VAL A 1 357 ? -4.500 14.144 23.805 1.00 84.69 357 VAL A N 1
ATOM 2823 C CA . VAL A 1 357 ? -4.048 12.815 23.407 1.00 84.69 357 VAL A CA 1
ATOM 2824 C C . VAL A 1 357 ? -3.769 12.832 21.914 1.00 84.69 357 VAL A C 1
ATOM 2826 O O . VAL A 1 357 ? -4.678 12.997 21.110 1.00 84.69 357 VAL A O 1
ATOM 2829 N N . PHE A 1 358 ? -2.512 12.609 21.541 1.00 75.06 358 PHE A N 1
ATOM 2830 C CA . PHE A 1 358 ? -2.100 12.538 20.136 1.00 75.06 358 PHE A CA 1
ATOM 2831 C C . PHE A 1 358 ? -1.882 11.098 19.634 1.00 75.06 358 PHE A C 1
ATOM 2833 O O . PHE A 1 358 ? -1.886 10.862 18.427 1.00 75.06 358 PHE A O 1
ATOM 2840 N N . LEU A 1 359 ? -1.698 10.129 20.541 1.00 74.31 359 LEU A N 1
ATOM 2841 C CA . LEU A 1 359 ? -1.430 8.722 20.220 1.00 74.31 359 LEU A CA 1
ATOM 2842 C C . LEU A 1 359 ? -2.010 7.806 21.303 1.00 74.31 359 LEU A C 1
ATOM 2844 O O . LEU A 1 359 ? -1.771 8.027 22.493 1.00 74.31 359 LEU A O 1
ATOM 2848 N N . ILE A 1 360 ? -2.729 6.757 20.901 1.00 82.06 360 ILE A N 1
ATOM 2849 C CA . ILE A 1 360 ? -3.226 5.723 21.812 1.00 82.06 360 ILE A CA 1
ATOM 2850 C C . ILE A 1 360 ? -3.044 4.342 21.195 1.00 82.06 360 ILE A C 1
ATOM 2852 O O . ILE A 1 360 ? -3.432 4.114 20.066 1.00 82.06 360 ILE A O 1
ATOM 2856 N N . TYR A 1 361 ? -2.500 3.394 21.955 1.00 76.00 361 TYR A N 1
ATOM 2857 C CA . TYR A 1 361 ? -2.428 2.002 21.518 1.00 76.00 361 TYR A CA 1
ATOM 2858 C C . TYR A 1 361 ? -3.458 1.175 22.271 1.00 76.00 361 TYR A C 1
ATOM 2860 O O . TYR A 1 361 ? -3.358 1.012 23.491 1.00 76.00 361 TYR A O 1
ATOM 2868 N N . LEU A 1 362 ? -4.432 0.638 21.538 1.00 78.62 362 LEU A N 1
ATOM 2869 C CA . LEU A 1 362 ? -5.433 -0.274 22.073 1.00 78.62 362 LEU A CA 1
ATOM 2870 C C . LEU A 1 362 ? -5.169 -1.686 21.556 1.00 78.62 362 LEU A C 1
ATOM 2872 O O . LEU A 1 362 ? -5.255 -1.956 20.362 1.00 78.62 362 LEU A O 1
ATOM 2876 N N . TYR A 1 363 ? -4.843 -2.596 22.469 1.00 75.31 363 TYR A N 1
ATOM 2877 C CA . TYR A 1 363 ? -4.547 -3.982 22.126 1.00 75.31 363 TYR A CA 1
ATOM 2878 C C . TYR A 1 363 ? -5.807 -4.827 22.245 1.00 75.31 363 TYR A C 1
ATOM 2880 O O . TYR A 1 363 ? -6.404 -4.917 23.318 1.00 75.31 363 TYR A O 1
ATOM 2888 N N . VAL A 1 364 ? -6.182 -5.467 21.142 1.00 73.12 364 VAL A N 1
ATOM 2889 C CA . VAL A 1 364 ? -7.352 -6.337 21.060 1.00 73.12 364 VAL A CA 1
ATOM 2890 C C . VAL A 1 364 ? -6.873 -7.764 20.824 1.00 73.12 364 VAL A C 1
ATOM 2892 O O . VAL A 1 364 ? -6.108 -8.018 19.897 1.00 73.12 364 VAL A O 1
ATOM 2895 N N . SER A 1 365 ? -7.290 -8.697 21.682 1.00 71.31 365 SER A N 1
ATOM 2896 C CA . SER A 1 365 ? -6.912 -10.112 21.559 1.00 71.31 365 SER A CA 1
ATOM 2897 C C . SER A 1 365 ? -7.588 -10.812 20.380 1.00 71.31 365 SER A C 1
ATOM 2899 O O . SER A 1 365 ? -7.044 -11.781 19.863 1.00 71.31 365 SER A O 1
ATOM 2901 N N . ASP A 1 366 ? -8.763 -10.328 19.973 1.00 70.56 366 ASP A N 1
ATOM 2902 C CA . ASP A 1 366 ? -9.532 -10.825 18.835 1.00 70.56 366 ASP A CA 1
ATOM 2903 C C . ASP A 1 366 ? -10.127 -9.657 18.034 1.00 70.56 366 ASP A C 1
ATOM 2905 O O . ASP A 1 366 ? -11.009 -8.938 18.506 1.00 70.56 366 ASP A O 1
ATOM 2909 N N . MET A 1 367 ? -9.663 -9.476 16.797 1.00 71.19 367 MET A N 1
ATOM 2910 C CA . MET A 1 367 ? -10.156 -8.418 15.912 1.00 71.19 367 MET A CA 1
ATOM 2911 C C . MET A 1 367 ? -11.616 -8.610 15.475 1.00 71.19 367 MET A C 1
ATOM 2913 O O . MET A 1 367 ? -12.222 -7.649 15.007 1.00 71.19 367 MET A O 1
ATOM 2917 N N . GLY A 1 368 ? -12.210 -9.799 15.640 1.00 70.75 368 GLY A N 1
ATOM 2918 C CA . GLY A 1 368 ? -13.649 -10.007 15.441 1.00 70.75 368 GLY A CA 1
ATOM 2919 C C . GLY A 1 368 ? -14.514 -9.194 16.411 1.00 70.75 368 GLY A C 1
ATOM 2920 O O . GLY A 1 368 ? -15.621 -8.782 16.074 1.00 70.75 368 GLY A O 1
ATOM 2921 N N . GLU A 1 369 ? -13.977 -8.873 17.585 1.00 79.75 369 GLU A N 1
ATOM 2922 C CA . GLU A 1 369 ? -14.664 -8.113 18.628 1.00 79.75 369 GLU A CA 1
ATOM 2923 C C . GLU A 1 369 ? -14.401 -6.595 18.541 1.00 79.75 369 GLU A C 1
ATOM 2925 O O . GLU A 1 369 ? -14.964 -5.800 19.301 1.00 79.75 369 GLU A O 1
ATOM 2930 N N . PHE A 1 370 ? -13.574 -6.162 17.584 1.00 78.75 370 PHE A N 1
ATOM 2931 C CA . PHE A 1 370 ? -13.161 -4.769 17.425 1.00 78.75 370 PHE A CA 1
ATOM 2932 C C . PHE A 1 370 ? -14.350 -3.808 17.267 1.00 78.75 370 PHE A C 1
ATOM 2934 O O . PHE A 1 370 ? -14.324 -2.714 17.823 1.00 78.75 370 PHE A O 1
ATOM 2941 N N . ALA A 1 371 ? -15.419 -4.204 16.567 1.00 76.31 371 ALA A N 1
ATOM 2942 C CA . ALA A 1 371 ? -16.592 -3.349 16.365 1.00 76.31 371 ALA A CA 1
ATOM 2943 C C . ALA A 1 371 ? -17.262 -2.928 17.689 1.00 76.31 371 ALA A C 1
ATOM 2945 O O . ALA A 1 371 ? -17.668 -1.774 17.836 1.00 76.31 371 ALA A O 1
ATOM 2946 N N . LYS A 1 372 ? -17.320 -3.837 18.672 1.00 84.25 372 LYS A N 1
ATOM 2947 C CA . LYS A 1 372 ? -17.864 -3.571 20.015 1.00 84.25 372 LYS A CA 1
ATOM 2948 C C . LYS A 1 372 ? -16.961 -2.637 20.818 1.00 84.25 372 LYS A C 1
ATOM 2950 O O . LYS A 1 372 ? -17.436 -1.770 21.538 1.00 84.25 372 LYS A O 1
ATOM 2955 N N . ILE A 1 373 ? -15.647 -2.781 20.667 1.00 86.81 373 ILE A N 1
ATOM 2956 C CA . ILE A 1 373 ? -14.669 -1.884 21.292 1.00 86.81 373 ILE A CA 1
ATOM 2957 C C . ILE A 1 373 ? -14.768 -0.483 20.674 1.00 86.81 373 ILE A C 1
ATOM 2959 O O . ILE A 1 373 ? -14.840 0.521 21.383 1.00 86.81 373 ILE A O 1
ATOM 2963 N N . ASN A 1 374 ? -14.809 -0.412 19.344 1.00 82.69 374 ASN A N 1
ATOM 2964 C CA . ASN A 1 374 ? -14.829 0.838 18.595 1.00 82.69 374 ASN A CA 1
ATOM 2965 C C . ASN A 1 374 ? -16.129 1.630 18.816 1.00 82.69 374 ASN A C 1
ATOM 2967 O O . ASN A 1 374 ? -16.097 2.859 18.842 1.00 82.69 374 ASN A O 1
ATOM 2971 N N . SER A 1 375 ? -17.266 0.951 19.019 1.00 84.44 375 SER A N 1
ATOM 2972 C CA . SER A 1 375 ? -18.542 1.614 19.330 1.00 84.44 375 SER A CA 1
ATOM 2973 C C . SER A 1 375 ? -18.457 2.444 20.614 1.00 84.44 375 SER A C 1
ATOM 2975 O O . SER A 1 375 ? -18.976 3.556 20.654 1.00 84.44 375 SER A O 1
ATOM 2977 N N . VAL A 1 376 ? -17.731 1.950 21.622 1.00 89.44 376 VAL A N 1
ATOM 2978 C CA . VAL A 1 376 ? -17.453 2.669 22.869 1.00 89.44 376 VAL A CA 1
ATOM 2979 C C . VAL A 1 376 ? -16.342 3.694 22.683 1.00 89.44 376 VAL A C 1
ATOM 2981 O O . VAL A 1 376 ? -16.465 4.824 23.137 1.00 89.44 376 VAL A O 1
ATOM 2984 N N . TYR A 1 377 ? -15.255 3.345 21.996 1.00 87.69 377 TYR A N 1
ATOM 2985 C CA . TYR A 1 377 ? -14.137 4.264 21.769 1.00 87.69 377 TYR A CA 1
ATOM 2986 C C . TYR A 1 377 ? -14.588 5.589 21.124 1.00 87.69 377 TYR A C 1
ATOM 2988 O O . TYR A 1 377 ? -14.210 6.671 21.582 1.00 87.69 377 TYR A O 1
ATOM 2996 N N . LYS A 1 378 ? -15.486 5.515 20.133 1.00 83.50 378 LYS A N 1
ATOM 2997 C CA . LYS A 1 378 ? -16.079 6.680 19.455 1.00 83.50 378 LYS A CA 1
ATOM 2998 C C . LYS A 1 378 ? -16.883 7.602 20.381 1.00 83.50 378 LYS A C 1
ATOM 3000 O O . LYS A 1 378 ? -17.056 8.772 20.054 1.00 83.50 378 LYS A O 1
ATOM 3005 N N . THR A 1 379 ? -17.352 7.131 21.542 1.00 87.94 379 THR A N 1
ATOM 3006 C CA . THR A 1 379 ? -18.047 7.996 22.515 1.00 87.94 379 THR A CA 1
ATOM 3007 C C . THR A 1 379 ? -17.082 8.844 23.342 1.00 87.94 379 THR A C 1
ATOM 3009 O O . THR A 1 379 ? -17.493 9.854 23.909 1.00 87.94 379 THR A O 1
ATOM 3012 N N . PHE A 1 380 ? -15.809 8.447 23.437 1.00 88.00 380 PHE A N 1
ATOM 3013 C CA . PHE A 1 380 ? -14.764 9.207 24.129 1.00 88.00 380 PHE A CA 1
ATOM 3014 C C . PHE A 1 380 ? -14.062 10.187 23.185 1.00 88.00 380 PHE A C 1
ATOM 3016 O O . PHE A 1 380 ? -13.760 11.308 23.589 1.00 88.00 380 PHE A O 1
ATOM 3023 N N . PHE A 1 381 ? -13.856 9.788 21.930 1.00 84.88 381 PHE A N 1
ATOM 3024 C CA . PHE A 1 381 ? -13.201 10.591 20.900 1.00 84.88 381 PHE A CA 1
ATOM 3025 C C . PHE A 1 381 ? -14.197 10.936 19.787 1.00 84.88 381 PHE A C 1
ATOM 3027 O O . PHE A 1 381 ? -14.215 10.318 18.725 1.00 84.88 381 PHE A O 1
ATOM 3034 N N . VAL A 1 382 ? -15.070 11.906 20.073 1.00 67.38 382 VAL A N 1
ATOM 3035 C CA . VAL A 1 382 ? -16.198 12.293 19.201 1.00 67.38 382 VAL A CA 1
ATOM 3036 C C . VAL A 1 382 ? -15.729 13.043 17.947 1.00 67.38 382 VAL A C 1
ATOM 3038 O O . VAL A 1 382 ? -16.342 12.937 16.887 1.00 67.38 382 VAL A O 1
ATOM 3041 N N . SER A 1 383 ? -14.626 13.780 18.057 1.00 57.06 383 SER A N 1
ATOM 3042 C CA . SER A 1 383 ? -13.965 14.486 16.961 1.00 57.06 383 SER A CA 1
ATOM 3043 C C . SER A 1 383 ? -12.473 14.198 17.027 1.00 57.06 383 SER A C 1
ATOM 3045 O O . SER A 1 383 ? -11.891 14.352 18.098 1.00 57.06 383 SER A O 1
ATOM 3047 N N . GLU A 1 384 ? -11.875 13.824 15.894 1.00 61.56 384 GLU A N 1
ATOM 3048 C CA . GLU A 1 384 ? -10.415 13.719 15.736 1.00 61.56 384 GLU A CA 1
ATOM 3049 C C . GLU A 1 384 ? -9.768 12.742 16.735 1.00 61.56 384 GLU A C 1
ATOM 3051 O O . GLU A 1 384 ? -9.028 13.156 17.629 1.00 61.56 384 GLU A O 1
ATOM 3056 N N . PRO A 1 385 ? -10.059 11.431 16.626 1.00 64.88 385 PRO A N 1
ATOM 3057 C CA . PRO A 1 385 ? -9.415 10.457 17.490 1.00 64.88 385 PRO A CA 1
ATOM 3058 C C . PRO A 1 385 ? -7.889 10.501 17.311 1.00 64.88 385 PRO A C 1
ATOM 3060 O O . PRO A 1 385 ? -7.408 10.700 16.189 1.00 64.88 385 PRO A O 1
ATOM 3063 N N . PRO A 1 386 ? -7.119 10.310 18.398 1.00 62.09 386 PRO A N 1
ATOM 3064 C CA . PRO A 1 386 ? -5.672 10.169 18.310 1.00 62.09 386 PRO A CA 1
ATOM 3065 C C . PRO A 1 386 ? -5.303 9.049 17.341 1.00 62.09 386 PRO A C 1
ATOM 3067 O O . PRO A 1 386 ? -6.071 8.103 17.155 1.00 62.09 386 PRO A O 1
ATOM 3070 N N . ALA A 1 387 ? -4.101 9.129 16.767 1.00 56.94 387 ALA A N 1
ATOM 3071 C CA . ALA A 1 387 ? -3.573 8.027 15.971 1.00 56.94 387 ALA A CA 1
ATOM 3072 C C . ALA A 1 387 ? -3.637 6.733 16.805 1.00 56.94 387 ALA A C 1
ATOM 3074 O O . ALA A 1 387 ? -3.263 6.751 17.985 1.00 56.94 387 ALA A O 1
ATOM 3075 N N . SER A 1 388 ? -4.167 5.657 16.213 1.00 52.69 388 SER A N 1
ATOM 3076 C CA . SER A 1 388 ? -4.506 4.410 16.909 1.00 52.69 388 SER A CA 1
ATOM 3077 C C . SER A 1 388 ? -3.788 3.202 16.336 1.00 52.69 388 SER A C 1
ATOM 3079 O O . SER A 1 388 ? -3.849 3.073 15.091 1.00 52.69 388 SER A O 1
#

Radius of gyration: 22.92 Å; Cα contacts (8 Å, |Δi|>4): 671; chains: 1; bounding box: 48×46×66 Å

Secondary structure (DSSP, 8-state):
-EEEEE--SSHHHHHHHHHHHHTT-EEEEEEEEEESS-S----SS---TTGGGGHHHHHHHTS-EEEEEE-SB----SSS----TTBHHHHHHHHHHHHHHHS--SEEE---SS-HHHHHHHHHHHHHTT-EEE-TTTT--HHHHHHHHHHTT-EEEEEEE-STT--HHHHTT-BHHHHHHHHHHHHHHH---TT-TTSSEEEEEEE-TT-SEEEEEEEEEEEEEE--SSS-EEEEEEEEEEEEE-S--TT--HHHHHTT---S-HHHHHHHT-TTTTT-S---------------B--TTS--B--B--EEEEETTEEEEE--B--S-S-HHHHHHHHHHHHHHHHHHTT--GGG--B-----S-GGGHHHHHHHHHHH-SSSPPB-